Protein AF-0000000076652687 (afdb_homodimer)

Organism: Fusarium proliferatum (strain ET1) (NCBI:txid1227346)

Radius of gyration: 25.41 Å; Cα contacts (8 Å, |Δi|>4): 1631; chains: 2; bounding box: 54×73×65 Å

Sequence (632 aa):
MSQLKIASVQFENWSGSKDKNLAIIHRMASDAANRGCKVVAFHECSVTGYTFASRLSKEELLDLAEEVPTGPSTGSLVQI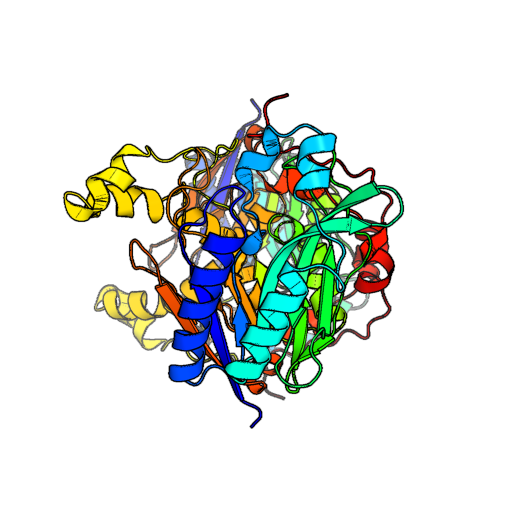ARDLGIAILAGLFEKDENGRIYNTYICVDSTRGFVAKFRKLHPFISPYLSAGNEYVVFDLLGWKCGILICYDNNVVENVRATALLGAEIIFMPHVTMCTPSTRPGAGFVDPLLWTNRDQDPTSLRAEFNGLKGRQWLMKWLPARAYDNAVYVVFSNPIGMDDDQLKNGCSMILDPFGDILSECSVLGEDMAVATCSKDKLQLAGGFRYRQARRPELYRNIIASDHNSSLNVSWLGKMSQLKIASVQFENWSGSKDKNLAIIHRMASDAANRGCKVVAFHECSVTGYTFASRLSKEELLDLAEEVPTGPSTGSLVQIARDLGIAILAGLFEKDENGRIYNTYICVDSTRGFVAKFRKLHPFISPYLSAGNEYVVFDLLGWKCGILICYDNNVVENVRATALLGAEIIFMPHVTMCTPSTRPGAGFVDPLLWTNRDQDPTSLRAEFNGLKGRQWLMKWLPARAYDNAVYVVFSNPIGMDDDQLKNGCSMILDPFGDILSECSVLGEDMAVATCSKDKLQLAGGFRYRQARRPELYRNIIASDHNSSLNVSWLGK

InterPro domains:
  IPR003010 Carbon-nitrogen hydrolase [PF00795] (5-281)
  IPR003010 Carbon-nitrogen hydrolase [PS50263] (4-282)
  IPR036526 Carbon-nitrogen hydrolase superfamily [G3DSA:3.60.110.10] (1-313)
  IPR036526 Carbon-nitrogen hydrolase superfamily [SSF56317] (1-281)
  IPR050345 Aliphatic Amidase/Beta-Ureidopropionase [PTHR43674] (3-300)

Foldseek 3Di:
DDKAKEKFWAFDADAQQLVVLLVVVLVVLLVCLVVVHQEYEAAFQSRHFDLCVLVDDLVRLLVSAEAPPVGPSLVSQLVSQQVSQHKYKYWRWHADPVSAIFTKIFIAHNPPSGWDMDTAQFDDSYPRHDGDDDWDWTDDSNFTETEHEAVSVVVVVSLQVNLVVPHQEYEYHYADFQDDDPDPPEHADDLVCLVCCVVPVPVVLCSQCDPRHVVVVLVPVLCSLQQRQHKYFYYYYAQDRDPGGHNTFGFIAGNQSDTPFTDDDRHIDMTMDMDDSVSSCVGVNVVNSVVDDCVVPVCPVVPDDDDDDDDPRSDD/DDKAKEKFWAFDADAQQLVVLLVVVLVVLLVCLVVVHQEYEAAFQSRHFDLCVLVDDLVRLLVSAAAPPVGPSLVSQLVSQQVSQHKYKYWRWHADPVSAIFTKIFIAHNPPRGWDMDTAQFDDSYPRHDGDDDWDWTDDSNFTETEHEAVSVVVVVSLQVNLVVPHQEYEYHYADFQDDDPDPPEHADDLVCLVCCVVPVPVVLCSQCDPRHVVVVLVPVLCSLQQRQHKYFYYYYAHDRDPGGHNTFGFIAGSQSDTPFTDDDRHIDMTMDMDDSVSSCVGVNVVNSVVDDCVVPVCPVVPDDDDDDDDPRSDD

Structure (mmCIF, N/CA/C/O backbone):
data_AF-0000000076652687-model_v1
#
loop_
_entity.id
_entity.type
_entity.pdbx_description
1 polymer 'CN hydrolase domain-containing protein'
#
loop_
_atom_site.group_PDB
_atom_site.id
_atom_site.type_symbol
_atom_site.label_atom_id
_atom_site.label_alt_id
_atom_site.label_comp_id
_atom_site.label_asym_id
_atom_site.label_entity_id
_atom_site.label_seq_id
_atom_site.pdbx_PDB_ins_code
_atom_site.Cartn_x
_atom_site.Cartn_y
_atom_site.Cartn_z
_atom_site.occupancy
_atom_site.B_iso_or_equiv
_atom_site.auth_seq_id
_atom_site.auth_comp_id
_atom_site.auth_asym_id
_atom_site.auth_atom_id
_atom_site.pdbx_PDB_model_num
ATOM 1 N N . MET A 1 1 ? 28 -4.707 -10.922 1 54 1 MET A N 1
ATOM 2 C CA . MET A 1 1 ? 26.875 -4.703 -9.992 1 54 1 MET A CA 1
ATOM 3 C C . MET A 1 1 ? 25.875 -5.812 -10.328 1 54 1 MET A C 1
ATOM 5 O O . MET A 1 1 ? 25.781 -6.234 -11.484 1 54 1 MET A O 1
ATOM 9 N N . SER A 1 2 ? 25.5 -6.684 -9.312 1 77.31 2 SER A N 1
ATOM 10 C CA . SER A 1 2 ? 24.781 -7.934 -9.531 1 77.31 2 SER A CA 1
ATOM 11 C C . SER A 1 2 ? 23.375 -7.672 -10.086 1 77.31 2 SER A C 1
ATOM 13 O O . SER A 1 2 ? 22.578 -6.992 -9.445 1 77.31 2 SER A O 1
ATOM 15 N N . GLN A 1 3 ? 23.234 -7.746 -11.469 1 93.56 3 GLN A N 1
ATOM 16 C CA . GLN A 1 3 ? 21.969 -7.582 -12.18 1 93.56 3 GLN A CA 1
ATOM 17 C C . GLN A 1 3 ? 21.312 -8.938 -12.453 1 93.56 3 GLN A C 1
ATOM 19 O O . GLN A 1 3 ? 22 -9.945 -12.586 1 93.56 3 GLN A O 1
ATOM 24 N N . LEU A 1 4 ? 20.062 -8.961 -12.391 1 98.44 4 LEU A N 1
ATOM 25 C CA . LEU A 1 4 ? 19.281 -10.156 -12.672 1 98.44 4 LEU A CA 1
ATOM 26 C C . LEU A 1 4 ? 18.125 -9.836 -13.602 1 98.44 4 LEU A C 1
ATOM 28 O O . LEU A 1 4 ? 17.297 -8.977 -13.297 1 98.44 4 LEU A O 1
ATOM 32 N N . LYS A 1 5 ? 18.188 -10.398 -14.758 1 98.62 5 LYS A N 1
ATOM 33 C CA . LYS A 1 5 ? 17.078 -10.211 -15.695 1 98.62 5 LYS A CA 1
ATOM 34 C C . LYS A 1 5 ? 15.992 -11.266 -15.477 1 98.62 5 LYS A C 1
ATOM 36 O O . LYS A 1 5 ? 16.266 -12.461 -15.523 1 98.62 5 LYS A O 1
ATOM 41 N N . ILE A 1 6 ? 14.68 -10.852 -15.242 1 98.88 6 ILE A N 1
ATOM 42 C CA . ILE A 1 6 ? 13.57 -11.703 -14.828 1 98.88 6 ILE A CA 1
ATOM 43 C C . ILE A 1 6 ? 12.391 -11.516 -15.773 1 98.88 6 ILE A C 1
ATOM 45 O O . ILE A 1 6 ? 12.148 -10.406 -16.266 1 98.88 6 ILE A O 1
ATOM 49 N N . ALA A 1 7 ? 11.695 -12.586 -16.031 1 98.94 7 ALA A N 1
ATOM 50 C CA . ALA A 1 7 ? 10.445 -12.531 -16.781 1 98.94 7 ALA A CA 1
ATOM 51 C C . ALA A 1 7 ? 9.258 -12.953 -15.922 1 98.94 7 ALA A C 1
ATOM 53 O O . ALA A 1 7 ? 9.359 -13.906 -15.141 1 98.94 7 ALA A O 1
ATOM 54 N N . SER A 1 8 ? 8.18 -12.195 -15.961 1 98.94 8 SER A N 1
ATOM 55 C CA . SER A 1 8 ? 6.867 -12.586 -15.461 1 98.94 8 SER A CA 1
ATOM 56 C C . SER A 1 8 ? 5.895 -12.852 -16.609 1 98.94 8 SER A C 1
ATOM 58 O O . SER A 1 8 ? 5.691 -12 -17.469 1 98.94 8 SER A O 1
ATOM 60 N N . VAL A 1 9 ? 5.246 -14.023 -16.594 1 98.69 9 VAL A N 1
ATOM 61 C CA . VAL A 1 9 ? 4.555 -14.5 -17.797 1 98.69 9 VAL A CA 1
ATOM 62 C C . VAL A 1 9 ? 3.053 -14.57 -17.531 1 98.69 9 VAL A C 1
ATOM 64 O O . VAL A 1 9 ? 2.627 -14.805 -16.391 1 98.69 9 VAL A O 1
ATOM 67 N N . GLN A 1 10 ? 2.281 -14.273 -18.594 1 98.81 10 GLN A N 1
ATOM 68 C CA . GLN A 1 10 ? 0.852 -14.57 -18.578 1 98.81 10 GLN A CA 1
ATOM 69 C C . GLN A 1 10 ? 0.458 -15.484 -19.734 1 98.81 10 GLN A C 1
ATOM 71 O O . GLN A 1 10 ? 0.941 -15.312 -20.859 1 98.81 10 GLN A O 1
ATOM 76 N N . PHE A 1 11 ? -0.395 -16.422 -19.516 1 98.75 11 PHE A N 1
ATOM 77 C CA . PHE A 1 11 ? -0.988 -17.266 -20.562 1 98.75 11 PHE A CA 1
ATOM 78 C C . PHE A 1 11 ? -2.332 -17.812 -20.109 1 98.75 11 PHE A C 1
ATOM 80 O O . PHE A 1 11 ? -2.666 -17.766 -18.922 1 98.75 11 PHE A O 1
ATOM 87 N N . GLU A 1 12 ? -3.135 -18.219 -21.031 1 98.5 12 GLU A N 1
ATOM 88 C CA . GLU A 1 12 ? -4.41 -18.875 -20.75 1 98.5 12 GLU A CA 1
ATOM 89 C C . GLU A 1 12 ? -4.211 -20.359 -20.422 1 98.5 12 GLU A C 1
ATOM 91 O O . GLU A 1 12 ? -3.869 -21.156 -21.297 1 98.5 12 GLU A O 1
ATOM 96 N N . ASN A 1 13 ? -4.391 -20.703 -19.188 1 97.31 13 ASN A N 1
ATOM 97 C CA . ASN A 1 13 ? -4.066 -22.062 -18.75 1 97.31 13 ASN A CA 1
ATOM 98 C C . ASN A 1 13 ? -5.227 -23.016 -19.016 1 97.31 13 ASN A C 1
ATOM 100 O O . ASN A 1 13 ? -6.371 -22.594 -19.172 1 97.31 13 ASN A O 1
ATOM 104 N N . TRP A 1 14 ? -4.91 -24.297 -19.094 1 98 14 TRP A N 1
ATOM 105 C CA . TRP A 1 14 ? -5.875 -25.391 -19.234 1 98 14 TRP A CA 1
ATOM 106 C C . TRP A 1 14 ? -6.219 -25.984 -17.875 1 98 14 TRP A C 1
ATOM 108 O O . TRP A 1 14 ? -5.324 -26.328 -17.094 1 98 14 TRP A O 1
ATOM 118 N N . SER A 1 15 ? -7.504 -26.203 -17.641 1 98.06 15 SER A N 1
ATOM 119 C CA . SER A 1 15 ? -7.961 -26.797 -16.391 1 98.06 15 SER A CA 1
ATOM 120 C C . SER A 1 15 ? -7.578 -28.266 -16.312 1 98.06 15 SER A C 1
ATOM 122 O O . SER A 1 15 ? -8.094 -29.094 -17.062 1 98.06 15 SER A O 1
ATOM 124 N N . GLY A 1 16 ? -6.66 -28.516 -15.492 1 98 16 GLY A N 1
ATOM 125 C CA . GLY A 1 16 ? -6.363 -29.906 -15.148 1 98 16 GLY A CA 1
ATOM 126 C C . GLY A 1 16 ? -5.473 -30.594 -16.156 1 98 16 GLY A C 1
ATOM 127 O O . GLY A 1 16 ? -5.109 -31.75 -15.984 1 98 16 GLY A O 1
ATOM 128 N N . SER A 1 17 ? -5.141 -29.922 -17.219 1 98.19 17 SER A N 1
ATOM 129 C CA . SER A 1 17 ? -4.281 -30.531 -18.234 1 98.19 17 SER A CA 1
ATOM 130 C C . SER A 1 17 ? -2.822 -30.141 -18.016 1 98.19 17 SER A C 1
ATOM 132 O O . SER A 1 17 ? -2.314 -29.25 -18.703 1 98.19 17 SER A O 1
ATOM 134 N N . LYS A 1 18 ? -2.156 -30.922 -17.203 1 98.69 18 LYS A N 1
ATOM 135 C CA . LYS A 1 18 ? -0.781 -30.609 -16.828 1 98.69 18 LYS A CA 1
ATOM 136 C C . LYS A 1 18 ? 0.143 -30.672 -18.031 1 98.69 18 LYS A C 1
ATOM 138 O O . LYS A 1 18 ? 1.021 -29.812 -18.188 1 98.69 18 LYS A O 1
ATOM 143 N N . ASP A 1 19 ? -0.129 -31.594 -18.922 1 98.44 19 ASP A N 1
ATOM 144 C CA . ASP A 1 19 ? 0.722 -31.75 -20.109 1 98.44 19 ASP A CA 1
ATOM 145 C C . ASP A 1 19 ? 0.642 -30.516 -21 1 98.44 19 ASP A C 1
ATOM 147 O O . ASP A 1 19 ? 1.662 -30.047 -21.5 1 98.44 19 ASP A O 1
ATOM 151 N N . LYS A 1 20 ? -0.522 -30.031 -21.203 1 98.75 20 LYS A N 1
ATOM 152 C CA . LYS A 1 20 ? -0.703 -28.844 -22.047 1 98.75 20 LYS A CA 1
ATOM 153 C C . LYS A 1 20 ? -0.078 -27.609 -21.406 1 98.75 20 LYS A C 1
ATOM 155 O O . LYS A 1 20 ? 0.572 -26.812 -22.078 1 98.75 20 LYS A O 1
ATOM 160 N N . ASN A 1 21 ? -0.291 -27.469 -20.141 1 98.88 21 ASN A N 1
ATOM 161 C CA . ASN A 1 21 ? 0.27 -26.312 -19.453 1 98.88 21 ASN A CA 1
ATOM 162 C C . ASN A 1 21 ? 1.794 -26.375 -19.406 1 98.88 21 ASN A C 1
ATOM 164 O O . ASN A 1 21 ? 2.465 -25.344 -19.594 1 98.88 21 ASN A O 1
ATOM 168 N N . LEU A 1 22 ? 2.328 -27.547 -19.203 1 98.94 22 LEU A N 1
ATOM 169 C CA . LEU A 1 22 ? 3.777 -27.703 -19.188 1 98.94 22 LEU A CA 1
ATOM 170 C C . LEU A 1 22 ? 4.379 -27.422 -20.547 1 98.94 22 LEU A C 1
ATOM 172 O O . LEU A 1 22 ? 5.492 -26.891 -20.641 1 98.94 22 LEU A O 1
ATOM 176 N N . ALA A 1 23 ? 3.648 -27.781 -21.578 1 98.81 23 ALA A N 1
ATOM 177 C CA . ALA A 1 23 ? 4.117 -27.469 -22.922 1 98.81 23 ALA A CA 1
ATOM 178 C C . ALA A 1 23 ? 4.191 -25.953 -23.141 1 98.81 23 ALA A C 1
ATOM 180 O O . ALA A 1 23 ? 5.145 -25.453 -23.734 1 98.81 23 ALA A O 1
ATOM 181 N N . ILE A 1 24 ? 3.219 -25.234 -22.703 1 98.81 24 ILE A N 1
ATOM 182 C CA . ILE A 1 24 ? 3.219 -23.766 -22.797 1 98.81 24 ILE A CA 1
ATOM 183 C C . ILE A 1 24 ? 4.352 -23.203 -21.953 1 98.81 24 ILE A C 1
ATOM 185 O O . ILE A 1 24 ? 5.066 -22.297 -22.391 1 98.81 24 ILE A O 1
ATOM 189 N N . ILE A 1 25 ? 4.512 -23.734 -20.719 1 98.88 25 ILE A N 1
ATOM 190 C CA . ILE A 1 25 ? 5.582 -23.297 -19.812 1 98.88 25 ILE A CA 1
ATOM 191 C C . ILE A 1 25 ? 6.934 -23.484 -20.5 1 98.88 25 ILE A C 1
ATOM 193 O O . ILE A 1 25 ? 7.789 -22.594 -20.453 1 98.88 25 ILE A O 1
ATOM 197 N N . HIS A 1 26 ? 7.059 -24.609 -21.172 1 98.88 26 HIS A N 1
ATOM 198 C CA . HIS A 1 26 ? 8.305 -24.875 -21.875 1 98.88 26 HIS A CA 1
ATOM 199 C C . HIS A 1 26 ? 8.547 -23.828 -22.969 1 98.88 26 HIS A C 1
ATOM 201 O O . HIS A 1 26 ? 9.641 -23.266 -23.047 1 98.88 26 HIS A O 1
ATOM 207 N N . ARG A 1 27 ? 7.551 -23.547 -23.719 1 98.88 27 ARG A N 1
ATOM 208 C CA . ARG A 1 27 ? 7.68 -22.578 -24.812 1 98.88 27 ARG A CA 1
ATOM 209 C C . ARG A 1 27 ? 7.977 -21.188 -24.281 1 98.88 27 ARG A C 1
ATOM 211 O O . ARG A 1 27 ? 8.875 -20.5 -24.797 1 98.88 27 ARG A O 1
ATOM 218 N N . MET A 1 28 ? 7.258 -20.781 -23.297 1 98.81 28 MET A N 1
ATOM 219 C CA . MET A 1 28 ? 7.418 -19.422 -22.766 1 98.81 28 MET A CA 1
ATOM 220 C C . MET A 1 28 ? 8.758 -19.297 -22.047 1 98.81 28 MET A C 1
ATOM 222 O O . MET A 1 28 ? 9.383 -18.234 -22.078 1 98.81 28 MET A O 1
ATOM 226 N N . ALA A 1 29 ? 9.164 -20.359 -21.359 1 98.88 29 ALA A N 1
ATOM 227 C CA . ALA A 1 29 ? 10.484 -20.359 -20.734 1 98.88 29 ALA A CA 1
ATOM 228 C C . ALA A 1 29 ? 11.594 -20.25 -21.781 1 98.88 29 ALA A C 1
ATOM 230 O O . ALA A 1 29 ? 12.586 -19.547 -21.578 1 98.88 29 ALA A O 1
ATOM 231 N N . SER A 1 30 ? 11.398 -20.953 -22.844 1 98.88 30 SER A N 1
ATOM 232 C CA . SER A 1 30 ? 12.352 -20.875 -23.953 1 98.88 30 SER A CA 1
ATOM 233 C C . SER A 1 30 ? 12.445 -19.438 -24.484 1 98.88 30 SER A C 1
ATOM 235 O O . SER A 1 30 ? 13.547 -18.938 -24.719 1 98.88 30 SER A O 1
ATOM 237 N N . ASP A 1 31 ? 11.328 -18.828 -24.656 1 98.81 31 ASP A N 1
ATOM 238 C CA . ASP A 1 31 ? 11.297 -17.438 -25.109 1 98.81 31 ASP A CA 1
ATOM 239 C C . ASP A 1 31 ? 12.016 -16.516 -24.125 1 98.81 31 ASP A C 1
ATOM 241 O O . ASP A 1 31 ? 12.758 -15.625 -24.516 1 98.81 31 ASP A O 1
ATOM 245 N N . ALA A 1 32 ? 11.781 -16.703 -22.828 1 98.88 32 ALA A N 1
ATOM 246 C CA . ALA A 1 32 ? 12.438 -15.906 -21.797 1 98.88 32 ALA A CA 1
ATOM 247 C C . ALA A 1 32 ? 13.953 -16.078 -21.844 1 98.88 32 ALA A C 1
ATOM 249 O O . ALA A 1 32 ? 14.695 -15.102 -21.781 1 98.88 32 ALA A O 1
ATOM 250 N N . ALA A 1 33 ? 14.367 -17.328 -21.953 1 98.75 33 ALA A N 1
ATOM 251 C CA . ALA A 1 33 ? 15.797 -17.609 -22.031 1 98.75 33 ALA A CA 1
ATOM 252 C C . ALA A 1 33 ? 16.422 -16.938 -23.25 1 98.75 33 ALA A C 1
ATOM 254 O O . ALA A 1 33 ? 17.516 -16.391 -23.172 1 98.75 33 ALA A O 1
ATOM 255 N N . ASN A 1 34 ? 15.711 -16.984 -24.328 1 98.56 34 ASN A N 1
ATOM 256 C CA . ASN A 1 34 ? 16.203 -16.375 -25.562 1 98.56 34 ASN A CA 1
ATOM 257 C C . ASN A 1 34 ? 16.328 -14.859 -25.422 1 98.56 34 ASN A C 1
ATOM 259 O O . ASN A 1 34 ? 17.109 -14.227 -26.125 1 98.56 34 ASN A O 1
ATOM 263 N N . ARG A 1 35 ? 15.562 -14.297 -24.516 1 98.25 35 ARG A N 1
ATOM 264 C CA . ARG A 1 35 ? 15.609 -12.859 -24.281 1 98.25 35 ARG A CA 1
ATOM 265 C C . ARG A 1 35 ? 16.641 -12.508 -23.219 1 98.25 35 ARG A C 1
ATOM 267 O O . ARG A 1 35 ? 16.75 -11.352 -22.797 1 98.25 35 ARG A O 1
ATOM 274 N N . GLY A 1 36 ? 17.297 -13.508 -22.781 1 98.31 36 GLY A N 1
ATOM 275 C CA . GLY A 1 36 ? 18.391 -13.289 -21.859 1 98.31 36 GLY A CA 1
ATOM 276 C C . GLY A 1 36 ? 17.984 -13.352 -20.391 1 98.31 36 GLY A C 1
ATOM 277 O O . GLY A 1 36 ? 18.781 -13.062 -19.5 1 98.31 36 GLY A O 1
ATOM 278 N N . CYS A 1 37 ? 16.781 -13.688 -20.109 1 98.81 37 CYS A N 1
ATOM 279 C CA . CYS A 1 37 ? 16.328 -13.82 -18.719 1 98.81 37 CYS A CA 1
ATOM 280 C C . CYS A 1 37 ? 17 -15.016 -18.047 1 98.81 37 CYS A C 1
ATOM 282 O O . CYS A 1 37 ? 17.266 -16.031 -18.703 1 98.81 37 CYS A O 1
ATOM 284 N N . LYS A 1 38 ? 17.219 -14.852 -16.75 1 98.69 38 LYS A N 1
ATOM 285 C CA . LYS A 1 38 ? 17.797 -15.953 -15.977 1 98.69 38 LYS A CA 1
ATOM 286 C C . LYS A 1 38 ? 16.734 -16.594 -15.086 1 98.69 38 LYS A C 1
ATOM 288 O O . LYS A 1 38 ? 16.938 -17.688 -14.562 1 98.69 38 LYS A O 1
ATOM 293 N N . VAL A 1 39 ? 15.633 -15.914 -14.938 1 98.94 39 VAL A N 1
ATOM 294 C CA . VAL A 1 39 ? 14.508 -16.406 -14.148 1 98.94 39 VAL A CA 1
ATOM 295 C C . VAL A 1 39 ? 13.195 -16.125 -14.891 1 98.94 39 VAL A C 1
ATOM 297 O O . VAL A 1 39 ? 13.023 -15.055 -15.477 1 98.94 39 VAL A O 1
ATOM 300 N N . VAL A 1 40 ? 12.312 -17.062 -14.922 1 98.94 40 VAL A N 1
ATOM 301 C CA . VAL A 1 40 ? 10.961 -16.859 -15.438 1 98.94 40 VAL A CA 1
ATOM 302 C C . VAL A 1 40 ? 9.938 -17.359 -14.414 1 98.94 40 VAL A C 1
ATOM 304 O O . VAL A 1 40 ? 10.094 -18.438 -13.836 1 98.94 40 VAL A O 1
ATOM 307 N N . ALA A 1 41 ? 8.969 -16.5 -14.125 1 99 41 ALA A N 1
ATOM 308 C CA . ALA A 1 41 ? 7.934 -16.812 -13.141 1 99 41 ALA A CA 1
ATOM 309 C C . ALA A 1 41 ? 6.566 -16.953 -13.812 1 99 41 ALA A C 1
ATOM 311 O O . ALA A 1 41 ? 6.188 -16.109 -14.633 1 99 41 ALA A O 1
ATOM 312 N N . PHE A 1 42 ? 5.867 -17.969 -13.469 1 98.94 42 PHE A N 1
ATOM 313 C CA . PHE A 1 42 ? 4.516 -18.219 -13.953 1 98.94 42 PHE A CA 1
ATOM 314 C C . PHE A 1 42 ? 3.494 -18.016 -12.844 1 98.94 42 PHE A C 1
ATOM 316 O O . PHE A 1 42 ? 3.861 -17.797 -11.688 1 98.94 42 PHE A O 1
ATOM 323 N N . HIS A 1 43 ? 2.186 -18.047 -13.219 1 98.88 43 HIS A N 1
ATOM 324 C CA . HIS A 1 43 ? 1.141 -17.703 -12.258 1 98.88 43 HIS A CA 1
ATOM 325 C C . HIS A 1 43 ? 0.822 -18.875 -11.344 1 98.88 43 HIS A C 1
ATOM 327 O O . HIS A 1 43 ? 1.391 -19.953 -11.492 1 98.88 43 HIS A O 1
ATOM 333 N N . GLU A 1 44 ? 0.018 -18.609 -10.281 1 98.88 44 GLU A N 1
ATOM 334 C CA . GLU A 1 44 ? -0.479 -19.594 -9.312 1 98.88 44 GLU A CA 1
ATOM 335 C C . GLU A 1 44 ? -1.123 -20.781 -10.016 1 98.88 44 GLU A C 1
ATOM 337 O O . GLU A 1 44 ? -1.95 -20.609 -10.914 1 98.88 44 GLU A O 1
ATOM 342 N N . CYS A 1 45 ? -0.674 -21.984 -9.695 1 98.81 45 CYS A N 1
ATOM 343 C CA . CYS A 1 45 ? -1.202 -23.234 -10.234 1 98.81 45 CYS A CA 1
ATOM 344 C C . CYS A 1 45 ? -1.107 -23.25 -11.758 1 98.81 45 CYS A C 1
ATOM 346 O O . CYS A 1 45 ? -1.989 -23.781 -12.43 1 98.81 45 CYS A O 1
ATOM 348 N N . SER A 1 46 ? -0.06 -22.688 -12.219 1 98.88 46 SER A N 1
ATOM 349 C CA . SER A 1 46 ? 0.132 -22.594 -13.664 1 98.88 46 SER A CA 1
ATOM 350 C C . SER A 1 46 ? 0.262 -23.984 -14.289 1 98.88 46 SER A C 1
ATOM 352 O O . SER A 1 46 ? -0.002 -24.156 -15.477 1 98.88 46 SER A O 1
ATOM 354 N N . VAL A 1 47 ? 0.625 -24.969 -13.5 1 98.88 47 VAL A N 1
ATOM 355 C CA . VAL A 1 47 ? 0.799 -26.344 -14 1 98.88 47 VAL A CA 1
ATOM 356 C C . VAL A 1 47 ? -0.552 -27.047 -14.047 1 98.88 47 VAL A C 1
ATOM 358 O O . VAL A 1 47 ? -0.868 -27.734 -15.023 1 98.88 47 VAL A O 1
ATOM 361 N N . THR A 1 48 ? -1.374 -26.828 -13.062 1 98.69 48 THR A N 1
ATOM 362 C CA . THR A 1 48 ? -2.557 -27.672 -12.906 1 98.69 48 THR A CA 1
ATOM 363 C C . THR A 1 48 ? -3.814 -26.906 -13.32 1 98.69 48 THR A C 1
ATOM 365 O O . THR A 1 48 ? -4.859 -27.516 -13.57 1 98.69 48 THR A O 1
ATOM 368 N N . GLY A 1 49 ? -3.715 -25.609 -13.398 1 98.25 49 GLY A N 1
ATOM 369 C CA . GLY A 1 49 ? -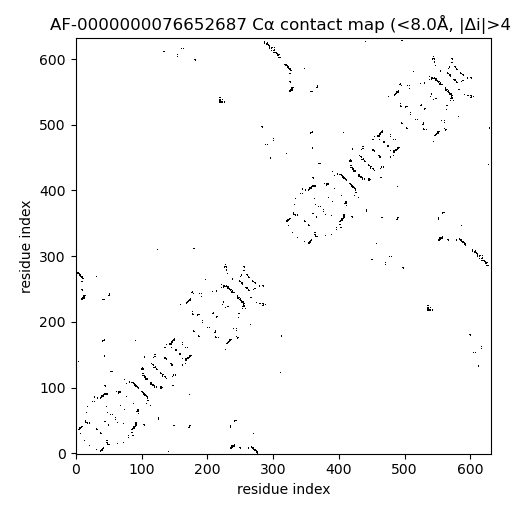4.938 -24.828 -13.344 1 98.25 49 GLY A CA 1
ATOM 370 C C . GLY A 1 49 ? -5.445 -24.594 -11.938 1 98.25 49 GLY A C 1
ATOM 371 O O . GLY A 1 49 ? -5.059 -25.312 -11.008 1 98.25 49 GLY A O 1
ATOM 372 N N . TYR A 1 50 ? -6.375 -23.688 -11.766 1 98.31 50 TYR A N 1
ATOM 373 C CA . TYR A 1 50 ? -6.699 -23.281 -10.406 1 98.31 50 TYR A CA 1
ATOM 374 C C . TYR A 1 50 ? -8.203 -23.312 -10.172 1 98.31 50 TYR A C 1
ATOM 376 O O . TYR A 1 50 ? -8.711 -24.141 -9.406 1 98.31 50 TYR A O 1
ATOM 384 N N . THR A 1 51 ? -9 -22.516 -10.844 1 97.75 51 THR A N 1
ATOM 385 C CA . THR A 1 51 ? -10.391 -22.203 -10.516 1 97.75 51 THR A CA 1
ATOM 386 C C . THR A 1 51 ? -11.258 -23.453 -10.547 1 97.75 51 THR A C 1
ATOM 388 O O . THR A 1 51 ? -12.172 -23.609 -9.734 1 97.75 51 THR A O 1
ATOM 391 N N . PHE A 1 52 ? -10.992 -24.359 -11.422 1 97.81 52 PHE A N 1
ATOM 392 C CA . PHE A 1 52 ? -11.797 -25.562 -11.578 1 97.81 52 PHE A CA 1
ATOM 393 C C . PHE A 1 52 ? -11.727 -26.422 -10.328 1 97.81 52 PHE A C 1
ATOM 395 O O . PHE A 1 52 ? -12.602 -27.266 -10.094 1 97.81 52 PHE A O 1
ATOM 402 N N . ALA A 1 53 ? -10.688 -26.219 -9.523 1 97.81 53 ALA A N 1
ATOM 403 C CA . ALA A 1 53 ? -10.492 -27 -8.305 1 97.81 53 ALA A CA 1
ATOM 404 C C . ALA A 1 53 ? -11.633 -26.766 -7.32 1 97.81 53 ALA A C 1
ATOM 406 O O . ALA A 1 53 ? -11.859 -27.578 -6.414 1 97.81 53 ALA A O 1
ATOM 407 N N . SER A 1 54 ? -12.344 -25.688 -7.465 1 96.44 54 SER A N 1
ATOM 408 C CA . SER A 1 54 ? -13.461 -25.375 -6.582 1 96.44 54 SER A CA 1
ATOM 409 C C . SER A 1 54 ? -14.562 -26.422 -6.691 1 96.44 54 SER A C 1
ATOM 411 O O . SER A 1 54 ? -15.391 -26.562 -5.789 1 96.44 54 SER A O 1
ATOM 413 N N . ARG A 1 55 ? -14.547 -27.172 -7.734 1 96.88 55 ARG A N 1
ATOM 414 C CA . ARG A 1 55 ? -15.633 -28.125 -7.973 1 96.88 55 ARG A CA 1
ATOM 415 C C . ARG A 1 55 ? -15.141 -29.562 -7.852 1 96.88 55 ARG A C 1
ATOM 417 O O . ARG A 1 55 ? -15.898 -30.5 -8.094 1 96.88 55 ARG A O 1
ATOM 424 N N . LEU A 1 56 ? -13.945 -29.734 -7.543 1 97.94 56 LEU A N 1
ATOM 425 C CA . LEU A 1 56 ? -13.391 -31.094 -7.449 1 97.94 56 LEU A CA 1
ATOM 426 C C . LEU A 1 56 ? -13.688 -31.703 -6.082 1 97.94 56 LEU A C 1
ATOM 428 O O . LEU A 1 56 ? -13.641 -31 -5.062 1 97.94 56 LEU A O 1
ATOM 432 N N . SER A 1 57 ? -13.945 -33.031 -6.125 1 98.06 57 SER A N 1
ATOM 433 C CA . SER A 1 57 ? -13.953 -33.781 -4.875 1 98.06 57 SER A CA 1
ATOM 434 C C . SER A 1 57 ? -12.539 -33.906 -4.305 1 98.06 57 SER A C 1
ATOM 436 O O . SER A 1 57 ? -11.562 -33.625 -4.988 1 98.06 57 SER A O 1
ATOM 438 N N . LYS A 1 58 ? -12.523 -34.312 -3.025 1 97.69 58 LYS A N 1
ATOM 439 C CA . LYS A 1 58 ? -11.219 -34.562 -2.412 1 97.69 58 LYS A CA 1
ATOM 440 C C . LYS A 1 58 ? -10.414 -35.594 -3.213 1 97.69 58 LYS A C 1
ATOM 442 O O . LYS A 1 58 ? -9.219 -35.375 -3.447 1 97.69 58 LYS A O 1
ATOM 447 N N . GLU A 1 59 ? -11.078 -36.625 -3.646 1 98.19 59 GLU A N 1
ATOM 448 C CA . GLU A 1 59 ? -10.414 -37.656 -4.402 1 98.19 59 GLU A CA 1
ATOM 449 C C . GLU A 1 59 ? -9.875 -37.156 -5.73 1 98.19 59 GLU A C 1
ATOM 451 O O . GLU A 1 59 ? -8.758 -37.469 -6.133 1 98.19 59 GLU A O 1
ATOM 456 N N . GLU A 1 60 ? -10.656 -36.344 -6.387 1 98.44 60 GLU A N 1
ATOM 457 C CA . GLU A 1 60 ? -10.234 -35.781 -7.664 1 98.44 60 GLU A CA 1
ATOM 458 C C . GLU A 1 60 ? -9.047 -34.844 -7.484 1 98.44 60 GLU A C 1
ATOM 460 O O . GLU A 1 60 ? -8.141 -34.812 -8.312 1 98.44 60 GLU A O 1
ATOM 465 N N . LEU A 1 61 ? -9.109 -34.062 -6.461 1 98.56 61 LEU A N 1
ATOM 466 C CA . LEU A 1 61 ? -8.016 -33.156 -6.18 1 98.56 61 LEU A CA 1
ATOM 467 C C . LEU A 1 61 ? -6.742 -33.906 -5.812 1 98.56 61 LEU A C 1
ATOM 469 O O . LEU A 1 61 ? -5.641 -33.5 -6.195 1 98.56 61 LEU A O 1
ATOM 473 N N . LEU A 1 62 ? -6.875 -34.969 -5.074 1 98.5 62 LEU A N 1
ATOM 474 C CA . LEU A 1 62 ? -5.738 -35.812 -4.73 1 98.5 62 LEU A CA 1
ATOM 475 C C . LEU A 1 62 ? -5.121 -36.438 -5.98 1 98.5 62 LEU A C 1
ATOM 477 O O . LEU A 1 62 ? -3.898 -36.594 -6.066 1 98.5 62 LEU A O 1
ATOM 481 N N . ASP A 1 63 ? -5.973 -36.812 -6.879 1 98.12 63 ASP A N 1
ATOM 482 C CA . ASP A 1 63 ? -5.496 -37.406 -8.133 1 98.12 63 ASP A CA 1
ATOM 483 C C . ASP A 1 63 ? -4.727 -36.375 -8.961 1 98.12 63 ASP A C 1
ATOM 485 O O . ASP A 1 63 ? -3.785 -36.719 -9.672 1 98.12 63 ASP A O 1
ATOM 489 N N . LEU A 1 64 ? -5.188 -35.156 -8.891 1 98.5 64 LEU A N 1
ATOM 490 C CA . LEU A 1 64 ? -4.559 -34.062 -9.602 1 98.5 64 LEU A CA 1
ATOM 491 C C . LEU A 1 64 ? -3.24 -33.656 -8.945 1 98.5 64 LEU A C 1
ATOM 493 O O . LEU A 1 64 ? -2.277 -33.312 -9.633 1 98.5 64 LEU A O 1
ATOM 497 N N . ALA A 1 65 ? -3.174 -33.75 -7.625 1 98.81 65 ALA A N 1
ATOM 498 C CA . ALA A 1 65 ? -2.035 -33.281 -6.836 1 98.81 65 ALA A CA 1
ATOM 499 C C . ALA A 1 65 ? -0.841 -34.219 -6.996 1 98.81 65 ALA A C 1
ATOM 501 O O . ALA A 1 65 ? -1.005 -35.375 -7.352 1 98.81 65 ALA A O 1
ATOM 502 N N . GLU A 1 66 ? 0.27 -33.656 -6.82 1 98.81 66 GLU A N 1
ATOM 503 C CA . GLU A 1 66 ? 1.506 -34.438 -6.938 1 98.81 66 GLU A CA 1
ATOM 504 C C . GLU A 1 66 ? 2.395 -34.219 -5.715 1 98.81 66 GLU A C 1
ATOM 506 O O . GLU A 1 66 ? 2.293 -33.219 -5.02 1 98.81 66 GLU A O 1
ATOM 511 N N . GLU A 1 67 ? 3.244 -35.156 -5.484 1 98.56 67 GLU A N 1
ATOM 512 C CA . GLU A 1 67 ? 4.281 -34.969 -4.477 1 98.56 67 GLU A CA 1
ATOM 513 C C . GLU A 1 67 ? 5.336 -33.969 -4.949 1 98.56 67 GLU A C 1
ATOM 515 O O . GLU A 1 67 ? 5.703 -33.969 -6.125 1 98.56 67 GLU A O 1
ATOM 520 N N . VAL A 1 68 ? 5.793 -33.125 -4.125 1 98.56 68 VAL A N 1
ATOM 521 C CA . VAL A 1 68 ? 6.867 -32.188 -4.395 1 98.56 68 VAL A CA 1
ATOM 522 C C . VAL A 1 68 ? 8.055 -32.469 -3.473 1 98.56 68 VAL A C 1
ATOM 524 O O . VAL A 1 68 ? 7.902 -32.5 -2.25 1 98.56 68 VAL A O 1
ATOM 527 N N . PRO A 1 69 ? 9.266 -32.75 -3.959 1 98.06 69 PRO A N 1
ATOM 528 C CA . PRO A 1 69 ? 9.672 -32.438 -5.332 1 98.06 69 PRO A CA 1
ATOM 529 C C . PRO A 1 69 ? 9.703 -33.688 -6.227 1 98.06 69 PRO A C 1
ATOM 531 O O . PRO A 1 69 ? 10.273 -33.625 -7.324 1 98.06 69 PRO A O 1
ATOM 534 N N . THR A 1 70 ? 9.117 -34.719 -5.852 1 98.12 70 THR A N 1
ATOM 535 C CA . THR A 1 70 ? 9.383 -35.969 -6.535 1 98.12 70 THR A CA 1
ATOM 536 C C . THR A 1 70 ? 8.344 -36.219 -7.621 1 98.12 70 THR A C 1
ATOM 538 O O . THR A 1 70 ? 8.461 -37.188 -8.383 1 98.12 70 THR A O 1
ATOM 541 N N . GLY A 1 71 ? 7.375 -35.406 -7.793 1 98.44 71 GLY A N 1
ATOM 542 C CA . GLY A 1 71 ? 6.305 -35.625 -8.758 1 98.44 71 GLY A CA 1
ATOM 543 C C . GLY A 1 71 ? 6.715 -35.312 -10.18 1 98.44 71 GLY A C 1
ATOM 544 O O . GLY A 1 71 ? 7.75 -34.688 -10.406 1 98.44 71 GLY A O 1
ATOM 545 N N . PRO A 1 72 ? 5.906 -35.812 -11.125 1 98.56 72 PRO A N 1
ATOM 546 C CA . PRO A 1 72 ? 6.273 -35.719 -12.539 1 98.56 72 PRO A CA 1
ATOM 547 C C . PRO A 1 72 ? 6.355 -34.25 -13.016 1 98.56 72 PRO A C 1
ATOM 549 O O . PRO A 1 72 ? 7.207 -33.906 -13.844 1 98.56 72 PRO A O 1
ATOM 552 N N . SER A 1 73 ? 5.484 -33.375 -12.547 1 98.88 73 SER A N 1
ATOM 553 C CA . SER A 1 73 ? 5.512 -32 -13.008 1 98.88 73 SER A CA 1
ATOM 554 C C . SER A 1 73 ? 6.785 -31.297 -12.547 1 98.88 73 SER A C 1
ATOM 556 O O . SER A 1 73 ? 7.391 -30.547 -13.305 1 98.88 73 SER A O 1
ATOM 558 N N . THR A 1 74 ? 7.168 -31.547 -11.281 1 98.81 74 THR A N 1
ATOM 559 C CA . THR A 1 74 ? 8.43 -31 -10.805 1 98.81 74 THR A CA 1
ATOM 560 C C . THR A 1 74 ? 9.602 -31.516 -11.648 1 98.81 74 THR A C 1
ATOM 562 O O . THR A 1 74 ? 10.484 -30.734 -12.016 1 98.81 74 THR A O 1
ATOM 565 N N . GLY A 1 75 ? 9.57 -32.812 -11.906 1 98.81 75 GLY A N 1
ATOM 566 C CA . GLY A 1 75 ? 10.594 -33.375 -12.766 1 98.81 75 GLY A CA 1
ATOM 567 C C . GLY A 1 75 ? 10.656 -32.719 -14.133 1 98.81 75 GLY A C 1
ATOM 568 O O . GLY A 1 75 ? 11.742 -32.406 -14.633 1 98.81 75 GLY A O 1
ATOM 569 N N . SER A 1 76 ? 9.523 -32.5 -14.734 1 98.88 76 SER A N 1
ATOM 570 C CA . SER A 1 76 ? 9.453 -31.844 -16.031 1 98.88 76 SER A CA 1
ATOM 571 C C . SER A 1 76 ? 10.016 -30.422 -15.977 1 98.88 76 SER A C 1
ATOM 573 O O . SER A 1 76 ? 10.766 -30 -16.859 1 98.88 76 SER A O 1
ATOM 575 N N . LEU A 1 77 ? 9.672 -29.688 -14.984 1 98.94 77 LEU A N 1
ATOM 576 C CA . LEU A 1 77 ? 10.156 -28.312 -14.828 1 98.94 77 LEU A CA 1
ATOM 577 C C . LEU A 1 77 ? 11.672 -28.281 -14.656 1 98.94 77 LEU A C 1
ATOM 579 O O . LEU A 1 77 ? 12.344 -27.422 -15.211 1 98.94 77 LEU A O 1
ATOM 583 N N . VAL A 1 78 ? 12.195 -29.219 -13.875 1 98.88 78 VAL A N 1
ATOM 584 C CA . VAL A 1 78 ? 13.641 -29.312 -13.672 1 98.88 78 VAL A CA 1
ATOM 585 C C . VAL A 1 78 ? 14.336 -29.562 -15.008 1 98.88 78 VAL A C 1
ATOM 587 O O . VAL A 1 78 ? 15.352 -28.922 -15.312 1 98.88 78 VAL A O 1
ATOM 590 N N . GLN A 1 79 ? 13.75 -30.469 -15.758 1 98.81 79 GLN A N 1
ATOM 591 C CA . GLN A 1 79 ? 14.336 -30.781 -17.062 1 98.81 79 GLN A CA 1
ATOM 592 C C . GLN A 1 79 ? 14.305 -29.562 -17.969 1 98.81 79 GLN A C 1
ATOM 594 O O . GLN A 1 79 ? 15.289 -29.266 -18.656 1 98.81 79 GLN A O 1
ATOM 599 N N . ILE A 1 80 ? 13.211 -28.875 -18.031 1 98.88 80 ILE A N 1
ATOM 600 C CA . ILE A 1 80 ? 13.094 -27.656 -18.828 1 98.88 80 ILE A CA 1
ATOM 601 C C . ILE A 1 80 ? 14.141 -26.641 -18.391 1 98.88 80 ILE A C 1
ATOM 603 O O . ILE A 1 80 ? 14.828 -26.062 -19.219 1 98.88 80 ILE A O 1
ATOM 607 N N . ALA A 1 81 ? 14.234 -26.438 -17.094 1 98.88 81 ALA A N 1
ATOM 608 C CA . ALA A 1 81 ? 15.188 -25.5 -16.547 1 98.88 81 ALA A CA 1
ATOM 609 C C . ALA A 1 81 ? 16.609 -25.828 -16.984 1 98.88 81 ALA A C 1
ATOM 611 O O . ALA A 1 81 ? 17.375 -24.953 -17.375 1 98.88 81 ALA A O 1
ATOM 612 N N . ARG A 1 82 ? 16.953 -27.125 -16.938 1 98.69 82 ARG A N 1
ATOM 613 C CA . ARG A 1 82 ? 18.281 -27.594 -17.312 1 98.69 82 ARG A CA 1
ATOM 614 C C . ARG A 1 82 ? 18.547 -27.359 -18.797 1 98.69 82 ARG A C 1
ATOM 616 O O . ARG A 1 82 ? 19.609 -26.844 -19.172 1 98.69 82 ARG A O 1
ATOM 623 N N . ASP A 1 83 ? 17.625 -27.703 -19.547 1 98.69 83 ASP A N 1
ATOM 624 C CA . ASP A 1 83 ? 17.781 -27.609 -21 1 98.69 83 ASP A CA 1
ATOM 625 C C . ASP A 1 83 ? 17.969 -26.156 -21.438 1 98.69 83 ASP A C 1
ATOM 627 O O . ASP A 1 83 ? 18.703 -25.875 -22.375 1 98.69 83 ASP A O 1
ATOM 631 N N . LEU A 1 84 ? 17.312 -25.219 -20.766 1 98.75 84 LEU A N 1
ATOM 632 C CA . LEU A 1 84 ? 17.25 -23.844 -21.219 1 98.75 84 LEU A CA 1
ATOM 633 C C . LEU A 1 84 ? 18.234 -22.969 -20.453 1 98.75 84 LEU A C 1
ATOM 635 O O . LEU A 1 84 ? 18.484 -21.812 -20.828 1 98.75 84 LEU A O 1
ATOM 639 N N . GLY A 1 85 ? 18.828 -23.484 -19.359 1 98.56 85 GLY A N 1
ATOM 640 C CA . GLY A 1 85 ? 19.719 -22.688 -18.531 1 98.56 85 GLY A CA 1
ATOM 641 C C . GLY A 1 85 ? 19.016 -21.531 -17.844 1 98.56 85 GLY A C 1
ATOM 642 O O . GLY A 1 85 ? 19.516 -20.406 -17.859 1 98.56 85 GLY A O 1
ATOM 643 N N . ILE A 1 86 ? 17.844 -21.766 -17.328 1 98.81 86 ILE A N 1
ATOM 644 C CA . ILE A 1 86 ? 17.031 -20.719 -16.719 1 98.81 86 ILE A CA 1
ATOM 645 C C . ILE A 1 86 ? 16.375 -21.25 -15.445 1 98.81 86 ILE A C 1
ATOM 647 O O . ILE A 1 86 ? 16.109 -22.453 -15.336 1 98.81 86 ILE A O 1
ATOM 651 N N . ALA A 1 87 ? 16.141 -20.422 -14.422 1 98.94 87 ALA A N 1
ATOM 652 C CA . ALA A 1 87 ? 15.328 -20.797 -13.273 1 98.94 87 ALA A CA 1
ATOM 653 C C . ALA A 1 87 ? 13.844 -20.609 -13.57 1 98.94 87 ALA A C 1
ATOM 655 O O . ALA A 1 87 ? 13.453 -19.656 -14.25 1 98.94 87 ALA A O 1
ATOM 656 N N . ILE A 1 88 ? 13.031 -21.5 -13.055 1 98.94 88 ILE A N 1
ATOM 657 C CA . ILE A 1 88 ? 11.602 -21.469 -13.32 1 98.94 88 ILE A CA 1
ATOM 658 C C . ILE A 1 88 ? 10.828 -21.5 -12 1 98.94 88 ILE A C 1
ATOM 660 O O . ILE A 1 88 ? 11.117 -22.312 -11.125 1 98.94 88 ILE A O 1
ATOM 664 N N . LEU A 1 89 ? 9.93 -20.594 -11.82 1 99 89 LEU A N 1
ATOM 665 C CA . LEU A 1 89 ? 8.961 -20.656 -10.734 1 99 89 LEU A CA 1
ATOM 666 C C . LEU A 1 89 ? 7.559 -20.938 -11.273 1 99 89 LEU A C 1
ATOM 668 O O . LEU A 1 89 ? 7.113 -20.297 -12.219 1 99 89 LEU A O 1
ATOM 672 N N . ALA A 1 90 ? 6.879 -21.891 -10.734 1 98.94 90 ALA A N 1
ATOM 673 C CA . ALA A 1 90 ? 5.555 -22.328 -11.18 1 98.94 90 ALA A CA 1
ATOM 674 C C . ALA A 1 90 ? 4.766 -22.938 -10.023 1 98.94 90 ALA A C 1
ATOM 676 O O . ALA A 1 90 ? 5.316 -23.203 -8.953 1 98.94 90 ALA A O 1
ATOM 677 N N . GLY A 1 91 ? 3.465 -23.047 -10.203 1 98.88 91 GLY A N 1
ATOM 678 C CA . GLY A 1 91 ? 2.607 -23.516 -9.125 1 98.88 91 GLY A CA 1
ATOM 679 C C . GLY A 1 91 ? 1.804 -24.75 -9.5 1 98.88 91 GLY A C 1
ATOM 680 O O . GLY A 1 91 ? 1.533 -24.984 -10.68 1 98.88 91 GLY A O 1
ATOM 681 N N . LEU A 1 92 ? 1.431 -25.594 -8.547 1 98.88 92 LEU A N 1
ATOM 682 C CA . LEU A 1 92 ? 0.637 -26.812 -8.688 1 98.88 92 LEU A CA 1
ATOM 683 C C . LEU A 1 92 ? -0.016 -27.188 -7.363 1 98.88 92 LEU A C 1
ATOM 685 O O . LEU A 1 92 ? 0.289 -26.594 -6.328 1 98.88 92 LEU A O 1
ATOM 689 N N . PHE A 1 93 ? -0.926 -28.141 -7.426 1 98.88 93 PHE A N 1
ATOM 690 C CA . PHE A 1 93 ? -1.424 -28.75 -6.199 1 98.88 93 PHE A CA 1
ATOM 691 C C . PHE A 1 93 ? -0.487 -29.859 -5.73 1 98.88 93 PHE A C 1
ATOM 693 O O . PHE A 1 93 ? -0.076 -30.703 -6.523 1 98.88 93 PHE A O 1
ATOM 700 N N . GLU A 1 94 ? -0.132 -29.781 -4.457 1 98.94 94 GLU A N 1
ATOM 701 C CA . GLU A 1 94 ? 0.769 -30.719 -3.814 1 98.94 94 GLU A CA 1
ATOM 702 C C . GLU A 1 94 ? 0.006 -31.672 -2.889 1 98.94 94 GLU A C 1
ATOM 704 O O . GLU A 1 94 ? -0.921 -31.25 -2.193 1 98.94 94 GLU A O 1
ATOM 709 N N . LYS A 1 95 ? 0.353 -32.906 -2.902 1 98.75 95 LYS A N 1
ATOM 710 C CA . LYS A 1 95 ? -0.091 -33.812 -1.855 1 98.75 95 LYS A CA 1
ATOM 711 C C . LYS A 1 95 ? 1.091 -34.344 -1.044 1 98.75 95 LYS A C 1
ATOM 713 O O . LYS A 1 95 ? 2.189 -34.5 -1.577 1 98.75 95 LYS A O 1
ATOM 718 N N . ASP A 1 96 ? 0.834 -34.531 0.197 1 97.62 96 ASP A N 1
ATOM 719 C CA . ASP A 1 96 ? 1.88 -35.125 1.023 1 97.62 96 ASP A CA 1
ATOM 720 C C . ASP A 1 96 ? 1.552 -36.594 1.365 1 97.62 96 ASP A C 1
ATOM 722 O O . ASP A 1 96 ? 0.603 -37.156 0.823 1 97.62 96 ASP A O 1
ATOM 726 N N . GLU A 1 97 ? 2.385 -37.188 2.207 1 95.69 97 GLU A N 1
ATOM 727 C CA . GLU A 1 97 ? 2.281 -38.594 2.496 1 95.69 97 GLU A CA 1
ATOM 728 C C . GLU A 1 97 ? 1.015 -38.938 3.287 1 95.69 97 GLU A C 1
ATOM 730 O O . GLU A 1 97 ? 0.545 -40.062 3.291 1 95.69 97 GLU A O 1
ATOM 735 N N . ASN A 1 98 ? 0.435 -37.906 3.912 1 96.56 98 ASN A N 1
ATOM 736 C CA . ASN A 1 98 ? -0.743 -38.125 4.75 1 96.56 98 ASN A CA 1
ATOM 737 C C . ASN A 1 98 ? -2.025 -37.75 4.012 1 96.56 98 ASN A C 1
ATOM 739 O O . ASN A 1 98 ? -3.096 -37.688 4.621 1 96.56 98 ASN A O 1
ATOM 743 N N . GLY A 1 99 ? -1.897 -37.406 2.797 1 95.94 99 GLY A N 1
ATOM 744 C CA . GLY A 1 99 ? -3.072 -37.062 2.006 1 95.94 99 GLY A CA 1
ATOM 745 C C . GLY A 1 99 ? -3.5 -35.625 2.148 1 95.94 99 GLY A C 1
ATOM 746 O O . GLY A 1 99 ? -4.586 -35.25 1.707 1 95.94 99 GLY A O 1
ATOM 747 N N . ARG A 1 100 ? -2.74 -34.812 2.797 1 97.81 100 ARG A N 1
ATOM 748 C CA . ARG A 1 100 ? -3.014 -33.375 2.807 1 97.81 100 ARG A CA 1
ATOM 749 C C . ARG A 1 100 ? -2.652 -32.719 1.47 1 97.81 100 ARG A C 1
ATOM 751 O O . ARG A 1 100 ? -1.67 -33.125 0.834 1 97.81 100 ARG A O 1
ATOM 758 N N . ILE A 1 101 ? -3.486 -31.812 1.097 1 98.81 101 ILE A N 1
ATOM 759 C CA . ILE A 1 101 ? -3.305 -31.172 -0.195 1 98.81 101 ILE A CA 1
ATOM 760 C C . ILE A 1 101 ? -3.004 -29.688 0.014 1 98.81 101 ILE A C 1
ATOM 762 O O . ILE A 1 101 ? -3.607 -29.031 0.874 1 98.81 101 ILE A O 1
ATOM 766 N N . TYR A 1 102 ? -2.068 -29.141 -0.791 1 98.88 102 TYR A N 1
ATOM 767 C CA . TYR A 1 102 ? -1.642 -27.75 -0.67 1 98.88 102 TYR A CA 1
ATOM 768 C C . TYR A 1 102 ? -1.636 -27.062 -2.029 1 98.88 102 TYR A C 1
ATOM 770 O O . TYR A 1 102 ? -1.52 -27.719 -3.066 1 98.88 102 TYR A O 1
ATOM 778 N N . ASN A 1 103 ? -1.916 -25.766 -2.043 1 98.88 103 ASN A N 1
ATOM 779 C CA . ASN A 1 103 ? -1.517 -24.891 -3.137 1 98.88 103 ASN A CA 1
ATOM 780 C C . ASN A 1 103 ? -0.053 -24.469 -3.016 1 98.88 103 ASN A C 1
ATOM 782 O O . ASN A 1 103 ? 0.302 -23.688 -2.141 1 98.88 103 ASN A O 1
ATOM 786 N N . THR A 1 104 ? 0.745 -25.031 -3.918 1 98.94 104 THR A N 1
ATOM 787 C CA . THR A 1 104 ? 2.189 -24.938 -3.729 1 98.94 104 THR A CA 1
ATOM 788 C C . THR A 1 104 ? 2.852 -24.281 -4.934 1 98.94 104 THR A C 1
ATOM 790 O O . THR A 1 104 ? 2.48 -24.547 -6.078 1 98.94 104 THR A O 1
ATOM 793 N N . TYR A 1 105 ? 3.725 -23.359 -4.672 1 98.94 105 TYR A N 1
ATOM 794 C CA . TYR A 1 105 ? 4.582 -22.719 -5.664 1 98.94 105 TYR A CA 1
ATOM 795 C C . TYR A 1 105 ? 6.031 -23.156 -5.492 1 98.94 105 TYR A C 1
ATOM 797 O O . TYR A 1 105 ? 6.523 -23.266 -4.367 1 98.94 105 TYR A O 1
ATOM 805 N N . ILE A 1 106 ? 6.742 -23.5 -6.598 1 98.94 106 ILE A N 1
ATOM 806 C CA . ILE A 1 106 ? 8.086 -24.047 -6.461 1 98.94 106 ILE A CA 1
ATOM 807 C C . ILE A 1 106 ? 9.055 -23.25 -7.336 1 98.94 106 ILE A C 1
ATOM 809 O O . ILE A 1 106 ? 8.641 -22.578 -8.281 1 98.94 106 ILE A O 1
ATOM 813 N N . CYS A 1 107 ? 10.305 -23.297 -6.98 1 98.94 107 CYS A N 1
ATOM 814 C CA . CYS A 1 107 ? 11.422 -22.797 -7.77 1 98.94 107 CYS A CA 1
ATOM 815 C C . CYS A 1 107 ? 12.383 -23.922 -8.133 1 98.94 107 CYS A C 1
ATOM 817 O O . CYS A 1 107 ? 12.789 -24.688 -7.262 1 98.94 107 CYS A O 1
ATOM 819 N N . VAL A 1 108 ? 12.703 -24.062 -9.398 1 98.88 108 VAL A N 1
ATOM 820 C CA . VAL A 1 108 ? 13.75 -24.969 -9.875 1 98.88 108 VAL A CA 1
ATOM 821 C C . VAL A 1 108 ? 14.781 -24.172 -10.68 1 98.88 108 VAL A C 1
ATOM 823 O O . VAL A 1 108 ? 14.492 -23.094 -11.18 1 98.88 108 VAL A O 1
ATOM 826 N N . ASP A 1 109 ? 15.93 -24.641 -10.711 1 98.06 109 ASP A N 1
ATOM 827 C CA . ASP A 1 109 ? 16.922 -23.984 -11.555 1 98.06 109 ASP A CA 1
ATOM 828 C C . ASP A 1 109 ? 17.766 -25.016 -12.32 1 98.06 109 ASP A C 1
ATOM 830 O O . ASP A 1 109 ? 17.547 -26.219 -12.188 1 98.06 109 ASP A O 1
ATOM 834 N N . SER A 1 110 ? 18.594 -24.562 -13.203 1 97.44 110 SER A N 1
ATOM 835 C CA . SER A 1 110 ? 19.297 -25.406 -14.164 1 97.44 110 SER A CA 1
ATOM 836 C C . SER A 1 110 ? 20.453 -26.156 -13.5 1 97.44 110 SER A C 1
ATOM 838 O O . SER A 1 110 ? 20.953 -27.141 -14.047 1 97.44 110 SER A O 1
ATOM 840 N N . THR A 1 111 ? 20.859 -25.781 -12.375 1 96.31 111 THR A N 1
ATOM 841 C CA . THR A 1 111 ? 22.031 -26.344 -11.742 1 96.31 111 THR A CA 1
ATOM 842 C C . THR A 1 111 ? 21.641 -27.281 -10.594 1 96.31 111 THR A C 1
ATOM 844 O O . THR A 1 111 ? 21.953 -28.469 -10.617 1 96.31 111 THR A O 1
ATOM 847 N N . ARG A 1 112 ? 20.844 -26.797 -9.633 1 97 112 ARG A N 1
ATOM 848 C CA . ARG A 1 112 ? 20.5 -27.531 -8.43 1 97 112 ARG A CA 1
ATOM 849 C C . ARG A 1 112 ? 19.281 -28.438 -8.672 1 97 112 ARG A C 1
ATOM 851 O O . ARG A 1 112 ? 19.062 -29.391 -7.93 1 97 112 ARG A O 1
ATOM 858 N N . GLY A 1 113 ? 18.547 -28.062 -9.695 1 97.5 113 GLY A N 1
ATOM 859 C CA . GLY A 1 113 ? 17.234 -28.688 -9.836 1 97.5 113 GLY A CA 1
ATOM 860 C C . GLY A 1 113 ? 16.172 -28.047 -8.969 1 97.5 113 GLY A C 1
ATOM 861 O O . GLY A 1 113 ? 15.773 -26.906 -9.227 1 97.5 113 GLY A O 1
ATOM 862 N N . PHE A 1 114 ? 15.805 -28.766 -7.902 1 98.56 114 PHE A N 1
ATOM 863 C CA . PHE A 1 114 ? 14.812 -28.219 -6.984 1 98.56 114 PHE A CA 1
ATOM 864 C C . PHE A 1 114 ? 15.453 -27.25 -6.008 1 98.56 114 PHE A C 1
ATOM 866 O O . PHE A 1 114 ? 16.453 -27.562 -5.363 1 98.56 114 PHE A O 1
ATOM 873 N N . VAL A 1 115 ? 14.836 -26.016 -5.863 1 98.75 115 VAL A N 1
ATOM 874 C CA . VAL A 1 115 ? 15.461 -24.953 -5.086 1 98.75 115 VAL A CA 1
ATOM 875 C C . VAL A 1 115 ? 14.617 -24.656 -3.854 1 98.75 115 VAL A C 1
ATOM 877 O O . VAL A 1 115 ? 15.141 -24.547 -2.742 1 98.75 115 VAL A O 1
ATOM 880 N N . ALA A 1 116 ? 13.281 -24.484 -4.062 1 98.75 116 ALA A N 1
ATOM 881 C CA . ALA A 1 116 ? 12.422 -24.078 -2.955 1 98.75 116 ALA A CA 1
ATOM 882 C C . ALA A 1 116 ? 10.961 -24.406 -3.244 1 98.75 116 ALA A C 1
ATOM 884 O O . ALA A 1 116 ? 10.57 -24.578 -4.402 1 98.75 116 ALA A O 1
ATOM 885 N N . LYS A 1 117 ? 10.211 -24.562 -2.256 1 98.56 117 LYS A N 1
ATOM 886 C CA . LYS A 1 117 ? 8.758 -24.625 -2.344 1 98.56 117 LYS A CA 1
ATOM 887 C C . LYS A 1 117 ? 8.102 -23.781 -1.261 1 98.56 117 LYS A C 1
ATOM 889 O O . LYS A 1 117 ? 8.648 -23.625 -0.169 1 98.56 117 LYS A O 1
ATOM 894 N N . PHE A 1 118 ? 7.047 -23.203 -1.536 1 98.88 118 PHE A N 1
ATOM 895 C CA . PHE A 1 118 ? 6.207 -22.422 -0.635 1 98.88 118 PHE A CA 1
ATOM 896 C C . PHE A 1 118 ? 4.75 -22.859 -0.743 1 98.88 118 PHE A C 1
ATOM 898 O O . PHE A 1 118 ? 4.199 -22.938 -1.843 1 98.88 118 PHE A O 1
ATOM 905 N N . ARG A 1 119 ? 4.164 -23.203 0.396 1 98.88 119 ARG A N 1
ATOM 906 C CA . ARG A 1 119 ? 2.744 -23.531 0.478 1 98.88 119 ARG A CA 1
ATOM 907 C C . ARG A 1 119 ? 1.917 -22.312 0.85 1 98.88 119 ARG A C 1
ATOM 909 O O . ARG A 1 119 ? 2.23 -21.609 1.816 1 98.88 119 ARG A O 1
ATOM 916 N N . LYS A 1 120 ? 0.89 -22.047 0.074 1 98.81 120 LYS A N 1
ATOM 917 C CA . LYS A 1 120 ? 0.022 -20.906 0.307 1 98.81 120 LYS A CA 1
ATOM 918 C C . LYS A 1 120 ? -0.474 -20.875 1.75 1 98.81 120 LYS A C 1
ATOM 920 O O . LYS A 1 120 ? -0.904 -21.891 2.285 1 98.81 120 LYS A O 1
ATOM 925 N N . LEU A 1 121 ? -0.456 -19.719 2.328 1 98.69 121 LEU A N 1
ATOM 926 C CA . LEU A 1 121 ? -0.822 -19.562 3.73 1 98.69 121 LEU A CA 1
ATOM 927 C C . LEU A 1 121 ? -2.334 -19.438 3.887 1 98.69 121 LEU A C 1
ATOM 929 O O . LEU A 1 121 ? -2.893 -19.828 4.91 1 98.69 121 LEU A O 1
ATOM 933 N N . HIS A 1 122 ? -2.979 -18.891 2.844 1 98.12 122 HIS A N 1
ATOM 934 C CA . HIS A 1 122 ? -4.406 -18.609 2.924 1 98.12 122 HIS A CA 1
ATOM 935 C C . HIS A 1 122 ? -5.164 -19.25 1.761 1 98.12 122 HIS A C 1
ATOM 937 O O . HIS A 1 122 ? -5.773 -18.531 0.953 1 98.12 122 HIS A O 1
ATOM 943 N N . PRO A 1 123 ? -5.199 -20.531 1.713 1 97.38 123 PRO A N 1
ATOM 944 C CA . PRO A 1 123 ? -5.914 -21.203 0.629 1 97.38 123 PRO A CA 1
ATOM 945 C C . PRO A 1 123 ? -7.43 -21.172 0.813 1 97.38 123 PRO A C 1
ATOM 947 O O . PRO A 1 123 ? -7.922 -21.266 1.941 1 97.38 123 PRO A O 1
ATOM 950 N N . PHE A 1 124 ? -8.211 -21.031 -0.339 1 94.44 124 PHE A N 1
ATOM 951 C CA . PHE A 1 124 ? -9.648 -20.953 -0.135 1 94.44 124 PHE A CA 1
ATOM 952 C C . PHE A 1 124 ? -10.406 -21.531 -1.321 1 94.44 124 PHE A C 1
ATOM 954 O O . PHE A 1 124 ? -11.633 -21.656 -1.287 1 94.44 124 PHE A O 1
ATOM 961 N N . ILE A 1 125 ? -9.781 -21.906 -2.424 1 95.38 125 ILE A N 1
ATOM 962 C CA . ILE A 1 125 ? -10.5 -22.281 -3.637 1 95.38 125 ILE A CA 1
ATOM 963 C C . ILE A 1 125 ? -11.234 -23.609 -3.406 1 95.38 125 ILE A C 1
ATOM 965 O O . ILE A 1 125 ? -12.25 -23.875 -4.051 1 95.38 125 ILE A O 1
ATOM 969 N N . SER A 1 126 ? -10.719 -24.422 -2.516 1 96.75 126 SER A N 1
ATOM 970 C CA . SER A 1 126 ? -11.289 -25.703 -2.133 1 96.75 126 SER A CA 1
ATOM 971 C C . SER A 1 126 ? -11.195 -25.922 -0.625 1 96.75 126 SER A C 1
ATOM 973 O O . SER A 1 126 ? -10.195 -25.578 -0.001 1 96.75 126 SER A O 1
ATOM 975 N N . PRO A 1 127 ? -12.242 -26.531 -0.038 1 95.81 127 PRO A N 1
ATOM 976 C CA . PRO A 1 127 ? -12.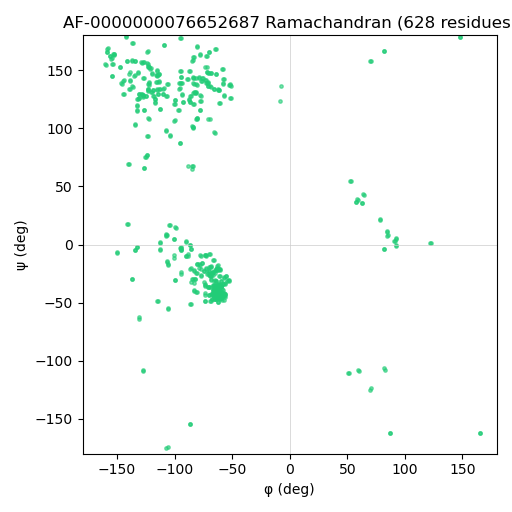188 -26.812 1.398 1 95.81 127 PRO A CA 1
ATOM 977 C C . PRO A 1 127 ? -11.188 -27.906 1.75 1 95.81 127 PRO A C 1
ATOM 979 O O . PRO A 1 127 ? -10.891 -28.125 2.928 1 95.81 127 PRO A O 1
ATOM 982 N N . TYR A 1 128 ? -10.648 -28.547 0.76 1 97.75 128 TYR A N 1
ATOM 983 C CA . TYR A 1 128 ? -9.766 -29.688 0.995 1 97.75 128 TYR A CA 1
ATOM 984 C C . TYR A 1 128 ? -8.305 -29.25 1.025 1 97.75 128 TYR A C 1
ATOM 986 O O . TYR A 1 128 ? -7.418 -30.047 1.315 1 97.75 128 TYR A O 1
ATOM 994 N N . LEU A 1 129 ? -8.07 -27.969 0.752 1 98.38 129 LEU A N 1
ATOM 995 C CA . LEU A 1 129 ? -6.699 -27.469 0.782 1 98.38 129 LEU A CA 1
ATOM 996 C C . LEU A 1 129 ? -6.266 -27.156 2.211 1 98.38 129 LEU A C 1
ATOM 998 O O . LEU A 1 129 ? -7.051 -26.625 3 1 98.38 129 LEU A O 1
ATOM 1002 N N . SER A 1 130 ? -5.039 -27.547 2.475 1 98.12 130 SER A N 1
ATOM 1003 C CA . SER A 1 130 ? -4.426 -27.203 3.752 1 98.12 130 SER A CA 1
ATOM 1004 C C . SER A 1 130 ? -3.588 -25.938 3.641 1 98.12 130 SER A C 1
ATOM 1006 O O . SER A 1 130 ? -3.033 -25.641 2.58 1 98.12 130 SER A O 1
ATOM 1008 N N . ALA A 1 131 ? -3.533 -25.234 4.742 1 98.25 131 ALA A N 1
ATOM 1009 C CA . ALA A 1 131 ? -2.758 -24 4.785 1 98.25 131 ALA A CA 1
ATOM 1010 C C . ALA A 1 131 ? -1.282 -24.281 5.047 1 98.25 131 ALA A C 1
ATOM 1012 O O . ALA A 1 131 ? -0.945 -25.172 5.836 1 98.25 131 ALA A O 1
ATOM 1013 N N . GLY A 1 132 ? -0.438 -23.531 4.305 1 98.25 132 GLY A N 1
ATOM 1014 C CA . GLY A 1 132 ? 0.958 -23.516 4.711 1 98.25 132 GLY A CA 1
ATOM 1015 C C . GLY A 1 132 ? 1.175 -22.875 6.07 1 98.25 132 GLY A C 1
ATOM 1016 O O . GLY A 1 132 ? 0.276 -22.219 6.609 1 98.25 132 GLY A O 1
ATOM 1017 N N . ASN A 1 133 ? 2.451 -23.062 6.633 1 97.06 133 ASN A N 1
ATOM 1018 C CA . ASN A 1 133 ? 2.666 -22.578 7.996 1 97.06 133 ASN A CA 1
ATOM 1019 C C . ASN A 1 133 ? 4.047 -21.938 8.156 1 97.06 133 ASN A C 1
ATOM 1021 O O . ASN A 1 133 ? 4.539 -21.797 9.273 1 97.06 133 ASN A O 1
ATOM 1025 N N . GLU A 1 134 ? 4.648 -21.594 7.012 1 97 134 GLU A N 1
ATOM 1026 C CA . GLU A 1 134 ? 5.969 -21 7.152 1 97 134 GLU A CA 1
ATOM 1027 C C . GLU A 1 134 ? 6.289 -20.094 5.969 1 97 134 GLU A C 1
ATOM 1029 O O . GLU A 1 134 ? 5.707 -20.234 4.895 1 97 134 GLU A O 1
ATOM 1034 N N . TYR A 1 135 ? 7.188 -19.172 6.305 1 98.38 135 TYR A N 1
ATOM 1035 C CA . TYR A 1 135 ? 7.789 -18.375 5.238 1 98.38 135 TYR A CA 1
ATOM 1036 C C . TYR A 1 135 ? 9.016 -19.062 4.668 1 98.38 135 TYR A C 1
ATOM 1038 O O . TYR A 1 135 ? 9.68 -19.844 5.363 1 98.38 135 TYR A O 1
ATOM 1046 N N . VAL A 1 136 ? 9.266 -18.828 3.4 1 98.06 136 VAL A N 1
ATOM 1047 C CA . VAL A 1 136 ? 10.43 -19.406 2.744 1 98.06 136 VAL A CA 1
ATOM 1048 C C . VAL A 1 136 ? 11.25 -18.312 2.072 1 98.06 136 VAL A C 1
ATOM 1050 O O . VAL A 1 136 ? 10.734 -17.578 1.224 1 98.06 136 VAL A O 1
ATOM 1053 N N . VAL A 1 137 ? 12.43 -18.094 2.496 1 98.5 137 VAL A N 1
ATOM 1054 C CA . VAL A 1 137 ? 13.406 -17.234 1.835 1 98.5 137 VAL A CA 1
ATOM 1055 C C . VAL A 1 137 ? 14.586 -18.078 1.35 1 98.5 137 VAL A C 1
ATOM 1057 O O . VAL A 1 137 ? 15.133 -18.891 2.104 1 98.5 137 VAL A O 1
ATOM 1060 N N . PHE A 1 138 ? 14.961 -17.938 0.108 1 98.5 138 PHE A N 1
ATOM 1061 C CA . PHE A 1 138 ? 15.969 -18.797 -0.488 1 98.5 138 PHE A CA 1
ATOM 1062 C C . PHE A 1 138 ? 16.875 -18.016 -1.42 1 98.5 138 PHE A C 1
ATOM 1064 O O . PHE A 1 138 ? 16.516 -16.922 -1.88 1 98.5 138 PHE A O 1
ATOM 1071 N N . ASP A 1 139 ? 18.062 -18.547 -1.664 1 98.25 139 ASP A N 1
ATOM 1072 C CA . ASP A 1 139 ? 19.031 -17.938 -2.564 1 98.25 139 ASP A CA 1
ATOM 1073 C C . ASP A 1 139 ? 18.781 -18.359 -4.012 1 98.25 139 ASP A C 1
ATOM 1075 O O . ASP A 1 139 ? 18.578 -19.547 -4.289 1 98.25 139 ASP A O 1
ATOM 1079 N N . LEU A 1 140 ? 18.672 -17.422 -4.902 1 98.12 140 LEU A N 1
ATOM 1080 C CA . LEU A 1 140 ? 18.547 -17.656 -6.336 1 98.12 140 LEU A CA 1
ATOM 1081 C C . LEU A 1 140 ? 19.469 -16.734 -7.125 1 98.12 140 LEU A C 1
ATOM 1083 O O . LEU A 1 140 ? 19.188 -15.539 -7.246 1 98.12 140 LEU A O 1
ATOM 1087 N N . LEU A 1 141 ? 20.578 -17.266 -7.613 1 97.44 141 LEU A N 1
ATOM 1088 C CA . LEU A 1 141 ? 21.516 -16.547 -8.461 1 97.44 141 LEU A CA 1
ATOM 1089 C C . LEU A 1 141 ? 22.047 -15.305 -7.754 1 97.44 141 LEU A C 1
ATOM 1091 O O . LEU A 1 141 ? 22.109 -14.227 -8.344 1 97.44 141 LEU A O 1
ATOM 1095 N N . GLY A 1 142 ? 22.297 -15.43 -6.477 1 97.12 142 GLY A N 1
ATOM 1096 C CA . GLY A 1 142 ? 22.906 -14.352 -5.711 1 97.12 142 GLY A CA 1
ATOM 1097 C C . GLY A 1 142 ? 21.875 -13.414 -5.09 1 97.12 142 GLY A C 1
ATOM 1098 O O . GLY A 1 142 ? 22.25 -12.414 -4.461 1 97.12 142 GLY A O 1
ATOM 1099 N N . TRP A 1 143 ? 20.641 -13.727 -5.273 1 98.38 143 TRP A N 1
ATOM 1100 C CA . TRP A 1 143 ? 19.562 -12.922 -4.715 1 98.38 143 TRP A CA 1
ATOM 1101 C C . TRP A 1 143 ? 18.797 -13.703 -3.652 1 98.38 143 TRP A C 1
ATOM 1103 O O . TRP A 1 143 ? 18.578 -14.906 -3.797 1 98.38 143 TRP A O 1
ATOM 1113 N N . LYS A 1 144 ? 18.422 -13.031 -2.586 1 98.69 144 LYS A N 1
ATOM 1114 C CA . LYS A 1 144 ? 17.5 -13.617 -1.624 1 98.69 144 LYS A CA 1
ATOM 1115 C C . LYS A 1 144 ? 16.047 -13.422 -2.07 1 98.69 144 LYS A C 1
ATOM 1117 O O . LYS A 1 144 ? 15.586 -12.289 -2.219 1 98.69 144 LYS A O 1
ATOM 1122 N N . CYS A 1 145 ? 15.367 -14.531 -2.236 1 98.81 145 CYS A N 1
ATOM 1123 C CA . CYS A 1 145 ? 14.031 -14.492 -2.814 1 98.81 145 CYS A CA 1
ATOM 1124 C C . CYS A 1 145 ? 12.992 -15.047 -1.841 1 98.81 145 CYS A C 1
ATOM 1126 O O . CYS A 1 145 ? 13.32 -15.867 -0.981 1 98.81 145 CYS A O 1
ATOM 1128 N N . GLY A 1 146 ? 11.781 -14.492 -1.882 1 98.88 146 GLY A N 1
ATOM 1129 C CA . GLY A 1 146 ? 10.609 -15.047 -1.213 1 98.88 146 GLY A CA 1
ATOM 1130 C C . GLY A 1 146 ? 9.453 -15.312 -2.156 1 98.88 146 GLY A C 1
ATOM 1131 O O . GLY A 1 146 ? 9.492 -14.914 -3.322 1 98.88 146 GLY A O 1
ATOM 1132 N N . ILE A 1 147 ? 8.484 -16.062 -1.673 1 98.94 147 ILE A N 1
ATOM 1133 C CA . ILE A 1 147 ? 7.262 -16.375 -2.412 1 98.94 147 ILE A CA 1
ATOM 1134 C C . ILE A 1 147 ? 6.047 -16.109 -1.525 1 98.94 147 ILE A C 1
ATOM 1136 O O . ILE A 1 147 ? 6.031 -16.5 -0.355 1 98.94 147 ILE A O 1
ATOM 1140 N N . LEU A 1 148 ? 5.09 -15.383 -2.004 1 98.94 148 LEU A N 1
ATOM 1141 C CA . LEU A 1 148 ? 3.762 -15.242 -1.419 1 98.94 148 LEU A CA 1
ATOM 1142 C C . LEU A 1 148 ? 2.68 -15.414 -2.48 1 98.94 148 LEU A C 1
ATOM 1144 O O . LEU A 1 148 ? 2.678 -14.703 -3.49 1 98.94 148 LEU A O 1
ATOM 1148 N N . ILE A 1 149 ? 1.76 -16.312 -2.252 1 98.94 149 ILE A N 1
ATOM 1149 C CA . ILE A 1 149 ? 0.812 -16.688 -3.295 1 98.94 149 ILE A CA 1
ATOM 1150 C C . ILE A 1 149 ? -0.485 -15.906 -3.121 1 98.94 149 ILE A C 1
ATOM 1152 O O . ILE A 1 149 ? -1.181 -16.062 -2.113 1 98.94 149 ILE A O 1
ATOM 1156 N N . CYS A 1 150 ? -0.798 -15.086 -4.062 1 98.44 150 CYS A N 1
ATOM 1157 C CA . CYS A 1 150 ? -2.096 -14.438 -4.227 1 98.44 150 CYS A CA 1
ATOM 1158 C C . CYS A 1 150 ? -2.541 -13.773 -2.932 1 98.44 150 CYS A C 1
ATOM 1160 O O . CYS A 1 150 ? -1.859 -12.883 -2.424 1 98.44 150 CYS A O 1
ATOM 1162 N N . TYR A 1 151 ? -3.561 -14.234 -2.232 1 97.94 151 TYR A N 1
ATOM 1163 C CA . TYR A 1 151 ? -4.176 -13.664 -1.037 1 97.94 151 TYR A CA 1
ATOM 1164 C C . TYR A 1 151 ? -3.129 -13.406 0.04 1 97.94 151 TYR A C 1
ATOM 1166 O O . TYR A 1 151 ? -3.256 -12.453 0.818 1 97.94 151 TYR A O 1
ATOM 1174 N N . ASP A 1 152 ? -2.102 -14.203 0.073 1 98.69 152 ASP A N 1
ATOM 1175 C CA . ASP A 1 152 ? -1.031 -14.023 1.049 1 98.69 152 ASP A CA 1
ATOM 1176 C C . ASP A 1 152 ? -0.482 -12.602 1.012 1 98.69 152 ASP A C 1
ATOM 1178 O O . ASP A 1 152 ? -0.039 -12.07 2.033 1 98.69 152 ASP A O 1
ATOM 1182 N N . ASN A 1 153 ? -0.509 -11.953 -0.188 1 98.75 153 ASN A N 1
ATOM 1183 C CA . ASN A 1 153 ? 0.074 -10.633 -0.365 1 98.75 153 ASN A CA 1
ATOM 1184 C C . ASN A 1 153 ? -0.863 -9.531 0.134 1 98.75 153 ASN A C 1
ATOM 1186 O O . ASN A 1 153 ? -0.445 -8.391 0.318 1 98.75 153 ASN A O 1
ATOM 1190 N N . ASN A 1 154 ? -2.135 -9.836 0.316 1 97.88 154 ASN A N 1
ATOM 1191 C CA . ASN A 1 154 ? -3.092 -8.844 0.795 1 97.88 154 ASN A CA 1
ATOM 1192 C C . ASN A 1 154 ? -3.049 -8.719 2.314 1 97.88 154 ASN A C 1
ATOM 1194 O O . ASN A 1 154 ? -3.539 -7.73 2.871 1 97.88 154 ASN A O 1
ATOM 1198 N N . VAL A 1 155 ? -2.553 -9.766 2.973 1 98.25 155 VAL A N 1
ATOM 1199 C CA . VAL A 1 155 ? -2.201 -9.656 4.387 1 98.25 155 VAL A CA 1
ATOM 1200 C C . VAL A 1 155 ? -0.798 -9.07 4.523 1 98.25 155 VAL A C 1
ATOM 1202 O O . VAL A 1 155 ? 0.196 -9.797 4.438 1 98.25 155 VAL A O 1
ATOM 1205 N N . VAL A 1 156 ? -0.717 -7.828 4.812 1 98.44 156 VAL A N 1
ATOM 1206 C CA . VAL A 1 156 ? 0.509 -7.059 4.617 1 98.44 156 VAL A CA 1
ATOM 1207 C C . VAL A 1 156 ? 1.591 -7.562 5.57 1 98.44 156 VAL A C 1
ATOM 1209 O O . VAL A 1 156 ? 2.785 -7.426 5.293 1 98.44 156 VAL A O 1
ATOM 1212 N N . GLU A 1 157 ? 1.214 -8.195 6.703 1 98.44 157 GLU A N 1
ATOM 1213 C CA . GLU A 1 157 ? 2.188 -8.766 7.633 1 98.44 157 GLU A CA 1
ATOM 1214 C C . GLU A 1 157 ? 3.053 -9.82 6.949 1 98.44 157 GLU A C 1
ATOM 1216 O O . GLU A 1 157 ? 4.242 -9.938 7.246 1 98.44 157 GLU A O 1
ATOM 1221 N N . ASN A 1 158 ? 2.412 -10.578 6.027 1 98.81 158 ASN A N 1
ATOM 1222 C CA . ASN A 1 158 ? 3.164 -11.602 5.305 1 98.81 158 ASN A CA 1
ATOM 1223 C C . ASN A 1 158 ? 4.277 -10.984 4.461 1 98.81 158 ASN A C 1
ATOM 1225 O O . ASN A 1 158 ? 5.398 -11.492 4.438 1 98.81 158 ASN A O 1
ATOM 1229 N N . VAL A 1 159 ? 3.98 -9.914 3.777 1 98.94 159 VAL A N 1
ATOM 1230 C CA . VAL A 1 159 ? 4.949 -9.266 2.9 1 98.94 159 VAL A CA 1
ATOM 1231 C C . VAL A 1 159 ? 6.074 -8.656 3.734 1 98.94 159 VAL A C 1
ATOM 1233 O O . VAL A 1 159 ? 7.254 -8.844 3.428 1 98.94 159 VAL A O 1
ATOM 1236 N N . ARG A 1 160 ? 5.715 -7.941 4.789 1 98.75 160 ARG A N 1
ATOM 1237 C CA . ARG A 1 160 ? 6.695 -7.324 5.676 1 98.75 160 ARG A CA 1
ATOM 1238 C C . ARG A 1 160 ? 7.605 -8.375 6.301 1 98.75 160 ARG A C 1
ATOM 1240 O O . ARG A 1 160 ? 8.828 -8.219 6.305 1 98.75 160 ARG A O 1
ATOM 1247 N N . ALA A 1 161 ? 6.988 -9.453 6.793 1 98.69 161 ALA A N 1
ATOM 1248 C CA . ALA A 1 161 ? 7.773 -10.516 7.418 1 98.69 161 ALA A CA 1
ATOM 1249 C C . ALA A 1 161 ? 8.766 -11.125 6.426 1 98.69 161 ALA A C 1
ATOM 1251 O O . ALA A 1 161 ? 9.938 -11.312 6.75 1 98.69 161 ALA A O 1
ATOM 1252 N N . THR A 1 162 ? 8.297 -11.383 5.219 1 98.88 162 THR A N 1
ATOM 1253 C CA . THR A 1 162 ? 9.156 -11.961 4.188 1 98.88 162 THR A CA 1
ATOM 1254 C C . THR A 1 162 ? 10.312 -11.031 3.861 1 98.88 162 THR A C 1
ATOM 1256 O O . THR A 1 162 ? 11.461 -11.477 3.723 1 98.88 162 THR A O 1
ATOM 1259 N N . ALA A 1 163 ? 10.039 -9.742 3.809 1 98.81 163 ALA A N 1
ATOM 1260 C CA . ALA A 1 163 ? 11.078 -8.75 3.555 1 98.81 163 ALA A CA 1
ATOM 1261 C C . ALA A 1 163 ? 12.055 -8.672 4.727 1 98.81 163 ALA A C 1
ATOM 1263 O O . ALA A 1 163 ? 13.266 -8.594 4.527 1 98.81 163 ALA A O 1
ATOM 1264 N N . LEU A 1 164 ? 11.531 -8.695 5.953 1 98.31 164 LEU A N 1
ATOM 1265 C CA . LEU A 1 164 ? 12.375 -8.586 7.141 1 98.31 164 LEU A CA 1
ATOM 1266 C C . LEU A 1 164 ? 13.258 -9.82 7.297 1 98.31 164 LEU A C 1
ATOM 1268 O O . LEU A 1 164 ? 14.32 -9.75 7.91 1 98.31 164 LEU A O 1
ATOM 1272 N N . LEU A 1 165 ? 12.781 -10.914 6.715 1 98.44 165 LEU A N 1
ATOM 1273 C CA . LEU A 1 165 ? 13.578 -12.133 6.73 1 98.44 165 LEU A CA 1
ATOM 1274 C C . LEU A 1 165 ? 14.695 -12.062 5.695 1 98.44 165 LEU A C 1
ATOM 1276 O O . LEU A 1 165 ? 15.523 -12.977 5.598 1 98.44 165 LEU A O 1
ATOM 1280 N N . GLY A 1 166 ? 14.68 -11.055 4.824 1 98.31 166 GLY A N 1
ATOM 1281 C CA . GLY A 1 166 ? 15.844 -10.797 3.996 1 98.31 166 GLY A CA 1
ATOM 1282 C C . GLY A 1 166 ? 15.539 -10.836 2.51 1 98.31 166 GLY A C 1
ATOM 1283 O O . GLY A 1 166 ? 16.422 -10.617 1.684 1 98.31 166 GLY A O 1
ATOM 1284 N N . ALA A 1 167 ? 14.297 -11.062 2.15 1 98.81 167 ALA A N 1
ATOM 1285 C CA . ALA A 1 167 ? 13.977 -11.172 0.73 1 98.81 167 ALA A CA 1
ATOM 1286 C C . ALA A 1 167 ? 14.281 -9.867 -0.003 1 98.81 167 ALA A C 1
ATOM 1288 O O . ALA A 1 167 ? 13.945 -8.781 0.476 1 98.81 167 ALA A O 1
ATOM 1289 N N . GLU A 1 168 ? 14.922 -9.977 -1.111 1 98.81 168 GLU A N 1
ATOM 1290 C CA . GLU A 1 168 ? 15.219 -8.875 -2.023 1 98.81 168 GLU A CA 1
ATOM 1291 C C . GLU A 1 168 ? 14.242 -8.852 -3.193 1 98.81 168 GLU A C 1
ATOM 1293 O O . GLU A 1 168 ? 13.953 -7.793 -3.752 1 98.81 168 GLU A O 1
ATOM 1298 N N . ILE A 1 169 ? 13.773 -10 -3.555 1 98.94 169 ILE A N 1
ATOM 1299 C CA . ILE A 1 169 ? 12.742 -10.227 -4.562 1 98.94 169 ILE A CA 1
ATOM 1300 C C . ILE A 1 169 ? 11.633 -11.102 -3.982 1 98.94 169 ILE A C 1
ATOM 1302 O O . ILE A 1 169 ? 11.906 -12.133 -3.371 1 98.94 169 ILE A O 1
ATOM 1306 N N . ILE A 1 170 ? 10.438 -10.656 -4.086 1 99 170 ILE A N 1
ATOM 1307 C CA . ILE A 1 170 ? 9.32 -11.516 -3.713 1 99 170 ILE A CA 1
ATOM 1308 C C . ILE A 1 170 ? 8.5 -11.867 -4.953 1 99 170 ILE A C 1
ATOM 1310 O O . ILE A 1 170 ? 7.969 -10.977 -5.621 1 99 170 ILE A O 1
ATOM 1314 N N . PHE A 1 171 ? 8.453 -13.141 -5.293 1 99 171 PHE A N 1
ATOM 1315 C CA . PHE A 1 171 ? 7.555 -13.625 -6.336 1 99 171 PHE A CA 1
ATOM 1316 C C . PHE A 1 171 ? 6.129 -13.742 -5.816 1 99 171 PHE A C 1
ATOM 1318 O O . PHE A 1 171 ? 5.891 -14.328 -4.758 1 99 171 PHE A O 1
ATOM 1325 N N . MET A 1 172 ? 5.184 -13.148 -6.551 1 98.94 172 MET A N 1
ATOM 1326 C CA . MET A 1 172 ? 3.781 -13.086 -6.145 1 98.94 172 MET A CA 1
ATOM 1327 C C . MET A 1 172 ? 2.879 -13.68 -7.223 1 98.94 172 MET A C 1
ATOM 1329 O O . MET A 1 172 ? 2.143 -12.953 -7.891 1 98.94 172 MET A O 1
ATOM 1333 N N . PRO A 1 173 ? 2.828 -15.008 -7.32 1 98.94 173 PRO A N 1
ATOM 1334 C CA . PRO A 1 173 ? 1.924 -15.625 -8.289 1 98.94 173 PRO A CA 1
ATOM 1335 C C . PRO A 1 173 ? 0.457 -15.523 -7.879 1 98.94 173 PRO A C 1
ATOM 1337 O O . PRO A 1 173 ? 0.124 -15.719 -6.707 1 98.94 173 PRO A O 1
ATOM 1340 N N . HIS A 1 174 ? -0.41 -15.242 -8.867 1 98.88 174 HIS A N 1
ATOM 1341 C CA . HIS A 1 174 ? -1.822 -15.008 -8.586 1 98.88 174 HIS A CA 1
ATOM 1342 C C . HIS A 1 174 ? -2.709 -15.711 -9.609 1 98.88 174 HIS A C 1
ATOM 1344 O O . HIS A 1 174 ? -2.244 -16.078 -10.688 1 98.88 174 HIS A O 1
ATOM 1350 N N . VAL A 1 175 ? -3.867 -15.945 -9.312 1 98.62 175 VAL A N 1
ATOM 1351 C CA . VAL A 1 175 ? -5.066 -15.984 -10.141 1 98.62 175 VAL A CA 1
ATOM 1352 C C . VAL A 1 175 ? -6.109 -15.023 -9.594 1 98.62 175 VAL A C 1
ATOM 1354 O O . VAL A 1 175 ? -6.883 -15.375 -8.695 1 98.62 175 VAL A O 1
ATOM 1357 N N . THR A 1 176 ? -6.059 -13.797 -10.164 1 97.56 176 THR A N 1
ATOM 1358 C CA . THR A 1 176 ? -6.855 -12.781 -9.477 1 97.56 176 THR A CA 1
ATOM 1359 C C . THR A 1 176 ? -7.512 -11.836 -10.477 1 97.56 176 THR A C 1
ATOM 1361 O O . THR A 1 176 ? -7.34 -11.992 -11.688 1 97.56 176 THR A O 1
ATOM 1364 N N . MET A 1 177 ? -8.305 -10.836 -9.984 1 96.75 177 MET A N 1
ATOM 1365 C CA . MET A 1 177 ? -9.016 -9.766 -10.688 1 96.75 177 MET A CA 1
ATOM 1366 C C . MET A 1 177 ? -10.172 -10.336 -11.508 1 96.75 177 MET A C 1
ATOM 1368 O O . MET A 1 177 ? -10.227 -11.539 -11.766 1 96.75 177 MET A O 1
ATOM 1372 N N . CYS A 1 178 ? -11.102 -9.5 -11.789 1 97.19 178 CYS A N 1
ATOM 1373 C CA . CYS A 1 178 ? -12.305 -9.844 -12.547 1 97.19 178 CYS A CA 1
ATOM 1374 C C . CYS A 1 178 ? -13.133 -10.891 -11.805 1 97.19 178 CYS A C 1
ATOM 1376 O O . CYS A 1 178 ? -13.625 -11.844 -12.414 1 97.19 178 CYS A O 1
ATOM 1378 N N . THR A 1 179 ? -13.125 -10.773 -10.5 1 94.44 179 THR A N 1
ATOM 1379 C CA . THR A 1 179 ? -13.914 -11.641 -9.633 1 94.44 179 THR A CA 1
ATOM 1380 C C . THR A 1 179 ? -14.844 -10.82 -8.742 1 94.44 179 THR A C 1
ATOM 1382 O O . THR A 1 179 ? -14.586 -9.641 -8.492 1 94.44 179 THR A O 1
ATOM 1385 N N . PRO A 1 180 ? -15.906 -11.422 -8.312 1 90.5 180 PRO A N 1
ATOM 1386 C CA . PRO A 1 180 ? -16.812 -10.68 -7.445 1 90.5 180 PRO A CA 1
ATOM 1387 C C . PRO A 1 180 ? -16.172 -10.281 -6.117 1 90.5 180 PRO A C 1
ATOM 1389 O O . PRO A 1 180 ? -15.305 -10.992 -5.613 1 90.5 180 PRO A O 1
ATOM 1392 N N . SER A 1 181 ? -16.578 -9.203 -5.668 1 87.94 181 SER A N 1
ATOM 1393 C CA . SER A 1 181 ? -16.25 -8.664 -4.352 1 87.94 181 SER A CA 1
ATOM 1394 C C . SER A 1 181 ? -17.344 -7.727 -3.85 1 87.94 181 SER A C 1
ATOM 1396 O O . SER A 1 181 ? -18.234 -7.348 -4.605 1 87.94 181 SER A O 1
ATOM 1398 N N . THR A 1 182 ? -17.312 -7.449 -2.598 1 90 182 THR A N 1
ATOM 1399 C CA . THR A 1 182 ? -18.266 -6.5 -2.035 1 90 182 THR A CA 1
ATOM 1400 C C . THR A 1 182 ? -17.906 -5.07 -2.432 1 90 182 THR A C 1
ATOM 1402 O O . THR A 1 182 ? -18.703 -4.152 -2.238 1 90 182 THR A O 1
ATOM 1405 N N . ARG A 1 183 ? -16.812 -4.871 -3.004 1 88.31 183 ARG A N 1
ATOM 1406 C CA . ARG A 1 183 ? -16.438 -3.551 -3.508 1 88.31 183 ARG A CA 1
ATOM 1407 C C . ARG A 1 183 ? -17.312 -3.16 -4.699 1 88.31 183 ARG A C 1
ATOM 1409 O O . ARG A 1 183 ? -17.469 -3.934 -5.645 1 88.31 183 ARG A O 1
ATOM 1416 N N . PRO A 1 184 ? -17.781 -1.925 -4.723 1 89.25 184 PRO A N 1
ATOM 1417 C CA . PRO A 1 184 ? -18.547 -1.476 -5.895 1 89.25 184 PRO A CA 1
ATOM 1418 C C . PRO A 1 184 ? -17.719 -1.523 -7.18 1 89.25 184 PRO A C 1
ATOM 1420 O O . PRO A 1 184 ? -16.547 -1.158 -7.18 1 89.25 184 PRO A O 1
ATOM 1423 N N . GLY A 1 185 ? -18.297 -2.068 -8.18 1 89.69 185 GLY A N 1
ATOM 1424 C CA . GLY A 1 185 ? -17.641 -2.096 -9.484 1 89.69 185 GLY A CA 1
ATOM 1425 C C . GLY A 1 185 ? -16.828 -3.35 -9.711 1 89.69 185 GLY A C 1
ATOM 1426 O O . GLY A 1 185 ? -16.234 -3.521 -10.781 1 89.69 185 GLY A O 1
ATOM 1427 N N . ALA A 1 186 ? -16.812 -4.188 -8.711 1 91.12 186 ALA A N 1
ATOM 1428 C CA . ALA A 1 186 ? -16.141 -5.477 -8.883 1 91.12 186 ALA A CA 1
ATOM 1429 C C . ALA A 1 186 ? -17.062 -6.488 -9.555 1 91.12 186 ALA A C 1
ATOM 1431 O O . ALA A 1 186 ? -18.266 -6.246 -9.688 1 91.12 186 ALA A O 1
ATOM 1432 N N . GLY A 1 187 ? -16.453 -7.52 -10.086 1 94.12 187 GLY A N 1
ATOM 1433 C CA . GLY A 1 187 ? -17.266 -8.562 -10.688 1 94.12 187 GLY A CA 1
ATOM 1434 C C . GLY A 1 187 ? -16.594 -9.242 -11.867 1 94.12 187 GLY A C 1
ATOM 1435 O O . GLY A 1 187 ? -15.523 -8.82 -12.305 1 94.12 187 GLY A O 1
ATOM 1436 N N . PHE A 1 188 ? -17.328 -10.172 -12.352 1 96.5 188 PHE A N 1
ATOM 1437 C CA . PHE A 1 188 ? -16.828 -10.922 -13.508 1 96.5 188 PHE A CA 1
ATOM 1438 C C . PHE A 1 188 ? -16.859 -10.062 -14.766 1 96.5 188 PHE A C 1
ATOM 1440 O O . PHE A 1 188 ? -17.656 -9.125 -14.859 1 96.5 188 PHE A O 1
ATOM 1447 N N . VAL A 1 189 ? -15.969 -10.305 -15.602 1 98.06 189 VAL A N 1
ATOM 1448 C CA . VAL A 1 189 ? -16.016 -9.758 -16.953 1 98.06 189 VAL A CA 1
ATOM 1449 C C . VAL A 1 189 ? -16.688 -10.758 -17.891 1 98.06 189 VAL A C 1
ATOM 1451 O O . VAL A 1 189 ? -16.422 -11.961 -17.812 1 98.06 189 VAL A O 1
ATOM 1454 N N . ASP A 1 190 ? -17.484 -10.305 -18.75 1 97.75 190 ASP A N 1
ATOM 1455 C CA . ASP A 1 190 ? -18.234 -11.148 -19.688 1 97.75 190 ASP A CA 1
ATOM 1456 C C . ASP A 1 190 ? -17.281 -11.93 -20.594 1 97.75 190 ASP A C 1
ATOM 1458 O O . ASP A 1 190 ? -16.531 -11.336 -21.375 1 97.75 190 ASP A O 1
ATOM 1462 N N . PRO A 1 191 ? -17.375 -13.266 -20.578 1 97.81 191 PRO A N 1
ATOM 1463 C CA . PRO A 1 191 ? -16.5 -14.094 -21.406 1 97.81 191 PRO A CA 1
ATOM 1464 C C . PRO A 1 191 ? -16.656 -13.82 -22.906 1 97.81 191 PRO A C 1
ATOM 1466 O O . PRO A 1 191 ? -15.727 -14.055 -23.672 1 97.81 191 PRO A O 1
ATOM 1469 N N . LEU A 1 192 ? -17.734 -13.281 -23.266 1 98.12 192 LEU A N 1
ATOM 1470 C CA . LEU A 1 192 ? -17.969 -12.977 -24.672 1 98.12 192 LEU A CA 1
ATOM 1471 C C . LEU A 1 192 ? -16.984 -11.906 -25.156 1 98.12 192 LEU A C 1
ATOM 1473 O O . LEU A 1 192 ? -16.609 -11.891 -26.328 1 98.12 192 LEU A O 1
ATOM 1477 N N . LEU A 1 193 ? -16.625 -11.047 -24.203 1 98.38 193 LEU A N 1
ATOM 1478 C CA . LEU A 1 193 ? -15.648 -10.031 -24.578 1 98.38 193 LEU A CA 1
ATOM 1479 C C . LEU A 1 193 ? -14.312 -10.664 -24.938 1 98.38 193 LEU A C 1
ATOM 1481 O O . LEU A 1 193 ? -13.594 -10.164 -25.812 1 98.38 193 LEU A O 1
ATOM 1485 N N . TRP A 1 194 ? -13.953 -11.758 -24.359 1 98.38 194 TRP A N 1
ATOM 1486 C CA . TRP A 1 194 ? -12.719 -12.477 -24.656 1 98.38 194 TRP A CA 1
ATOM 1487 C C . TRP A 1 194 ? -12.805 -13.188 -26 1 98.38 194 TRP A C 1
ATOM 1489 O O . TRP A 1 194 ? -11.867 -13.133 -26.797 1 98.38 194 TRP A O 1
ATOM 1499 N N . THR A 1 195 ? -13.969 -13.766 -26.203 1 97.88 195 THR A N 1
ATOM 1500 C CA . THR A 1 195 ? -14.188 -14.453 -27.469 1 97.88 195 THR A CA 1
ATOM 1501 C C . THR A 1 195 ? -14.102 -13.484 -28.641 1 97.88 195 THR A C 1
ATOM 1503 O O . THR A 1 195 ? -13.602 -13.836 -29.719 1 97.88 195 THR A O 1
ATOM 1506 N N . ASN A 1 196 ? -14.555 -12.297 -28.359 1 97.81 196 ASN A N 1
ATOM 1507 C CA . ASN A 1 196 ? -14.648 -11.305 -29.422 1 97.81 196 ASN A CA 1
ATOM 1508 C C . ASN A 1 196 ? -13.469 -10.336 -29.406 1 97.81 196 ASN A C 1
ATOM 1510 O O . ASN A 1 196 ? -13.531 -9.258 -30 1 97.81 196 ASN A O 1
ATOM 1514 N N . ARG A 1 197 ? -12.43 -10.711 -28.672 1 97.69 197 ARG A N 1
ATOM 1515 C CA . ARG A 1 197 ? -11.383 -9.758 -28.344 1 97.69 197 ARG A CA 1
ATOM 1516 C C . ARG A 1 197 ? -10.711 -9.219 -29.594 1 97.69 197 ARG A C 1
ATOM 1518 O O . ARG A 1 197 ? -10.242 -8.078 -29.625 1 97.69 197 ARG A O 1
ATOM 1525 N N . ASP A 1 198 ? -10.688 -9.977 -30.719 1 97.56 198 ASP A N 1
ATOM 1526 C CA . ASP A 1 198 ? -10.062 -9.508 -31.953 1 97.56 198 ASP A CA 1
ATOM 1527 C C . ASP A 1 198 ? -10.914 -8.438 -32.625 1 97.56 198 ASP A C 1
ATOM 1529 O O . ASP A 1 198 ? -10.391 -7.504 -33.219 1 97.56 198 ASP A O 1
ATOM 1533 N N . GLN A 1 199 ? -12.156 -8.602 -32.5 1 97.81 199 GLN A N 1
ATOM 1534 C CA . GLN A 1 199 ? -13.086 -7.684 -33.125 1 97.81 199 GLN A CA 1
ATOM 1535 C C . GLN A 1 199 ? -13.312 -6.434 -32.281 1 97.81 199 GLN A C 1
ATOM 1537 O O . GLN A 1 199 ? -13.539 -5.348 -32.812 1 97.81 199 GLN A O 1
ATOM 1542 N N . ASP A 1 200 ? -13.266 -6.617 -31.016 1 97.81 200 ASP A N 1
ATOM 1543 C CA . ASP A 1 200 ? -13.539 -5.504 -30.109 1 97.81 200 ASP A CA 1
ATOM 1544 C C . ASP A 1 200 ? -12.586 -5.512 -28.922 1 97.81 200 ASP A C 1
ATOM 1546 O O . ASP A 1 200 ? -13.016 -5.691 -27.781 1 97.81 200 ASP A O 1
ATOM 1550 N N . PRO A 1 201 ? -11.375 -5.227 -29.188 1 97.94 201 PRO A N 1
ATOM 1551 C CA . PRO A 1 201 ? -10.414 -5.188 -28.094 1 97.94 201 PRO A CA 1
ATOM 1552 C C . PRO A 1 201 ? -10.641 -4.008 -27.156 1 97.94 201 PRO A C 1
ATOM 1554 O O . PRO A 1 201 ? -10.227 -4.051 -25.984 1 97.94 201 PRO A O 1
ATOM 1557 N N . THR A 1 202 ? -11.344 -3.018 -27.609 1 98.19 202 THR A N 1
ATOM 1558 C CA . THR A 1 202 ? -11.531 -1.785 -26.859 1 98.19 202 THR A CA 1
ATOM 1559 C C . THR A 1 202 ? -12.414 -2.031 -25.641 1 98.19 202 THR A C 1
ATOM 1561 O O . THR A 1 202 ? -12.055 -1.645 -24.516 1 98.19 202 THR A O 1
ATOM 1564 N N . SER A 1 203 ? -13.539 -2.699 -25.859 1 98.25 203 SER A N 1
ATOM 1565 C CA . SER A 1 203 ? -14.453 -2.98 -24.766 1 98.25 203 SER A CA 1
ATOM 1566 C C . SER A 1 203 ? -13.812 -3.902 -23.734 1 98.25 203 SER A C 1
ATOM 1568 O O . SER A 1 203 ? -14.023 -3.734 -22.531 1 98.25 203 SER A O 1
ATOM 1570 N N . LEU A 1 204 ? -13.062 -4.824 -24.234 1 98.5 204 LEU A N 1
ATOM 1571 C CA . LEU A 1 204 ? -12.383 -5.742 -23.328 1 98.5 204 LEU A CA 1
ATOM 1572 C C . LEU A 1 204 ? -11.344 -5.004 -22.484 1 98.5 204 LEU A C 1
ATOM 1574 O O . LEU A 1 204 ? -11.289 -5.172 -21.266 1 98.5 204 LEU A O 1
ATOM 1578 N N . ARG A 1 205 ? -10.57 -4.16 -23.125 1 98.38 205 ARG A N 1
ATOM 1579 C CA . ARG A 1 205 ? -9.539 -3.406 -22.422 1 98.38 205 ARG A CA 1
ATOM 1580 C C . ARG A 1 205 ? -10.148 -2.473 -21.375 1 98.38 205 ARG A C 1
ATOM 1582 O O . ARG A 1 205 ? -9.562 -2.246 -20.328 1 98.38 205 ARG A O 1
ATOM 1589 N N . ALA A 1 206 ? -11.266 -1.92 -21.734 1 98.12 206 ALA A N 1
ATOM 1590 C CA . ALA A 1 206 ? -11.945 -1.044 -20.781 1 98.12 206 ALA A CA 1
ATOM 1591 C C . ALA A 1 206 ? -12.289 -1.793 -19.484 1 98.12 206 ALA A C 1
ATOM 1593 O O . ALA A 1 206 ? -12.125 -1.26 -18.391 1 98.12 206 ALA A O 1
ATOM 1594 N N . GLU A 1 207 ? -12.742 -3.045 -19.594 1 97.94 207 GLU A N 1
ATOM 1595 C CA . GLU A 1 207 ? -13.031 -3.869 -18.422 1 97.94 207 GLU A CA 1
ATOM 1596 C C . GLU A 1 207 ? -11.75 -4.262 -17.703 1 97.94 207 GLU A C 1
ATOM 1598 O O . GLU A 1 207 ? -11.672 -4.148 -16.469 1 97.94 207 GLU A O 1
ATOM 1603 N N . PHE A 1 208 ? -10.758 -4.652 -18.453 1 98.44 208 PHE A N 1
ATOM 1604 C CA . PHE A 1 208 ? -9.508 -5.164 -17.906 1 98.44 208 PHE A CA 1
ATOM 1605 C C . PHE A 1 208 ? -8.766 -4.066 -17.156 1 98.44 208 PHE A C 1
ATOM 1607 O O . PHE A 1 208 ? -8.156 -4.324 -16.109 1 98.44 208 PHE A O 1
ATOM 1614 N N . ASN A 1 209 ? -8.867 -2.844 -17.656 1 97.81 209 ASN A N 1
ATOM 1615 C CA . ASN A 1 209 ? -8.109 -1.734 -17.094 1 97.81 209 ASN A CA 1
ATOM 1616 C C . ASN A 1 209 ? -8.898 -1.024 -15.992 1 97.81 209 ASN A C 1
ATOM 1618 O O . ASN A 1 209 ? -8.352 -0.185 -15.273 1 97.81 209 ASN A O 1
ATOM 1622 N N . GLY A 1 210 ? -10.172 -1.354 -15.844 1 96.94 210 GLY A N 1
ATOM 1623 C CA . GLY A 1 210 ? -11.055 -0.661 -14.93 1 96.94 210 GLY A CA 1
ATOM 1624 C C . GLY A 1 210 ? -11.016 -1.22 -13.516 1 96.94 210 GLY A C 1
ATOM 1625 O O . GLY A 1 210 ? -10.008 -1.808 -13.109 1 96.94 210 GLY A O 1
ATOM 1626 N N . LEU A 1 211 ? -12.086 -1.025 -12.805 1 95.5 211 LEU A N 1
ATOM 1627 C CA . LEU A 1 211 ? -12.172 -1.341 -11.383 1 95.5 211 LEU A CA 1
ATOM 1628 C C . LEU A 1 211 ? -12.234 -2.848 -11.164 1 95.5 211 LEU A C 1
ATOM 1630 O O . LEU A 1 211 ? -11.906 -3.338 -10.078 1 95.5 211 LEU A O 1
ATOM 1634 N N . LYS A 1 212 ? -12.625 -3.586 -12.195 1 96.88 212 LYS A N 1
ATOM 1635 C CA . LYS A 1 212 ? -12.672 -5.043 -12.086 1 96.88 212 LYS A CA 1
ATOM 1636 C C . LYS A 1 212 ? -11.273 -5.648 -12.195 1 96.88 212 LYS A C 1
ATOM 1638 O O . LYS A 1 212 ? -11.07 -6.809 -11.836 1 96.88 212 LYS A O 1
ATOM 1643 N N . GLY A 1 213 ? -10.398 -4.84 -12.797 1 97.31 213 GLY A N 1
ATOM 1644 C CA . GLY A 1 213 ? -9.086 -5.379 -13.109 1 97.31 213 GLY A CA 1
ATOM 1645 C C . GLY A 1 213 ? -7.949 -4.523 -12.578 1 97.31 213 GLY A C 1
ATOM 1646 O O . GLY A 1 213 ? -7.797 -4.371 -11.359 1 97.31 213 GLY A O 1
ATOM 1647 N N . ARG A 1 214 ? -7.234 -3.854 -13.461 1 98.06 214 ARG A N 1
ATOM 1648 C CA . ARG A 1 214 ? -5.941 -3.227 -13.188 1 98.06 214 ARG A CA 1
ATOM 1649 C C . ARG A 1 214 ? -6.078 -2.115 -12.156 1 98.06 214 ARG A C 1
ATOM 1651 O O . ARG A 1 214 ? -5.191 -1.926 -11.32 1 98.06 214 ARG A O 1
ATOM 1658 N N . GLN A 1 215 ? -7.133 -1.349 -12.211 1 97.25 215 GLN A N 1
ATOM 1659 C CA . GLN A 1 215 ? -7.289 -0.244 -11.273 1 97.25 215 GLN A CA 1
ATOM 1660 C C . GLN A 1 215 ? -7.34 -0.75 -9.828 1 97.25 215 GLN A C 1
ATOM 1662 O O . GLN A 1 215 ? -6.828 -0.095 -8.922 1 97.25 215 GLN A O 1
ATOM 1667 N N . TRP A 1 216 ? -7.949 -1.88 -9.633 1 97.19 216 TRP A N 1
ATOM 1668 C CA . TRP A 1 216 ? -7.961 -2.475 -8.305 1 97.19 216 TRP A CA 1
ATOM 1669 C C . TRP A 1 216 ? -6.555 -2.875 -7.871 1 97.19 216 TRP A C 1
ATOM 1671 O O . TRP A 1 216 ? -6.141 -2.59 -6.742 1 97.19 216 TRP A O 1
ATOM 1681 N N . LEU A 1 217 ? -5.844 -3.469 -8.773 1 98 217 LEU A N 1
ATOM 1682 C CA . LEU A 1 217 ? -4.496 -3.969 -8.516 1 98 217 LEU A CA 1
ATOM 1683 C C . LEU A 1 217 ? -3.561 -2.832 -8.117 1 98 217 LEU A C 1
ATOM 1685 O O . LEU A 1 217 ? -2.756 -2.977 -7.199 1 98 217 LEU A O 1
ATOM 1689 N N . MET A 1 218 ? -3.697 -1.706 -8.758 1 97.62 218 MET A N 1
ATOM 1690 C CA . MET A 1 218 ? -2.791 -0.576 -8.57 1 97.62 218 MET A CA 1
ATOM 1691 C C . MET A 1 218 ? -3.02 0.092 -7.219 1 97.62 218 MET A C 1
ATOM 1693 O O . MET A 1 218 ? -2.18 0.863 -6.754 1 97.62 218 MET A O 1
ATOM 1697 N N . LYS A 1 219 ? -4.055 -0.274 -6.52 1 96 219 LYS A N 1
ATOM 1698 C CA . LYS A 1 219 ? -4.344 0.301 -5.211 1 96 219 LYS A CA 1
ATOM 1699 C C . LYS A 1 219 ? -3.389 -0.241 -4.152 1 96 219 LYS A C 1
ATOM 1701 O O . LYS A 1 219 ? -3.16 0.404 -3.125 1 96 219 LYS A O 1
ATOM 1706 N N . TRP A 1 220 ? -2.852 -1.418 -4.473 1 98.31 220 TRP A N 1
ATOM 1707 C CA . TRP A 1 220 ? -2.139 -2.004 -3.342 1 98.31 220 TRP A CA 1
ATOM 1708 C C . TRP A 1 220 ? -0.806 -2.598 -3.785 1 98.31 220 TRP A C 1
ATOM 1710 O O . TRP A 1 220 ? 0.157 -2.623 -3.016 1 98.31 220 TRP A O 1
ATOM 1720 N N . LEU A 1 221 ? -0.676 -3.07 -5.016 1 98.81 221 LEU A N 1
ATOM 1721 C CA . LEU A 1 221 ? 0.503 -3.83 -5.41 1 98.81 221 LEU A CA 1
ATOM 1722 C C . LEU A 1 221 ? 1.755 -2.963 -5.355 1 98.81 221 LEU A C 1
ATOM 1724 O O . LEU A 1 221 ? 2.785 -3.385 -4.82 1 98.81 221 LEU A O 1
ATOM 1728 N N . PRO A 1 222 ? 1.746 -1.707 -5.879 1 98.81 222 PRO A N 1
ATOM 1729 C CA . PRO A 1 222 ? 2.951 -0.877 -5.797 1 98.81 222 PRO A CA 1
ATOM 1730 C C . PRO A 1 222 ? 3.443 -0.691 -4.363 1 98.81 222 PRO A C 1
ATOM 1732 O O . PRO A 1 222 ? 4.652 -0.644 -4.125 1 98.81 222 PRO A O 1
ATOM 1735 N N . ALA A 1 223 ? 2.539 -0.641 -3.459 1 98.88 223 ALA A N 1
ATOM 1736 C CA . ALA A 1 223 ? 2.898 -0.426 -2.059 1 98.88 223 ALA A CA 1
ATOM 1737 C C . ALA A 1 223 ? 3.633 -1.636 -1.489 1 98.88 223 ALA A C 1
ATOM 1739 O O . ALA A 1 223 ? 4.445 -1.5 -0.572 1 98.88 223 ALA A O 1
ATOM 1740 N N . ARG A 1 224 ? 3.316 -2.867 -2.029 1 98.94 224 ARG A N 1
ATOM 1741 C CA . ARG A 1 224 ? 4.055 -4.043 -1.575 1 98.94 224 ARG A CA 1
ATOM 1742 C C . ARG A 1 224 ? 5.547 -3.883 -1.833 1 98.94 224 ARG A C 1
ATOM 1744 O O . ARG A 1 224 ? 6.371 -4.219 -0.977 1 98.94 224 ARG A O 1
ATOM 1751 N N . ALA A 1 225 ? 5.871 -3.373 -2.982 1 98.94 225 ALA A N 1
ATOM 1752 C CA . ALA A 1 225 ? 7.27 -3.143 -3.332 1 98.94 225 ALA A CA 1
ATOM 1753 C C . ALA A 1 225 ? 7.836 -1.946 -2.574 1 98.94 225 ALA A C 1
ATOM 1755 O O . ALA A 1 225 ? 8.875 -2.051 -1.922 1 98.94 225 ALA A O 1
ATOM 1756 N N . TYR A 1 226 ? 7.156 -0.869 -2.57 1 98.56 226 TYR A N 1
ATOM 1757 C CA . TYR A 1 226 ? 7.582 0.427 -2.055 1 98.56 226 TYR A CA 1
ATOM 1758 C C . TYR A 1 226 ? 7.852 0.356 -0.555 1 98.56 226 TYR A C 1
ATOM 1760 O O . TYR A 1 226 ? 8.914 0.778 -0.087 1 98.56 226 TYR A O 1
ATOM 1768 N N . ASP A 1 227 ? 6.914 -0.19 0.175 1 98.69 227 ASP A N 1
ATOM 1769 C CA . ASP A 1 227 ? 6.965 -0.163 1.634 1 98.69 227 ASP A CA 1
ATOM 1770 C C . ASP A 1 227 ? 8.078 -1.068 2.162 1 98.69 227 ASP A C 1
ATOM 1772 O O . ASP A 1 227 ? 8.539 -0.894 3.291 1 98.69 227 ASP A O 1
ATOM 1776 N N . ASN A 1 228 ? 8.461 -2.033 1.32 1 98.88 228 ASN A N 1
ATOM 1777 C CA . ASN A 1 228 ? 9.375 -3.062 1.799 1 98.88 228 ASN A CA 1
ATOM 1778 C C . ASN A 1 228 ? 10.734 -2.967 1.108 1 98.88 228 ASN A C 1
ATOM 1780 O O . ASN A 1 228 ? 11.656 -3.709 1.443 1 98.88 228 ASN A O 1
ATOM 1784 N N . ALA A 1 229 ? 10.859 -2.047 0.13 1 98.5 229 ALA A N 1
ATOM 1785 C CA . ALA A 1 229 ? 12.086 -1.893 -0.654 1 98.5 229 ALA A CA 1
ATOM 1786 C C . ALA A 1 229 ? 12.523 -3.225 -1.257 1 98.5 229 ALA A C 1
ATOM 1788 O O . ALA A 1 229 ? 13.664 -3.652 -1.071 1 98.5 229 ALA A O 1
ATOM 1789 N N . VAL A 1 230 ? 11.602 -3.826 -1.979 1 98.94 230 VAL A N 1
ATOM 1790 C CA . VAL A 1 230 ? 11.898 -5.09 -2.643 1 98.94 230 VAL A CA 1
ATOM 1791 C C . VAL A 1 230 ? 11.383 -5.055 -4.082 1 98.94 230 VAL A C 1
ATOM 1793 O O . VAL A 1 230 ? 10.516 -4.246 -4.418 1 98.94 230 VAL A O 1
ATOM 1796 N N . TYR A 1 231 ? 11.953 -5.898 -4.91 1 98.94 231 TYR A N 1
ATOM 1797 C CA . TYR A 1 231 ? 11.352 -6.16 -6.211 1 98.94 231 TYR A CA 1
ATOM 1798 C C . TYR A 1 231 ? 10.148 -7.086 -6.082 1 98.94 231 TYR A C 1
ATOM 1800 O O . TYR A 1 231 ? 10.164 -8.031 -5.289 1 98.94 231 TYR A O 1
ATOM 1808 N N . VAL A 1 232 ? 9.164 -6.797 -6.824 1 98.94 232 VAL A N 1
ATOM 1809 C CA . VAL A 1 232 ? 7.973 -7.641 -6.875 1 98.94 232 VAL A CA 1
ATOM 1810 C C . VAL A 1 232 ? 7.801 -8.211 -8.281 1 98.94 232 VAL A C 1
ATOM 1812 O O . VAL A 1 232 ? 7.824 -7.461 -9.266 1 98.94 232 VAL A O 1
ATOM 1815 N N . VAL A 1 233 ? 7.707 -9.477 -8.367 1 99 233 VAL A N 1
ATOM 1816 C CA . VAL A 1 233 ? 7.375 -10.156 -9.617 1 99 233 VAL A CA 1
ATOM 1817 C C . VAL A 1 233 ? 5.953 -10.703 -9.547 1 99 233 VAL A C 1
ATOM 1819 O O . VAL A 1 233 ? 5.723 -11.773 -8.969 1 99 233 VAL A O 1
ATOM 1822 N N . PHE A 1 234 ? 5.078 -9.961 -10.109 1 99 234 PHE A N 1
ATOM 1823 C CA . PHE A 1 234 ? 3.662 -10.312 -10.117 1 99 234 PHE A CA 1
ATOM 1824 C C . PHE A 1 234 ? 3.303 -11.094 -11.375 1 99 234 PHE A C 1
ATOM 1826 O O . PHE A 1 234 ? 3.494 -10.609 -12.492 1 99 234 PHE A O 1
ATOM 1833 N N . SER A 1 235 ? 2.754 -12.312 -11.234 1 98.94 235 SER A N 1
ATOM 1834 C CA . SER A 1 235 ? 2.318 -13.125 -12.367 1 98.94 235 SER A CA 1
ATOM 1835 C C . SER A 1 235 ? 0.843 -13.492 -12.25 1 98.94 235 SER A C 1
ATOM 1837 O O . SER A 1 235 ? 0.384 -13.898 -11.18 1 98.94 235 SER A O 1
ATOM 1839 N N . ASN A 1 236 ? 0.121 -13.328 -13.266 1 98.94 236 ASN A N 1
ATOM 1840 C CA . ASN A 1 236 ? -1.314 -13.578 -13.352 1 98.94 236 ASN A CA 1
ATOM 1841 C C . ASN A 1 236 ? -1.71 -14.125 -14.719 1 98.94 236 ASN A C 1
ATOM 1843 O O . ASN A 1 236 ? -1.152 -13.711 -15.742 1 98.94 236 ASN A O 1
ATOM 1847 N N . PRO A 1 237 ? -2.635 -15.055 -14.773 1 98.75 237 PRO A N 1
ATOM 1848 C CA . PRO A 1 237 ? -3.039 -15.562 -16.078 1 98.75 237 PRO A CA 1
ATOM 1849 C C . PRO A 1 237 ? -3.877 -14.562 -16.875 1 98.75 237 PRO A C 1
ATOM 1851 O O . PRO A 1 237 ? -4.43 -13.625 -16.297 1 98.75 237 PRO A O 1
ATOM 1854 N N . ILE A 1 238 ? -3.938 -14.828 -18.125 1 98.81 238 ILE A N 1
ATOM 1855 C CA . ILE A 1 238 ? -4.855 -14.109 -19 1 98.81 238 ILE A CA 1
ATOM 1856 C C . ILE A 1 238 ? -5.816 -15.094 -19.672 1 98.81 238 ILE A C 1
ATOM 1858 O O . ILE A 1 238 ? -5.469 -16.266 -19.875 1 98.81 238 ILE A O 1
ATOM 1862 N N . GLY A 1 239 ? -6.996 -14.602 -19.984 1 98.56 239 GLY A N 1
ATOM 1863 C CA . GLY A 1 239 ? -7.977 -15.461 -20.625 1 98.56 239 GLY A CA 1
ATOM 1864 C C . GLY A 1 239 ? -8.82 -16.25 -19.641 1 98.56 239 GLY A C 1
ATOM 1865 O O . GLY A 1 239 ? -8.93 -15.867 -18.469 1 98.56 239 GLY A O 1
ATOM 1866 N N . MET A 1 240 ? -9.414 -17.25 -20.156 1 98.12 240 MET A N 1
ATOM 1867 C CA . MET A 1 240 ? -10.344 -18.016 -19.312 1 98.12 240 MET A CA 1
ATOM 1868 C C . MET A 1 240 ? -9.578 -18.938 -18.359 1 98.12 240 MET A C 1
ATOM 1870 O O . MET A 1 240 ? -8.727 -19.703 -18.797 1 98.12 240 MET A O 1
ATOM 1874 N N . ASP A 1 241 ? -9.797 -18.812 -17.141 1 97.56 241 ASP A N 1
ATOM 1875 C CA . ASP A 1 241 ? -9.477 -19.828 -16.125 1 97.56 241 ASP A CA 1
ATOM 1876 C C . ASP A 1 241 ? -10.734 -20.562 -15.664 1 97.56 241 ASP A C 1
ATOM 1878 O O . ASP A 1 241 ? -11.391 -20.141 -14.711 1 97.56 241 ASP A O 1
ATOM 1882 N N . ASP A 1 242 ? -10.914 -21.625 -16.328 1 96.81 242 ASP A N 1
ATOM 1883 C CA . ASP A 1 242 ? -12.188 -22.328 -16.172 1 96.81 242 ASP A CA 1
ATOM 1884 C C . ASP A 1 242 ? -13.359 -21.438 -16.578 1 96.81 242 ASP A C 1
ATOM 1886 O O . ASP A 1 242 ? -13.5 -21.078 -17.734 1 96.81 242 ASP A O 1
ATOM 1890 N N . ASP A 1 243 ? -14.203 -20.938 -15.688 1 95.75 243 ASP A N 1
ATOM 1891 C CA . ASP A 1 243 ? -15.398 -20.172 -16.031 1 95.75 243 ASP A CA 1
ATOM 1892 C C . ASP A 1 243 ? -15.219 -18.688 -15.703 1 95.75 243 ASP A C 1
ATOM 1894 O O . ASP A 1 243 ? -16.188 -17.922 -15.734 1 95.75 243 ASP A O 1
ATOM 1898 N N . GLN A 1 244 ? -13.984 -18.344 -15.352 1 96.5 244 GLN A N 1
ATOM 1899 C CA . GLN A 1 244 ? -13.711 -16.969 -14.984 1 96.5 244 GLN A CA 1
ATOM 1900 C C . GLN A 1 244 ? -12.664 -16.344 -15.898 1 96.5 244 GLN A C 1
ATOM 1902 O O . GLN A 1 244 ? -11.609 -16.938 -16.141 1 96.5 244 GLN A O 1
ATOM 1907 N N . LEU A 1 245 ? -13 -15.172 -16.375 1 98.19 245 LEU A N 1
ATOM 1908 C CA . LEU A 1 245 ? -12.047 -14.445 -17.203 1 98.19 245 LEU A CA 1
ATOM 1909 C C . LEU A 1 245 ? -11.047 -13.688 -16.344 1 98.19 245 LEU A C 1
ATOM 1911 O O . LEU A 1 245 ? -11.422 -13.047 -15.359 1 98.19 245 LEU A O 1
ATOM 1915 N N . LYS A 1 246 ? -9.766 -13.82 -16.641 1 98.44 246 LYS A N 1
ATOM 1916 C CA . LYS A 1 246 ? -8.68 -13.117 -15.961 1 98.44 246 LYS A CA 1
ATOM 1917 C C . LYS A 1 246 ? -7.965 -12.164 -16.922 1 98.44 246 LYS A C 1
ATOM 1919 O O . LYS A 1 246 ? -7.828 -12.461 -18.109 1 98.44 246 LYS A O 1
ATOM 1924 N N . ASN A 1 247 ? -7.434 -11.086 -16.422 1 98.44 247 ASN A N 1
ATOM 1925 C CA . ASN A 1 247 ? -7.027 -9.992 -17.297 1 98.44 247 ASN A CA 1
ATOM 1926 C C . ASN A 1 247 ? -5.508 -9.891 -17.406 1 98.44 247 ASN A C 1
ATOM 1928 O O . ASN A 1 247 ? -4.984 -8.93 -17.969 1 98.44 247 ASN A O 1
ATOM 1932 N N . GLY A 1 248 ? -4.805 -10.836 -16.859 1 98.44 248 GLY A N 1
ATOM 1933 C CA . GLY A 1 248 ? -3.355 -10.773 -16.938 1 98.44 248 GLY A CA 1
ATOM 1934 C C . GLY A 1 248 ? -2.752 -9.68 -16.094 1 98.44 248 GLY A C 1
ATOM 1935 O O . GLY A 1 248 ? -3.02 -9.602 -14.883 1 98.44 248 GLY A O 1
ATOM 1936 N N . CYS A 1 249 ? -1.962 -8.766 -16.688 1 97.88 249 CYS A N 1
ATOM 1937 C CA . CYS A 1 249 ? -1.286 -7.656 -16.016 1 97.88 249 CYS A CA 1
ATOM 1938 C C . CYS A 1 249 ? -0.037 -8.133 -15.289 1 97.88 249 CYS A C 1
ATOM 1940 O O . CYS A 1 249 ? 0.357 -7.551 -14.281 1 97.88 249 CYS A O 1
ATOM 1942 N N . SER A 1 250 ? 0.478 -9.312 -15.734 1 98.94 250 SER A N 1
ATOM 1943 C CA . SER A 1 250 ? 1.76 -9.68 -15.141 1 98.94 250 SER A CA 1
ATOM 1944 C C . SER A 1 250 ? 2.771 -8.547 -15.258 1 98.94 250 SER A C 1
ATOM 1946 O O . SER A 1 250 ? 2.836 -7.871 -16.297 1 98.94 250 SER A O 1
ATOM 1948 N N . MET A 1 251 ? 3.525 -8.312 -14.148 1 98.94 251 MET A N 1
ATOM 1949 C CA . MET A 1 251 ? 4.402 -7.141 -14.148 1 98.94 251 MET A CA 1
ATOM 1950 C C . MET A 1 251 ? 5.52 -7.297 -13.125 1 98.94 251 MET A C 1
ATOM 1952 O O . MET A 1 251 ? 5.492 -8.211 -12.305 1 98.94 251 MET A O 1
ATOM 1956 N N . ILE A 1 252 ? 6.496 -6.449 -13.273 1 98.94 252 ILE A N 1
ATOM 1957 C CA . ILE A 1 252 ? 7.625 -6.387 -12.359 1 98.94 252 ILE A CA 1
ATOM 1958 C C . ILE A 1 252 ? 7.77 -4.969 -11.812 1 98.94 252 ILE A C 1
ATOM 1960 O O . ILE A 1 252 ? 7.762 -4 -12.57 1 98.94 252 ILE A O 1
ATOM 1964 N N . LEU A 1 253 ? 7.828 -4.863 -10.5 1 98.88 253 LEU A N 1
ATOM 1965 C CA . LEU A 1 253 ? 7.988 -3.572 -9.844 1 98.88 253 LEU A CA 1
ATOM 1966 C C . LEU A 1 253 ? 9.336 -3.484 -9.133 1 98.88 253 LEU A C 1
ATOM 1968 O O . LEU A 1 253 ? 9.82 -4.48 -8.586 1 98.88 253 LEU A O 1
ATOM 1972 N N . ASP A 1 254 ? 9.898 -2.303 -9.109 1 98.69 254 ASP A N 1
ATOM 1973 C CA . ASP A 1 254 ? 11.156 -2.117 -8.391 1 98.69 254 ASP A CA 1
ATOM 1974 C C . ASP A 1 254 ? 10.914 -1.612 -6.973 1 98.69 254 ASP A C 1
ATOM 1976 O O . ASP A 1 254 ? 9.766 -1.398 -6.57 1 98.69 254 ASP A O 1
ATOM 1980 N N . PRO A 1 255 ? 11.977 -1.438 -6.191 1 98.69 255 PRO A N 1
ATOM 1981 C CA . PRO A 1 255 ? 11.836 -1.073 -4.781 1 98.69 255 PRO A CA 1
ATOM 1982 C C . PRO A 1 255 ? 11.25 0.323 -4.586 1 98.69 255 PRO A C 1
ATOM 1984 O O . PRO A 1 255 ? 10.844 0.679 -3.477 1 98.69 255 PRO A O 1
ATOM 1987 N N . PHE A 1 256 ? 11.172 1.16 -5.633 1 98.06 256 PHE A N 1
ATOM 1988 C CA . PHE A 1 256 ? 10.555 2.477 -5.547 1 98.06 256 PHE A CA 1
ATOM 1989 C C . PHE A 1 256 ? 9.047 2.385 -5.777 1 98.06 256 PHE A C 1
ATOM 1991 O O . PHE A 1 256 ? 8.336 3.389 -5.684 1 98.06 256 PHE A O 1
ATOM 1998 N N . GLY A 1 257 ? 8.562 1.162 -6.094 1 97.94 257 GLY A N 1
ATOM 1999 C CA . GLY A 1 257 ? 7.152 0.968 -6.395 1 97.94 257 GLY A CA 1
ATOM 2000 C C . GLY A 1 257 ? 6.809 1.263 -7.844 1 97.94 257 GLY A C 1
ATOM 2001 O O . GLY A 1 257 ? 5.629 1.352 -8.203 1 97.94 257 GLY A O 1
ATOM 2002 N N . ASP A 1 258 ? 7.785 1.433 -8.688 1 97.75 258 ASP A N 1
ATOM 2003 C CA . ASP A 1 258 ? 7.566 1.737 -10.102 1 97.75 258 ASP A CA 1
ATOM 2004 C C . ASP A 1 258 ? 7.43 0.458 -10.922 1 97.75 258 ASP A C 1
ATOM 2006 O O . ASP A 1 258 ? 8.148 -0.517 -10.688 1 97.75 258 ASP A O 1
ATOM 2010 N N . ILE A 1 259 ? 6.559 0.502 -11.875 1 98.38 259 ILE A N 1
ATOM 2011 C CA . ILE A 1 259 ? 6.418 -0.603 -12.82 1 98.38 259 ILE A CA 1
ATOM 2012 C C . ILE A 1 259 ? 7.539 -0.549 -13.852 1 98.38 259 ILE A C 1
ATOM 2014 O O . ILE A 1 259 ? 7.633 0.404 -14.625 1 98.38 259 ILE A O 1
ATOM 2018 N N . LEU A 1 260 ? 8.344 -1.547 -13.828 1 98.5 260 LEU A N 1
ATOM 2019 C CA . LEU A 1 260 ? 9.43 -1.615 -14.797 1 98.5 260 LEU A CA 1
ATOM 2020 C C . LEU A 1 260 ? 8.93 -2.148 -16.141 1 98.5 260 LEU A C 1
ATOM 2022 O O . LEU A 1 260 ? 9.391 -1.72 -17.188 1 98.5 260 LEU A O 1
ATOM 2026 N N . SER A 1 261 ? 8.086 -3.125 -16.062 1 98.81 261 SER A N 1
ATOM 2027 C CA . SER A 1 261 ? 7.492 -3.783 -17.219 1 98.81 261 SER A CA 1
ATOM 2028 C C . SER A 1 261 ? 6.148 -4.41 -16.875 1 98.81 261 SER A C 1
ATOM 2030 O O . SER A 1 261 ? 5.949 -4.898 -15.758 1 98.81 261 SER A O 1
ATOM 2032 N N . GLU A 1 262 ? 5.23 -4.387 -17.828 1 98.81 262 GLU A N 1
ATOM 2033 C CA . GLU A 1 262 ? 3.885 -4.918 -17.625 1 98.81 262 GLU A CA 1
ATOM 2034 C C . GLU A 1 262 ? 3.334 -5.527 -18.906 1 98.81 262 GLU A C 1
ATOM 2036 O O . GLU A 1 262 ? 3.523 -4.977 -19.984 1 98.81 262 GLU A O 1
ATOM 2041 N N . CYS A 1 263 ? 2.686 -6.645 -18.766 1 98.69 263 CYS A N 1
ATOM 2042 C CA . CYS A 1 263 ? 2.01 -7.25 -19.906 1 98.69 263 CYS A CA 1
ATOM 2043 C C . CYS A 1 263 ? 0.775 -6.445 -20.297 1 98.69 263 CYS A C 1
ATOM 2045 O O . CYS A 1 263 ? -0.031 -6.082 -19.453 1 98.69 263 CYS A O 1
ATOM 2047 N N . SER A 1 264 ? 0.559 -6.219 -21.594 1 94.94 264 SER A N 1
ATOM 2048 C CA . SER A 1 264 ? -0.595 -5.449 -22.047 1 94.94 264 SER A CA 1
ATOM 2049 C C . SER A 1 264 ? -1.289 -6.133 -23.219 1 94.94 264 SER A C 1
ATOM 2051 O O . SER A 1 264 ? -2.365 -5.711 -23.641 1 94.94 264 SER A O 1
ATOM 2053 N N . VAL A 1 265 ? -0.707 -7.242 -23.703 1 96.88 265 VAL A N 1
ATOM 2054 C CA . VAL A 1 265 ? -1.271 -7.953 -24.844 1 96.88 265 VAL A CA 1
ATOM 2055 C C . VAL A 1 265 ? -2.453 -8.805 -24.391 1 96.88 265 VAL A C 1
ATOM 2057 O O . VAL A 1 265 ? -2.436 -9.359 -23.297 1 96.88 265 VAL A O 1
ATOM 2060 N N . LEU A 1 266 ? -3.432 -8.867 -25.266 1 98.12 266 LEU A N 1
ATOM 2061 C CA . LEU A 1 266 ? -4.574 -9.727 -24.969 1 98.12 266 LEU A CA 1
ATOM 2062 C C . LEU A 1 266 ? -4.289 -11.164 -25.391 1 98.12 266 LEU A C 1
ATOM 2064 O O . LEU A 1 266 ? -4.949 -11.703 -26.281 1 98.12 266 LEU A O 1
ATOM 2068 N N . GLY A 1 267 ? -3.408 -11.797 -24.766 1 98.12 267 GLY A N 1
ATOM 2069 C CA . GLY A 1 267 ? -2.912 -13.141 -25.016 1 98.12 267 GLY A CA 1
ATOM 2070 C C . GLY A 1 267 ? -1.614 -13.445 -24.281 1 98.12 267 GLY A C 1
ATOM 2071 O O . GLY A 1 267 ? -1.278 -12.781 -23.297 1 98.12 267 GLY A O 1
ATOM 2072 N N . GLU A 1 268 ? -0.933 -14.461 -24.719 1 98.25 268 GLU A N 1
ATOM 2073 C CA . GLU A 1 268 ? 0.357 -14.805 -24.141 1 98.25 268 GLU A CA 1
ATOM 2074 C C . GLU A 1 268 ? 1.337 -13.641 -24.219 1 98.25 268 GLU A C 1
ATOM 2076 O O . GLU A 1 268 ? 1.458 -13 -25.266 1 98.25 268 GLU A O 1
ATOM 2081 N N . ASP A 1 269 ? 1.903 -13.328 -23.094 1 98.31 269 ASP A N 1
ATOM 2082 C CA . ASP A 1 269 ? 2.848 -12.211 -23 1 98.31 269 ASP A CA 1
ATOM 2083 C C . ASP A 1 269 ? 3.793 -12.383 -21.812 1 98.31 269 ASP A C 1
ATOM 2085 O O . ASP A 1 269 ? 3.605 -13.273 -20.984 1 98.31 269 ASP A O 1
ATOM 2089 N N . MET A 1 270 ? 4.914 -11.664 -21.797 1 98.56 270 MET A N 1
ATOM 2090 C CA . MET A 1 270 ? 5.816 -11.68 -20.656 1 98.56 270 MET A CA 1
ATOM 2091 C C . MET A 1 270 ? 6.352 -10.281 -20.359 1 98.56 270 MET A C 1
ATOM 2093 O O . MET A 1 270 ? 6.703 -9.547 -21.281 1 98.56 270 MET A O 1
ATOM 2097 N N . ALA A 1 271 ? 6.359 -9.836 -19.141 1 98.88 271 ALA A N 1
ATOM 2098 C CA . ALA A 1 271 ? 7.043 -8.641 -18.656 1 98.88 271 ALA A CA 1
ATOM 2099 C C . ALA A 1 271 ? 8.492 -8.953 -18.281 1 98.88 271 ALA A C 1
ATOM 2101 O O . ALA A 1 271 ? 8.75 -9.828 -17.453 1 98.88 271 ALA A O 1
ATOM 2102 N N . VAL A 1 272 ? 9.398 -8.219 -18.922 1 98.88 272 VAL A N 1
ATOM 2103 C CA . VAL A 1 272 ? 10.82 -8.492 -18.703 1 98.88 272 VAL A CA 1
ATOM 2104 C C . VAL A 1 272 ? 11.5 -7.258 -18.109 1 98.88 272 VAL A C 1
ATOM 2106 O O . VAL A 1 272 ? 11.281 -6.137 -18.578 1 98.88 272 VAL A O 1
ATOM 2109 N N . ALA A 1 273 ? 12.289 -7.461 -17.062 1 98.81 273 ALA A N 1
ATOM 2110 C CA . ALA A 1 273 ? 13.016 -6.348 -16.453 1 98.81 273 ALA A CA 1
ATOM 2111 C C . ALA A 1 273 ? 14.359 -6.809 -15.891 1 98.81 273 ALA A C 1
ATOM 2113 O O . ALA A 1 273 ? 14.523 -7.984 -15.547 1 98.81 273 ALA A O 1
ATOM 2114 N N . THR A 1 274 ? 15.273 -5.883 -15.852 1 98.62 274 THR A N 1
ATOM 2115 C CA . THR A 1 274 ? 16.547 -6.102 -15.18 1 98.62 274 THR A CA 1
ATOM 2116 C C . THR A 1 274 ? 16.547 -5.48 -13.789 1 98.62 274 THR A C 1
ATOM 2118 O O . THR A 1 274 ? 16.281 -4.285 -13.641 1 98.62 274 THR A O 1
ATOM 2121 N N . CYS A 1 275 ? 16.828 -6.297 -12.828 1 98.31 275 CYS A N 1
ATOM 2122 C CA . CYS A 1 275 ? 16.875 -5.855 -11.438 1 98.31 275 CYS A CA 1
ATOM 2123 C C . CYS A 1 275 ? 18.281 -5.5 -11.016 1 98.31 275 CYS A C 1
ATOM 2125 O O . CYS A 1 275 ? 19.234 -6.195 -11.375 1 98.31 275 CYS A O 1
ATOM 2127 N N . SER A 1 276 ? 18.391 -4.418 -10.266 1 97.38 276 SER A N 1
ATOM 2128 C CA . SER A 1 276 ? 19.672 -3.986 -9.711 1 97.38 276 SER A CA 1
ATOM 2129 C C . SER A 1 276 ? 19.609 -3.883 -8.195 1 97.38 276 SER A C 1
ATOM 2131 O O . SER A 1 276 ? 18.672 -3.289 -7.641 1 97.38 276 SER A O 1
ATOM 2133 N N . LYS A 1 277 ? 20.625 -4.352 -7.555 1 96.88 277 LYS A N 1
ATOM 2134 C CA . LYS A 1 277 ? 20.594 -4.453 -6.098 1 96.88 277 LYS A CA 1
ATOM 2135 C C . LYS A 1 277 ? 20.672 -3.072 -5.453 1 96.88 277 LYS A C 1
ATOM 2137 O O . LYS A 1 277 ? 20.219 -2.887 -4.316 1 96.88 277 LYS A O 1
ATOM 2142 N N . ASP A 1 278 ? 21.234 -2.096 -6.133 1 95.25 278 ASP A N 1
ATOM 2143 C CA . ASP A 1 278 ? 21.422 -0.774 -5.543 1 95.25 278 ASP A CA 1
ATOM 2144 C C . ASP A 1 278 ? 20.094 -0.155 -5.129 1 95.25 278 ASP A C 1
ATOM 2146 O O . ASP A 1 278 ? 20.016 0.568 -4.133 1 95.25 278 ASP A O 1
ATOM 2150 N N . LYS A 1 279 ? 19.047 -0.47 -5.832 1 96.56 279 LYS A N 1
ATOM 2151 C CA . LYS A 1 279 ? 17.75 0.136 -5.574 1 96.56 279 LYS A CA 1
ATOM 2152 C C . LYS A 1 279 ? 17.188 -0.317 -4.227 1 96.56 279 LYS A C 1
ATOM 2154 O O . LYS A 1 279 ? 16.359 0.373 -3.629 1 96.56 279 LYS A O 1
ATOM 2159 N N . LEU A 1 280 ? 17.625 -1.477 -3.818 1 97.81 280 LEU A N 1
ATOM 2160 C CA . LEU A 1 280 ? 17.141 -2.016 -2.553 1 97.81 280 LEU A CA 1
ATOM 2161 C C . LEU A 1 280 ? 17.484 -1.08 -1.396 1 97.81 280 LEU A C 1
ATOM 2163 O O . LEU A 1 280 ? 16.672 -0.889 -0.487 1 97.81 280 LEU A O 1
ATOM 2167 N N . GLN A 1 281 ? 18.625 -0.439 -1.459 1 95.31 281 GLN A N 1
ATOM 2168 C CA . GLN A 1 281 ? 19.094 0.429 -0.379 1 95.31 281 GLN A CA 1
ATOM 2169 C C . GLN A 1 281 ? 18.703 1.882 -0.639 1 95.31 281 GLN A C 1
ATOM 2171 O O . GLN A 1 281 ? 18.547 2.666 0.3 1 95.31 281 GLN A O 1
ATOM 2176 N N . LEU A 1 282 ? 18.516 2.195 -1.89 1 95.06 282 LEU A N 1
ATOM 2177 C CA . LEU A 1 282 ? 18.203 3.576 -2.25 1 95.06 282 LEU A CA 1
ATOM 2178 C C . LEU A 1 282 ? 16.719 3.883 -2.023 1 95.06 282 LEU A C 1
ATOM 2180 O O . LEU A 1 282 ? 16.359 5.035 -1.771 1 95.06 282 LEU A O 1
ATOM 2184 N N . ALA A 1 283 ? 15.875 2.879 -2.049 1 96.44 283 ALA A N 1
ATOM 2185 C CA . ALA A 1 283 ? 14.43 3.062 -1.947 1 96.44 283 ALA A CA 1
ATOM 2186 C C . ALA A 1 283 ? 14.031 3.506 -0.542 1 96.44 283 ALA A C 1
ATOM 2188 O O . ALA A 1 283 ? 14.664 3.115 0.441 1 96.44 283 ALA A O 1
ATOM 2189 N N . GLY A 1 284 ? 12.984 4.309 -0.503 1 94.88 284 GLY A N 1
ATOM 2190 C CA . GLY A 1 284 ? 12.484 4.797 0.772 1 94.88 284 GLY A CA 1
ATOM 2191 C C . GLY A 1 284 ? 12.086 3.682 1.719 1 94.88 284 GLY A C 1
ATOM 2192 O O . GLY A 1 284 ? 12.227 3.811 2.936 1 94.88 284 GLY A O 1
ATOM 2193 N N . GLY A 1 285 ? 11.578 2.605 1.174 1 96.88 285 GLY A N 1
ATOM 2194 C CA . GLY A 1 285 ? 11.172 1.471 1.989 1 96.88 285 GLY A CA 1
ATOM 2195 C C . GLY A 1 285 ? 12.297 0.921 2.846 1 96.88 285 GLY A C 1
ATOM 2196 O O . GLY A 1 285 ? 12.055 0.347 3.908 1 96.88 285 GLY A O 1
ATOM 2197 N N . PHE A 1 286 ? 13.539 1.066 2.402 1 97 286 PHE A N 1
ATOM 2198 C CA . PHE A 1 286 ? 14.688 0.661 3.209 1 97 286 PHE A CA 1
ATOM 2199 C C . PHE A 1 286 ? 14.766 1.485 4.488 1 97 286 PHE A C 1
ATOM 2201 O O . PHE A 1 286 ? 14.938 0.935 5.578 1 97 286 PHE A O 1
ATOM 2208 N N . ARG A 1 287 ? 14.562 2.748 4.332 1 95.5 287 ARG A N 1
ATOM 2209 C CA . ARG A 1 287 ? 14.617 3.652 5.477 1 95.5 287 ARG A CA 1
ATOM 2210 C C . ARG A 1 287 ? 13.422 3.443 6.402 1 95.5 287 ARG A C 1
ATOM 2212 O O . ARG A 1 287 ? 13.547 3.586 7.621 1 95.5 287 ARG A O 1
ATOM 2219 N N . TYR A 1 288 ? 12.289 3.166 5.805 1 96.62 288 TYR A N 1
ATOM 2220 C CA . TYR A 1 288 ? 11.102 2.936 6.621 1 96.62 288 TYR A CA 1
ATOM 2221 C C . TYR A 1 288 ? 11.258 1.678 7.469 1 96.62 288 TYR A C 1
ATOM 2223 O O . TYR A 1 288 ? 10.859 1.652 8.633 1 96.62 288 TYR A O 1
ATOM 2231 N N . ARG A 1 289 ? 11.852 0.668 6.883 1 96.81 289 ARG A N 1
ATOM 2232 C CA . ARG A 1 289 ? 12.141 -0.542 7.648 1 96.81 289 ARG A CA 1
ATOM 2233 C C . ARG A 1 289 ? 13.109 -0.255 8.789 1 96.81 289 ARG A C 1
ATOM 2235 O O . ARG A 1 289 ? 12.953 -0.774 9.891 1 96.81 289 ARG A O 1
ATOM 2242 N N . GLN A 1 290 ? 14.07 0.58 8.516 1 96.12 290 GLN A N 1
ATOM 2243 C CA . GLN A 1 290 ? 15.062 0.928 9.531 1 96.12 290 GLN A CA 1
ATOM 2244 C C . GLN A 1 290 ? 14.445 1.771 10.641 1 96.12 290 GLN A C 1
ATOM 2246 O O . GLN A 1 290 ? 14.891 1.72 11.789 1 96.12 290 GLN A O 1
ATOM 2251 N N . ALA A 1 291 ? 13.398 2.482 10.32 1 96.75 291 ALA A N 1
ATOM 2252 C CA . ALA A 1 291 ? 12.805 3.436 11.258 1 96.75 291 ALA A CA 1
ATOM 2253 C C . ALA A 1 291 ? 11.789 2.748 12.172 1 96.75 291 ALA A C 1
ATOM 2255 O O . ALA A 1 291 ? 11.203 3.387 13.047 1 96.75 291 ALA A O 1
ATOM 2256 N N . ARG A 1 292 ? 11.586 1.46 12 1 97.31 292 ARG A N 1
ATOM 2257 C CA . ARG A 1 292 ? 10.602 0.716 12.773 1 97.31 292 ARG A CA 1
ATOM 2258 C C . ARG A 1 292 ? 10.883 0.835 14.273 1 97.31 292 ARG A C 1
ATOM 2260 O O . ARG A 1 292 ? 12.039 0.859 14.688 1 97.31 292 ARG A O 1
ATOM 2267 N N . ARG A 1 293 ? 9.805 0.931 15.016 1 97.25 293 ARG A N 1
ATOM 2268 C CA . ARG A 1 293 ? 9.828 0.958 16.469 1 97.25 293 ARG A CA 1
ATOM 2269 C C . ARG A 1 293 ? 8.93 -0.129 17.047 1 97.25 293 ARG A C 1
ATOM 2271 O O . ARG A 1 293 ? 7.871 0.167 17.625 1 97.25 293 ARG A O 1
ATOM 2278 N N . PRO A 1 294 ? 9.391 -1.381 17 1 96.56 294 PRO A N 1
ATOM 2279 C CA . PRO A 1 294 ? 8.539 -2.508 17.391 1 96.56 294 PRO A CA 1
ATOM 2280 C C . PRO A 1 294 ? 7.961 -2.359 18.797 1 96.56 294 PRO A C 1
ATOM 2282 O O . PRO A 1 294 ? 6.859 -2.846 19.062 1 96.56 294 PRO A O 1
ATOM 2285 N N . GLU A 1 295 ? 8.609 -1.647 19.688 1 95.75 295 GLU A N 1
ATOM 2286 C CA . GLU A 1 295 ? 8.125 -1.496 21.047 1 95.75 295 GLU A CA 1
ATOM 2287 C C . GLU A 1 295 ? 6.762 -0.806 21.078 1 95.75 295 GLU A C 1
ATOM 2289 O O . GLU A 1 295 ? 6.016 -0.933 22.062 1 95.75 295 GLU A O 1
ATOM 2294 N N . LEU A 1 296 ? 6.43 -0.096 20.031 1 96.88 296 LEU A N 1
ATOM 2295 C CA . LEU A 1 296 ? 5.172 0.639 20 1 96.88 296 LEU A CA 1
ATOM 2296 C C . LEU A 1 296 ? 4.016 -0.278 19.609 1 96.88 296 LEU A C 1
ATOM 2298 O O . LEU A 1 296 ? 2.871 -0.041 20 1 96.88 296 LEU A O 1
ATOM 2302 N N . TYR A 1 297 ? 4.312 -1.37 18.766 1 96.88 297 TYR A N 1
ATOM 2303 C CA . TYR A 1 297 ? 3.182 -2.055 18.156 1 96.88 297 TYR A CA 1
ATOM 2304 C C . TYR A 1 297 ? 3.316 -3.566 18.297 1 96.88 297 TYR A C 1
ATOM 2306 O O . TYR A 1 297 ? 2.438 -4.316 17.859 1 96.88 297 TYR A O 1
ATOM 2314 N N . ARG A 1 298 ? 4.375 -4.098 18.875 1 94.88 298 ARG A N 1
ATOM 2315 C CA . ARG A 1 298 ? 4.59 -5.539 18.938 1 94.88 298 ARG A CA 1
ATOM 2316 C C . ARG A 1 298 ? 3.432 -6.238 19.641 1 94.88 298 ARG A C 1
ATOM 2318 O O . ARG A 1 298 ? 2.959 -7.281 19.188 1 94.88 298 ARG A O 1
ATOM 2325 N N . ASN A 1 299 ? 2.896 -5.621 20.703 1 94.69 299 ASN A N 1
ATOM 2326 C CA . ASN A 1 299 ? 1.819 -6.258 21.453 1 94.69 299 ASN A CA 1
ATOM 2327 C C . ASN A 1 299 ? 0.48 -6.121 20.734 1 94.69 299 ASN A C 1
ATOM 2329 O O . ASN A 1 299 ? -0.474 -6.836 21.047 1 94.69 299 ASN A O 1
ATOM 2333 N N . ILE A 1 300 ? 0.448 -5.211 19.828 1 96.31 300 ILE A N 1
ATOM 2334 C CA . ILE A 1 300 ? -0.78 -4.992 19.062 1 96.31 300 ILE A CA 1
ATOM 2335 C C . ILE A 1 300 ? -0.833 -5.953 17.875 1 96.31 300 ILE A C 1
ATOM 2337 O O . ILE A 1 300 ? -1.79 -6.719 17.734 1 96.31 300 ILE A O 1
ATOM 2341 N N . ILE A 1 301 ? 0.179 -6.031 17.094 1 95.44 301 ILE A N 1
ATOM 2342 C CA . ILE A 1 301 ? 0.227 -6.801 15.852 1 95.44 301 ILE A CA 1
ATOM 2343 C C . ILE A 1 301 ? 0.403 -8.281 16.172 1 95.44 301 ILE A C 1
ATOM 2345 O O . ILE A 1 301 ? -0.123 -9.141 15.461 1 95.44 301 ILE A O 1
ATOM 2349 N N . ALA A 1 302 ? 1.014 -8.57 17.328 1 93.06 302 ALA A N 1
ATOM 2350 C CA . ALA A 1 302 ? 1.327 -9.953 17.672 1 93.06 302 ALA A CA 1
ATOM 2351 C C . ALA A 1 302 ? 0.225 -10.562 18.531 1 93.06 302 ALA A C 1
ATOM 2353 O O . ALA A 1 302 ? 0.294 -11.734 18.906 1 93.06 302 ALA A O 1
ATOM 2354 N N . SER A 1 303 ? -0.737 -9.742 18.859 1 90.56 303 SER A N 1
ATOM 2355 C CA . SER A 1 303 ? -1.789 -10.25 19.734 1 90.56 303 SER A CA 1
ATOM 2356 C C . SER A 1 303 ? -2.48 -11.469 19.109 1 90.56 303 SER A C 1
ATOM 2358 O O . SER A 1 303 ? -2.584 -11.578 17.891 1 90.56 303 SER A O 1
ATOM 2360 N N . ASP A 1 304 ? -2.957 -12.312 20.016 1 87.06 304 ASP A N 1
ATOM 2361 C CA . ASP A 1 304 ? -3.676 -13.492 19.547 1 87.06 304 ASP A CA 1
ATOM 2362 C C . ASP A 1 304 ? -4.875 -13.094 18.688 1 87.06 304 ASP A C 1
ATOM 2364 O O . ASP A 1 304 ? -5.539 -12.094 18.969 1 87.06 304 ASP A O 1
ATOM 2368 N N . HIS A 1 305 ? -4.98 -13.836 17.703 1 88.5 305 HIS A N 1
ATOM 2369 C CA . HIS A 1 305 ? -6.047 -13.586 16.734 1 88.5 305 HIS A CA 1
ATOM 2370 C C . HIS A 1 305 ? -6.59 -14.891 16.156 1 88.5 305 HIS A C 1
ATOM 2372 O O . HIS A 1 305 ? -5.816 -15.758 15.742 1 88.5 305 HIS A O 1
ATOM 2378 N N . ASN A 1 306 ? -7.941 -14.984 16.203 1 84.31 306 ASN A N 1
ATOM 2379 C CA . ASN A 1 306 ? -8.578 -16.109 15.516 1 84.31 306 ASN A CA 1
ATOM 2380 C C . ASN A 1 306 ? -8.789 -15.797 14.031 1 84.31 306 ASN A C 1
ATOM 2382 O O . ASN A 1 306 ? -9.766 -15.156 13.664 1 84.31 306 ASN A O 1
ATOM 2386 N N . SER A 1 307 ? -7.934 -16.359 13.289 1 87.25 307 SER A N 1
ATOM 2387 C CA . SER A 1 307 ? -7.938 -16.094 11.852 1 87.25 307 SER A CA 1
ATOM 2388 C C . SER A 1 307 ? -9.203 -16.625 11.195 1 87.25 307 SER A C 1
ATOM 2390 O O . SER A 1 307 ? -9.656 -17.734 11.508 1 87.25 307 SER A O 1
ATOM 2392 N N . SER A 1 308 ? -9.781 -15.758 10.359 1 82.06 308 SER A N 1
ATOM 2393 C CA . SER A 1 308 ? -10.953 -16.141 9.562 1 82.06 308 SER A CA 1
ATOM 2394 C C . SER A 1 308 ? -10.789 -15.719 8.109 1 82.06 308 SER A C 1
ATOM 2396 O O . SER A 1 308 ? -10.586 -14.539 7.816 1 82.06 308 SER A O 1
ATOM 2398 N N . LEU A 1 309 ? -10.82 -16.75 7.32 1 82.38 309 LEU A N 1
ATOM 2399 C CA . LEU A 1 309 ? -10.703 -16.531 5.883 1 82.38 309 LEU A CA 1
ATOM 2400 C C . LEU A 1 309 ? -12.078 -16.562 5.215 1 82.38 309 LEU A C 1
ATOM 2402 O O . LEU A 1 309 ? -12.719 -17.609 5.16 1 82.38 309 LEU A O 1
ATOM 2406 N N . ASN A 1 310 ? -12.609 -15.367 4.773 1 78.62 310 ASN A N 1
ATOM 2407 C CA . ASN A 1 310 ? -13.898 -15.234 4.098 1 78.62 310 ASN A CA 1
ATOM 2408 C C . ASN A 1 310 ? -13.75 -14.562 2.734 1 78.62 310 ASN A C 1
ATOM 2410 O O . ASN A 1 310 ? -13.43 -13.375 2.658 1 78.62 310 ASN A O 1
ATOM 2414 N N . VAL A 1 311 ? -13.938 -15.406 1.733 1 71.38 311 VAL A N 1
ATOM 2415 C CA . VAL A 1 311 ? -13.828 -14.898 0.371 1 71.38 311 VAL A CA 1
ATOM 2416 C C . VAL A 1 311 ? -15.227 -14.664 -0.202 1 71.38 311 VAL A C 1
ATOM 2418 O O . VAL A 1 311 ? -16.031 -15.586 -0.275 1 71.38 311 VAL A O 1
ATOM 2421 N N . SER A 1 312 ? -15.523 -13.477 -0.578 1 56.72 312 SER A N 1
ATOM 2422 C CA . SER A 1 312 ? -16.875 -13.023 -0.898 1 56.72 312 SER A CA 1
ATOM 2423 C C . SER A 1 312 ? -17.469 -13.836 -2.041 1 56.72 312 SER A C 1
ATOM 2425 O O . SER A 1 312 ? -18.672 -14.094 -2.059 1 56.72 312 SER A O 1
ATOM 2427 N N . TRP A 1 313 ? -16.609 -14.188 -2.982 1 54.06 313 TRP A N 1
ATOM 2428 C CA . TRP A 1 313 ? -17.188 -14.789 -4.18 1 54.06 313 TRP A CA 1
ATOM 2429 C C . TRP A 1 313 ? -17.312 -16.297 -4.02 1 54.06 313 TRP A C 1
ATOM 2431 O O . TRP A 1 313 ? -17.875 -16.969 -4.887 1 54.06 313 TRP A O 1
ATOM 2441 N N . LEU A 1 314 ? -16.75 -16.75 -2.965 1 66.12 314 LEU A N 1
ATOM 2442 C CA . LEU A 1 314 ? -16.875 -18.188 -2.758 1 66.12 314 LEU A CA 1
ATOM 2443 C C . LEU A 1 314 ? -18.141 -18.516 -1.977 1 66.12 314 LEU A C 1
ATOM 2445 O O . LEU A 1 314 ? -18.5 -17.797 -1.04 1 66.12 314 LEU A O 1
ATOM 2449 N N . GLY A 1 315 ? -19.344 -18.281 -2.623 1 50.72 315 GLY A N 1
ATOM 2450 C CA . GLY A 1 315 ? -20.672 -18.547 -2.094 1 50.72 315 GLY A CA 1
ATOM 2451 C C . GLY A 1 315 ? -20.641 -19.297 -0.782 1 50.72 315 GLY A C 1
ATOM 2452 O O . GLY A 1 315 ? -19.828 -20.203 -0.589 1 50.72 315 GLY A O 1
ATOM 2453 N N . LYS A 1 316 ? -21.406 -18.984 0.25 1 39.66 316 LYS A N 1
ATOM 2454 C CA . LYS A 1 316 ? -21.75 -19.656 1.502 1 39.66 316 LYS A CA 1
ATOM 2455 C C . LYS A 1 316 ? -22.5 -20.953 1.243 1 39.66 316 LYS A C 1
ATOM 2457 O O . LYS A 1 316 ? -23.312 -21.031 0.314 1 39.66 316 LYS A O 1
ATOM 2462 N N . MET B 1 1 ? -28.078 5.48 8.812 1 54.06 1 MET B N 1
ATOM 2463 C CA . MET B 1 1 ? -26.703 4.992 8.844 1 54.06 1 MET B CA 1
ATOM 2464 C C . MET B 1 1 ? -25.719 6.133 9.125 1 54.06 1 MET B C 1
ATOM 2466 O O . MET B 1 1 ? -26 7.285 8.789 1 54.06 1 MET B O 1
ATOM 2470 N N . SER B 1 2 ? -24.797 5.973 10.164 1 77.5 2 SER B N 1
ATOM 2471 C CA . SER B 1 2 ? -24 7.066 10.719 1 77.5 2 SER B CA 1
ATOM 2472 C C . SER B 1 2 ? -23.016 7.605 9.688 1 77.5 2 SER B C 1
ATOM 2474 O O . SER B 1 2 ? -22.188 6.859 9.164 1 77.5 2 SER B O 1
ATOM 2476 N N . GLN B 1 3 ? -23.406 8.734 8.977 1 93.62 3 GLN B N 1
ATOM 2477 C CA . GLN B 1 3 ? -22.578 9.438 7.996 1 93.62 3 GLN B CA 1
ATOM 2478 C C . GLN B 1 3 ? -21.828 10.602 8.641 1 93.62 3 GLN B C 1
ATOM 2480 O O . GLN B 1 3 ? -22.297 11.18 9.617 1 93.62 3 GLN B O 1
ATOM 2485 N N . LEU B 1 4 ? -20.672 10.812 8.203 1 98.44 4 LEU B N 1
ATOM 2486 C CA . LEU B 1 4 ? -19.844 11.922 8.672 1 98.44 4 LEU B CA 1
ATOM 2487 C C . LEU B 1 4 ? -19.234 12.664 7.496 1 98.44 4 LEU B C 1
ATOM 2489 O O . LEU B 1 4 ? -18.531 12.07 6.672 1 98.44 4 LEU B O 1
ATOM 2493 N N . LYS B 1 5 ? -19.625 13.883 7.359 1 98.62 5 LYS B N 1
ATOM 2494 C CA . LYS B 1 5 ? -19.031 14.703 6.305 1 98.62 5 LYS B CA 1
ATOM 2495 C C . LYS B 1 5 ? -17.766 15.398 6.793 1 98.62 5 LYS B C 1
ATOM 2497 O O . LYS B 1 5 ? -17.781 16.109 7.793 1 98.62 5 LYS B O 1
ATOM 2502 N N . ILE B 1 6 ? -16.562 15.219 6.09 1 98.94 6 ILE B N 1
ATOM 2503 C CA . ILE B 1 6 ? -15.234 15.641 6.52 1 98.94 6 ILE B CA 1
ATOM 2504 C C . ILE B 1 6 ? -14.586 16.484 5.426 1 98.94 6 ILE B C 1
ATOM 2506 O O . ILE B 1 6 ? -14.773 16.219 4.234 1 98.94 6 ILE B O 1
ATOM 2510 N N . ALA B 1 7 ? -13.852 17.484 5.84 1 98.94 7 ALA B N 1
ATOM 2511 C CA . ALA B 1 7 ? -13.039 18.266 4.922 1 98.94 7 ALA B CA 1
ATOM 2512 C C . ALA B 1 7 ? -11.555 18.109 5.219 1 98.94 7 ALA B C 1
ATOM 2514 O O . ALA B 1 7 ? -11.148 18.078 6.383 1 98.94 7 ALA B O 1
ATOM 2515 N N . SER B 1 8 ? -10.75 17.875 4.195 1 98.94 8 SER B N 1
ATOM 2516 C CA . SER B 1 8 ? -9.297 18 4.234 1 98.94 8 SER B CA 1
ATOM 2517 C C . SER B 1 8 ? -8.82 19.234 3.479 1 98.94 8 SER B C 1
ATOM 2519 O O . SER B 1 8 ? -9.141 19.406 2.301 1 98.94 8 SER B O 1
ATOM 2521 N N . VAL B 1 9 ? -8.008 20.078 4.121 1 98.69 9 VAL B N 1
ATOM 2522 C CA . VAL B 1 9 ? -7.758 21.422 3.607 1 98.69 9 VAL B CA 1
ATOM 2523 C C . VAL B 1 9 ? -6.289 21.562 3.213 1 98.69 9 VAL B C 1
ATOM 2525 O O . VAL B 1 9 ? -5.418 20.922 3.809 1 98.69 9 VAL B O 1
ATOM 2528 N N . GLN B 1 10 ? -6.074 22.344 2.131 1 98.81 10 GLN B N 1
ATOM 2529 C CA . GLN B 1 10 ? -4.719 22.781 1.812 1 98.81 10 GLN B CA 1
ATOM 2530 C C . GLN B 1 10 ? -4.637 24.312 1.762 1 98.81 10 GLN B C 1
ATOM 2532 O O . GLN B 1 10 ? -5.543 24.969 1.251 1 98.81 10 GLN B O 1
ATOM 2537 N N . PHE B 1 11 ? -3.602 24.906 2.27 1 98.75 11 PHE B N 1
ATOM 2538 C CA . PHE B 1 11 ? -3.312 26.328 2.141 1 98.75 11 PHE B CA 1
ATOM 2539 C C . PHE B 1 11 ? -1.815 26.578 2.266 1 98.75 11 PHE B C 1
ATOM 2541 O O . PHE B 1 11 ? -1.061 25.703 2.693 1 98.75 11 PHE B O 1
ATOM 2548 N N . GLU B 1 12 ? -1.378 27.703 1.799 1 98.5 12 GLU B N 1
ATOM 2549 C CA . GLU B 1 12 ? 0.006 28.141 1.94 1 98.5 12 GLU B CA 1
ATOM 2550 C C . GLU B 1 12 ? 0.251 28.766 3.312 1 98.5 12 GLU B C 1
ATOM 2552 O O . GLU B 1 12 ? -0.236 29.859 3.6 1 98.5 12 GLU B O 1
ATOM 2557 N N . ASN B 1 13 ? 0.959 28.047 4.141 1 97.25 13 ASN B N 1
ATOM 2558 C CA . ASN B 1 13 ? 1.108 28.5 5.52 1 97.25 13 ASN B CA 1
ATOM 2559 C C . ASN B 1 13 ? 2.242 29.516 5.664 1 97.25 13 ASN B C 1
ATOM 2561 O O . ASN B 1 13 ? 3.119 29.594 4.801 1 97.25 13 ASN B O 1
ATOM 2565 N N . TRP B 1 14 ? 2.182 30.297 6.734 1 98 14 TRP B N 1
ATOM 2566 C CA . TRP B 1 14 ? 3.215 31.266 7.105 1 98 14 TRP B CA 1
ATOM 2567 C C . TRP B 1 14 ? 4.176 30.656 8.125 1 98 14 TRP B C 1
ATOM 2569 O O . TRP B 1 14 ? 3.746 30.094 9.133 1 98 14 TRP B O 1
ATOM 2579 N N . SER B 1 15 ? 5.461 30.844 7.895 1 98.06 15 SER B N 1
ATOM 2580 C CA . SER B 1 15 ? 6.48 30.344 8.812 1 98.06 15 SER B CA 1
ATOM 2581 C C . SER B 1 15 ? 6.457 31.109 10.133 1 98.06 15 SER B C 1
ATOM 2583 O O . SER B 1 15 ? 6.785 32.312 10.172 1 98.06 15 SER B O 1
ATOM 2585 N N . GLY B 1 16 ? 6.012 30.469 11.117 1 98 16 GLY B N 1
ATOM 2586 C CA . GLY B 1 16 ? 6.152 30.984 12.461 1 98 16 GLY B CA 1
ATOM 2587 C C . GLY B 1 16 ? 5.09 32 12.82 1 98 16 GLY B C 1
ATOM 2588 O O . GLY B 1 16 ? 5.062 32.531 13.945 1 98 16 GLY B O 1
ATOM 2589 N N . SER B 1 17 ? 4.254 32.344 11.906 1 98.19 17 SER B N 1
ATOM 2590 C CA . SER B 1 17 ? 3.203 33.312 12.188 1 98.19 17 SER B CA 1
ATOM 2591 C C . SER B 1 17 ? 1.895 32.625 12.562 1 98.19 17 SER B C 1
ATOM 2593 O O . SER B 1 17 ? 0.991 32.5 11.727 1 98.19 17 SER B O 1
ATOM 2595 N N . LYS B 1 18 ? 1.778 32.344 13.852 1 98.69 18 LYS B N 1
ATOM 2596 C CA . LYS B 1 18 ? 0.627 31.609 14.336 1 98.69 18 LYS B CA 1
ATOM 2597 C C . LYS B 1 18 ? -0.669 32.375 14.125 1 98.69 18 LYS B C 1
ATOM 2599 O O . LYS B 1 18 ? -1.687 31.797 13.734 1 98.69 18 LYS B O 1
ATOM 2604 N N . ASP B 1 19 ? -0.589 33.688 14.281 1 98.44 19 ASP B N 1
ATOM 2605 C CA . ASP B 1 19 ? -1.785 34.5 14.125 1 98.44 19 ASP B CA 1
ATOM 2606 C C . ASP B 1 19 ? -2.311 34.469 12.695 1 98.44 19 ASP B C 1
ATOM 2608 O O . ASP B 1 19 ? -3.518 34.344 12.477 1 98.44 19 ASP B O 1
ATOM 2612 N N . LYS B 1 20 ? -1.439 34.562 11.75 1 98.75 20 LYS B N 1
ATOM 2613 C CA . LYS B 1 20 ? -1.84 34.5 10.344 1 98.75 20 LYS B CA 1
ATOM 2614 C C . LYS B 1 20 ? -2.395 33.125 9.977 1 98.75 20 LYS B C 1
ATOM 2616 O O . LYS B 1 20 ? -3.404 33.031 9.273 1 98.75 20 LYS B O 1
ATOM 2621 N N . ASN B 1 21 ? -1.749 32.125 10.422 1 98.88 21 ASN B N 1
ATOM 2622 C CA . ASN B 1 21 ? -2.211 30.766 10.109 1 98.88 21 ASN B CA 1
ATOM 2623 C C . ASN B 1 21 ? -3.551 30.469 10.773 1 98.88 21 ASN B C 1
ATOM 2625 O O . ASN B 1 21 ? -4.426 29.844 10.164 1 98.88 21 ASN B O 1
ATOM 2629 N N . LEU B 1 22 ? -3.709 30.922 12 1 98.94 22 LEU B N 1
ATOM 2630 C CA . LEU B 1 22 ? -4.969 30.719 12.703 1 98.94 22 LEU B CA 1
ATOM 2631 C C . LEU B 1 22 ? -6.105 31.469 12.016 1 98.94 22 LEU B C 1
ATOM 2633 O O . LEU B 1 22 ? -7.246 31 12 1 98.94 22 LEU B O 1
ATOM 2637 N N . ALA B 1 23 ? -5.781 32.625 11.477 1 98.81 23 ALA B N 1
ATOM 2638 C CA . ALA B 1 23 ? -6.789 33.375 10.727 1 98.81 23 ALA B CA 1
ATOM 2639 C C . ALA B 1 23 ? -7.242 32.594 9.492 1 98.81 23 ALA B C 1
ATOM 2641 O O . ALA B 1 23 ? -8.43 32.562 9.172 1 98.81 23 ALA B O 1
ATOM 2642 N N . ILE B 1 24 ? -6.336 32 8.789 1 98.81 24 ILE B N 1
ATOM 2643 C CA . ILE B 1 24 ? -6.664 31.188 7.621 1 98.81 24 ILE B CA 1
ATOM 2644 C C . ILE B 1 24 ? -7.461 29.953 8.055 1 98.81 24 ILE B C 1
ATOM 2646 O O . ILE B 1 24 ? -8.453 29.594 7.418 1 98.81 24 ILE B O 1
ATOM 2650 N N . ILE B 1 25 ? -7.02 29.312 9.156 1 98.88 25 ILE B N 1
ATOM 2651 C CA . ILE B 1 25 ? -7.711 28.141 9.703 1 98.88 25 ILE B CA 1
ATOM 2652 C C . ILE B 1 25 ? -9.156 28.516 10.031 1 98.88 25 ILE B C 1
ATOM 2654 O O . ILE B 1 25 ? -10.086 27.766 9.711 1 98.88 25 ILE B O 1
ATOM 2658 N N . HIS B 1 26 ? -9.305 29.688 10.617 1 98.88 26 HIS B N 1
ATOM 2659 C CA . HIS B 1 26 ? -10.656 30.156 10.938 1 98.88 26 HIS B CA 1
ATOM 2660 C C . HIS B 1 26 ? -11.5 30.297 9.68 1 98.88 26 HIS B C 1
ATOM 2662 O O . HIS B 1 26 ? -12.633 29.797 9.633 1 98.88 26 HIS B O 1
ATOM 2668 N N . ARG B 1 27 ? -10.969 30.906 8.68 1 98.88 27 ARG B N 1
ATOM 2669 C CA . ARG B 1 27 ? -11.703 31.125 7.438 1 98.88 27 ARG B CA 1
ATOM 2670 C C . ARG B 1 27 ? -12.039 29.812 6.754 1 98.88 27 ARG B C 1
ATOM 2672 O O . ARG B 1 27 ? -13.172 29.594 6.324 1 98.88 27 ARG B O 1
ATOM 2679 N N . MET B 1 28 ? -11.086 28.938 6.645 1 98.81 28 MET B N 1
ATOM 2680 C CA . MET B 1 28 ? -11.289 27.672 5.953 1 98.81 28 MET B CA 1
ATOM 2681 C C . MET B 1 28 ? -12.234 26.766 6.738 1 98.81 28 MET B C 1
ATOM 2683 O O . MET B 1 28 ? -13.023 26.031 6.152 1 98.81 28 MET B O 1
ATOM 2687 N N . ALA B 1 29 ? -12.125 26.812 8.07 1 98.88 29 ALA B N 1
ATOM 2688 C CA . ALA B 1 29 ? -13.062 26.078 8.906 1 98.88 29 ALA B CA 1
ATOM 2689 C C . ALA B 1 29 ? -14.492 26.594 8.719 1 98.88 29 ALA B C 1
ATOM 2691 O O . ALA B 1 29 ? -15.438 25.812 8.688 1 98.88 29 ALA B O 1
ATOM 2692 N N . SER B 1 30 ? -14.586 27.891 8.656 1 98.88 30 SER B N 1
ATOM 2693 C CA . SER B 1 30 ? -15.891 28.484 8.398 1 98.88 30 SER B CA 1
ATOM 2694 C C . SER B 1 30 ? -16.469 28 7.078 1 98.88 30 SER B C 1
ATOM 2696 O O . SER B 1 30 ? -17.656 27.656 7.004 1 98.88 30 SER B O 1
ATOM 2698 N N . ASP B 1 31 ? -15.664 27.984 6.059 1 98.81 31 ASP B N 1
ATOM 2699 C CA . ASP B 1 31 ? -16.094 27.484 4.758 1 98.81 31 ASP B CA 1
ATOM 2700 C C . ASP B 1 31 ? -16.531 26.031 4.84 1 98.81 31 ASP B C 1
ATOM 2702 O O . ASP B 1 31 ? -17.531 25.641 4.238 1 98.81 31 ASP B O 1
ATOM 2706 N N . ALA B 1 32 ? -15.781 25.188 5.547 1 98.88 32 ALA B N 1
ATOM 2707 C CA . ALA B 1 32 ? -16.109 23.781 5.727 1 98.88 32 ALA B CA 1
ATOM 2708 C C . ALA B 1 32 ? -17.453 23.625 6.43 1 98.88 32 ALA B C 1
ATOM 2710 O O . ALA B 1 32 ? -18.297 22.828 6.004 1 98.88 32 ALA B O 1
ATOM 2711 N N . ALA B 1 33 ? -17.625 24.391 7.488 1 98.75 33 ALA B N 1
ATOM 2712 C CA . ALA B 1 33 ? -18.891 24.344 8.227 1 98.75 33 ALA B CA 1
ATOM 2713 C C . ALA B 1 33 ? -20.062 24.734 7.34 1 98.75 33 ALA B C 1
ATOM 2715 O O . ALA B 1 33 ? -21.125 24.125 7.398 1 98.75 33 ALA B O 1
ATOM 2716 N N . ASN B 1 34 ? -19.844 25.734 6.543 1 98.56 34 ASN B N 1
ATOM 2717 C CA . ASN B 1 34 ? -20.891 26.203 5.637 1 98.56 34 ASN B CA 1
ATOM 2718 C C . ASN B 1 34 ? -21.234 25.156 4.594 1 98.56 34 ASN B C 1
ATOM 2720 O O . ASN B 1 34 ? -22.359 25.141 4.062 1 98.56 34 ASN B O 1
ATOM 2724 N N . ARG B 1 35 ? -20.312 24.25 4.328 1 98.25 35 ARG B N 1
ATOM 2725 C CA . ARG B 1 35 ? -20.547 23.188 3.365 1 98.25 35 ARG B CA 1
ATOM 2726 C C . ARG B 1 35 ? -21.141 21.953 4.047 1 98.25 35 ARG B C 1
ATOM 2728 O O . ARG B 1 35 ? -21.297 20.906 3.418 1 98.25 35 ARG B O 1
ATOM 2735 N N . GLY B 1 36 ? -21.344 22.109 5.301 1 98.31 36 GLY B N 1
ATOM 2736 C CA . GLY B 1 36 ? -22.016 21.047 6.031 1 98.31 36 GLY B CA 1
ATOM 2737 C C . GLY B 1 36 ? -21.062 20.047 6.664 1 98.31 36 GLY B C 1
ATOM 2738 O O . GLY B 1 36 ? -21.484 19.031 7.207 1 98.31 36 GLY B O 1
ATOM 2739 N N . CYS B 1 37 ? -19.812 20.266 6.594 1 98.81 37 CYS B N 1
ATOM 2740 C CA . CYS B 1 37 ? -18.828 19.375 7.227 1 98.81 37 CYS B CA 1
ATOM 2741 C C . CYS B 1 37 ? -18.938 19.469 8.742 1 98.81 37 CYS B C 1
ATOM 2743 O O . CYS B 1 37 ? -19.234 20.516 9.297 1 98.81 37 CYS B O 1
ATOM 2745 N N . LYS B 1 38 ? -18.656 18.328 9.367 1 98.69 38 LYS B N 1
ATOM 2746 C CA . LYS B 1 38 ? -18.641 18.297 10.828 1 98.69 38 LYS B CA 1
ATOM 2747 C C . LYS B 1 38 ? -17.219 18.219 11.359 1 98.69 38 LYS B C 1
ATOM 2749 O O . LYS B 1 38 ? -16.969 18.453 12.547 1 98.69 38 LYS B O 1
ATOM 2754 N N . VAL B 1 39 ? -16.297 17.891 10.492 1 98.94 39 VAL B N 1
ATOM 2755 C CA . VAL B 1 39 ? -14.883 17.812 10.82 1 98.94 39 VAL B CA 1
ATOM 2756 C C . VAL B 1 39 ? -14.055 18.469 9.727 1 98.94 39 VAL B C 1
ATOM 2758 O O . VAL B 1 39 ? -14.344 18.312 8.539 1 98.94 39 VAL B O 1
ATOM 2761 N N . VAL B 1 40 ? -13.086 19.25 10.078 1 98.94 40 VAL B N 1
ATOM 2762 C CA . VAL B 1 40 ? -12.117 19.797 9.133 1 98.94 40 VAL B CA 1
ATOM 2763 C C . VAL B 1 40 ? -10.703 19.516 9.625 1 98.94 40 VAL B C 1
ATOM 2765 O O . VAL B 1 40 ? -10.398 19.703 10.805 1 98.94 40 VAL B O 1
ATOM 2768 N N . ALA B 1 41 ? -9.883 18.969 8.75 1 99 41 ALA B N 1
ATOM 2769 C CA . ALA B 1 41 ? -8.508 18.625 9.078 1 99 41 ALA B CA 1
ATOM 2770 C C . ALA B 1 41 ? -7.516 19.484 8.305 1 99 41 ALA B C 1
ATOM 2772 O O . ALA B 1 41 ? -7.668 19.672 7.094 1 99 41 ALA B O 1
ATOM 2773 N N . PHE B 1 42 ? -6.547 19.984 8.977 1 98.94 42 PHE B N 1
ATOM 2774 C CA . PHE B 1 42 ? -5.473 20.781 8.391 1 98.94 42 PHE B CA 1
ATOM 2775 C C . PHE B 1 42 ? -4.156 20 8.406 1 98.94 42 PHE B C 1
ATOM 2777 O O . PHE B 1 42 ? -4.082 18.906 8.969 1 98.94 42 PHE B O 1
ATOM 2784 N N . HIS B 1 43 ? -3.125 20.562 7.73 1 98.88 43 HIS B N 1
ATOM 2785 C CA . HIS B 1 43 ? -1.883 19.828 7.539 1 98.88 43 HIS B CA 1
ATOM 2786 C C . HIS B 1 43 ? -1.002 19.891 8.781 1 98.88 43 HIS B C 1
ATOM 2788 O O . HIS B 1 43 ? -1.354 20.562 9.758 1 98.88 43 HIS B O 1
ATOM 2794 N N . GLU B 1 44 ? 0.087 19.094 8.812 1 98.88 44 GLU B N 1
ATOM 2795 C CA . GLU B 1 44 ? 1.108 19.047 9.852 1 98.88 44 GLU B CA 1
ATOM 2796 C C . GLU B 1 44 ? 1.649 20.438 10.148 1 98.88 44 GLU B C 1
ATOM 2798 O O . GLU B 1 44 ? 2.006 21.188 9.234 1 98.88 44 GLU B O 1
ATOM 2803 N N . CYS B 1 45 ? 1.61 20.844 11.414 1 98.81 45 CYS B N 1
ATOM 2804 C CA . CYS B 1 45 ? 2.125 22.125 11.883 1 98.81 45 CYS B CA 1
ATOM 2805 C C . CYS B 1 45 ? 1.446 23.281 11.156 1 98.81 45 CYS B C 1
ATOM 2807 O O . CYS B 1 45 ? 2.08 24.297 10.883 1 98.81 45 CYS B O 1
ATOM 2809 N N . SER B 1 46 ? 0.206 23.078 10.906 1 98.88 46 SER B N 1
ATOM 2810 C CA . SER B 1 46 ? -0.549 24.094 10.18 1 98.88 46 SER B CA 1
ATOM 2811 C C . SER B 1 46 ? -0.632 25.406 10.969 1 98.88 46 SER B C 1
ATOM 2813 O O . SER B 1 46 ? -0.823 26.469 10.398 1 98.88 46 SER B O 1
ATOM 2815 N N . VAL B 1 47 ? -0.457 25.328 12.273 1 98.88 47 VAL B N 1
ATOM 2816 C CA . VAL B 1 47 ? -0.536 26.516 13.125 1 98.88 47 VAL B CA 1
ATOM 2817 C C . VAL B 1 47 ? 0.801 27.25 13.117 1 98.88 47 VAL B C 1
ATOM 2819 O O . VAL B 1 47 ? 0.839 28.484 13.023 1 98.88 47 VAL B O 1
ATOM 2822 N N . THR B 1 48 ? 1.891 26.531 13.125 1 98.69 48 THR B N 1
ATOM 2823 C CA . THR B 1 48 ? 3.182 27.156 13.391 1 98.69 48 THR B CA 1
ATOM 2824 C C . THR B 1 48 ? 4 27.266 12.102 1 98.69 48 THR B C 1
ATOM 2826 O O . THR B 1 48 ? 4.961 28.031 12.031 1 98.69 48 THR B O 1
ATOM 2829 N N . GLY B 1 49 ? 3.615 26.5 11.102 1 98.25 49 GLY B N 1
ATOM 2830 C CA . GLY B 1 49 ? 4.578 26.219 10.047 1 98.25 49 GLY B CA 1
ATOM 2831 C C . GLY B 1 49 ? 5.539 25.094 10.398 1 98.25 49 GLY B C 1
ATOM 2832 O O . GLY B 1 49 ? 5.703 24.75 11.57 1 98.25 49 GLY B O 1
ATOM 2833 N N . TYR B 1 50 ? 6.258 24.594 9.422 1 98.31 50 TYR B N 1
ATOM 2834 C CA . TYR B 1 50 ? 7 23.375 9.68 1 98.31 50 TYR B CA 1
ATOM 2835 C C . TYR B 1 50 ? 8.453 23.5 9.227 1 98.31 50 TYR B C 1
ATOM 2837 O O . TYR B 1 50 ? 9.367 23.516 10.055 1 98.31 50 TYR B O 1
ATOM 2845 N N . THR B 1 51 ? 8.742 23.703 7.969 1 97.81 51 THR B N 1
ATOM 2846 C CA . THR B 1 51 ? 10.055 23.531 7.348 1 97.81 51 THR B CA 1
ATOM 2847 C C . THR B 1 51 ? 11.07 24.484 7.953 1 97.81 51 THR B C 1
ATOM 2849 O O . THR B 1 51 ? 12.242 24.141 8.117 1 97.81 51 THR B O 1
ATOM 2852 N N . PHE B 1 52 ? 10.68 25.656 8.305 1 97.81 52 PHE B N 1
ATOM 2853 C CA . PHE B 1 52 ? 11.578 26.672 8.828 1 97.81 52 PHE B CA 1
ATOM 2854 C C . PHE B 1 52 ? 12.18 26.234 10.156 1 97.81 52 PHE B C 1
ATOM 2856 O O . PHE B 1 52 ? 13.219 26.75 10.578 1 97.81 52 PHE B O 1
ATOM 2863 N N . ALA B 1 53 ? 11.516 25.281 10.82 1 97.81 53 ALA B N 1
ATOM 2864 C CA . ALA B 1 53 ? 11.977 24.781 12.109 1 97.81 53 ALA B CA 1
ATOM 2865 C C . ALA B 1 53 ? 13.344 24.125 11.992 1 97.81 53 ALA B C 1
ATOM 2867 O O . ALA B 1 53 ? 14.062 23.969 12.977 1 97.81 53 ALA B O 1
ATOM 2868 N N . SER B 1 54 ? 13.711 23.703 10.812 1 96.44 54 SER B N 1
ATOM 2869 C CA . SER B 1 54 ? 15 23.062 10.586 1 96.44 54 SER B CA 1
ATOM 2870 C C . SER B 1 54 ? 16.156 24.016 10.898 1 96.44 54 SER B C 1
ATOM 2872 O O . SER B 1 54 ? 17.281 23.562 11.148 1 96.44 54 SER B O 1
ATOM 2874 N N . ARG B 1 55 ? 15.883 25.266 10.953 1 96.88 55 ARG B N 1
ATOM 2875 C CA . ARG B 1 55 ? 16.953 26.25 11.125 1 96.88 55 ARG B CA 1
ATOM 2876 C C . ARG B 1 55 ? 16.844 26.938 12.484 1 96.88 55 ARG B C 1
ATOM 2878 O O . ARG B 1 55 ? 17.625 27.844 12.781 1 96.88 55 ARG B O 1
ATOM 2885 N N . LEU B 1 56 ? 15.922 26.562 13.242 1 97.94 56 LEU B N 1
ATOM 2886 C CA . LEU B 1 56 ? 15.734 27.203 14.539 1 97.94 56 LEU B CA 1
ATOM 2887 C C . LEU B 1 56 ? 16.656 26.594 15.594 1 97.94 56 LEU B C 1
ATOM 2889 O O . LEU B 1 56 ? 16.875 25.375 15.594 1 97.94 56 LEU B O 1
ATOM 2893 N N . SER B 1 57 ? 17.141 27.484 16.484 1 98 57 SER B N 1
ATOM 2894 C CA . SER B 1 57 ? 17.781 26.984 17.688 1 98 57 SER B CA 1
ATOM 2895 C C . SER B 1 57 ? 16.766 26.359 18.641 1 98 57 SER B C 1
ATOM 2897 O O . SER B 1 57 ? 15.555 26.516 18.453 1 98 57 SER B O 1
ATOM 2899 N N . LYS B 1 58 ? 17.312 25.625 19.609 1 97.62 58 LYS B N 1
ATOM 2900 C CA . LYS B 1 58 ? 16.438 25.031 20.625 1 97.62 58 LYS B CA 1
ATOM 2901 C C . LYS B 1 58 ? 15.594 26.109 21.312 1 97.62 58 LYS B C 1
ATOM 2903 O O . LYS B 1 58 ? 14.398 25.938 21.516 1 97.62 58 LYS B O 1
ATOM 2908 N N . GLU B 1 59 ? 16.234 27.203 21.609 1 98.19 59 GLU B N 1
ATOM 2909 C CA . GLU B 1 59 ? 15.555 28.297 22.297 1 98.19 59 GLU B CA 1
ATOM 2910 C C . GLU B 1 59 ? 14.445 28.891 21.438 1 98.19 59 GLU B C 1
ATOM 2912 O O . GLU B 1 59 ? 13.352 29.188 21.922 1 98.19 59 GLU B O 1
ATOM 2917 N N . GLU B 1 60 ? 14.734 29.078 20.188 1 98.44 60 GLU B N 1
ATOM 2918 C CA . GLU B 1 60 ? 13.742 29.625 19.266 1 98.44 60 GLU B CA 1
ATOM 2919 C C . GLU B 1 60 ? 12.562 28.672 19.094 1 98.44 60 GLU B C 1
ATOM 2921 O O . GLU B 1 60 ? 11.414 29.125 19.016 1 98.44 60 GLU B O 1
ATOM 2926 N N . LEU B 1 61 ? 12.859 27.422 19 1 98.56 61 LEU B N 1
ATOM 2927 C CA . LEU B 1 61 ? 11.797 26.438 18.859 1 98.56 61 LEU B CA 1
ATOM 2928 C C . LEU B 1 61 ? 10.945 26.359 20.125 1 98.56 61 LEU B C 1
ATOM 2930 O O . LEU B 1 61 ? 9.727 26.188 20.062 1 98.56 61 LEU B O 1
ATOM 2934 N N . LEU B 1 62 ? 11.57 26.469 21.281 1 98.5 62 LEU B N 1
ATOM 2935 C CA . LEU B 1 62 ? 10.852 26.5 22.547 1 98.5 62 LEU B CA 1
ATOM 2936 C C . LEU B 1 62 ? 9.938 27.719 22.625 1 98.5 62 LEU B C 1
ATOM 2938 O O . LEU B 1 62 ? 8.836 27.625 23.172 1 98.5 62 LEU B O 1
ATOM 2942 N N . ASP B 1 63 ? 10.422 28.812 22.125 1 98.12 63 ASP B N 1
ATOM 2943 C CA . ASP B 1 63 ? 9.625 30.047 22.109 1 98.12 63 ASP B CA 1
ATOM 2944 C C . ASP B 1 63 ? 8.406 29.891 21.203 1 98.12 63 ASP B C 1
ATOM 2946 O O . ASP B 1 63 ? 7.348 30.469 21.484 1 98.12 63 ASP B O 1
ATOM 2950 N N . LEU B 1 64 ? 8.609 29.188 20.141 1 98.5 64 LEU B N 1
ATOM 2951 C CA . LEU B 1 64 ? 7.539 28.938 19.172 1 98.5 64 LEU B CA 1
ATOM 2952 C C . LEU B 1 64 ? 6.531 27.938 19.719 1 98.5 64 LEU B C 1
ATOM 2954 O O . LEU B 1 64 ? 5.328 28.062 19.484 1 98.5 64 LEU B O 1
ATOM 2958 N N . ALA B 1 65 ? 7.008 26.953 20.484 1 98.81 65 ALA B N 1
ATOM 2959 C CA . ALA B 1 65 ? 6.199 25.844 20.984 1 98.81 65 ALA B CA 1
ATOM 2960 C C . ALA B 1 65 ? 5.25 26.297 22.078 1 98.81 65 ALA B C 1
ATOM 2962 O O . ALA B 1 65 ? 5.496 27.312 22.734 1 98.81 65 ALA B O 1
ATOM 2963 N N . GLU B 1 66 ? 4.207 25.609 22.172 1 98.81 66 GLU B N 1
ATOM 2964 C CA . GLU B 1 66 ? 3.205 25.922 23.188 1 98.81 66 GLU B CA 1
ATOM 2965 C C . GLU B 1 66 ? 2.846 24.688 24.016 1 98.81 66 GLU B C 1
ATOM 2967 O O . GLU B 1 66 ? 3.012 23.562 23.547 1 98.81 66 GLU B O 1
ATOM 2972 N N . GLU B 1 67 ? 2.363 24.922 25.188 1 98.56 67 GLU B N 1
ATOM 2973 C CA . GLU B 1 67 ? 1.788 23.828 25.953 1 98.56 67 GLU B CA 1
ATOM 2974 C C . GLU B 1 67 ? 0.457 23.375 25.359 1 98.56 67 GLU B C 1
ATOM 2976 O O . GLU B 1 67 ? -0.336 24.188 24.906 1 98.56 67 GLU B O 1
ATOM 2981 N N . VAL B 1 68 ? 0.205 22.141 25.312 1 98.56 68 VAL B N 1
ATOM 2982 C CA . VAL B 1 68 ? -1.056 21.562 24.875 1 98.56 68 VAL B CA 1
ATOM 2983 C C . VAL B 1 68 ? -1.702 20.797 26.016 1 98.56 68 VAL B C 1
ATOM 2985 O O . VAL B 1 68 ? -1.079 19.906 26.609 1 98.56 68 VAL B O 1
ATOM 2988 N N . PRO B 1 69 ? -2.936 21.078 26.469 1 98.06 69 PRO B N 1
ATOM 2989 C CA . PRO B 1 69 ? -3.898 21.875 25.688 1 98.06 69 PRO B CA 1
ATOM 2990 C C . PRO B 1 69 ? -4.027 23.297 26.203 1 98.06 69 PRO B C 1
ATOM 2992 O O . PRO B 1 69 ? -4.973 24.016 25.828 1 98.06 69 PRO B O 1
ATOM 2995 N N . THR B 1 70 ? -3.143 23.766 26.969 1 98.06 70 THR B N 1
ATOM 2996 C CA . THR B 1 70 ? -3.395 25.016 27.688 1 98.06 70 THR B CA 1
ATOM 2997 C C . THR B 1 70 ? -2.834 26.203 26.922 1 98.06 70 THR B C 1
ATOM 2999 O O . THR B 1 70 ? -3.033 27.359 27.312 1 98.06 70 THR B O 1
ATOM 3002 N N . GLY B 1 71 ? -2.205 26.031 25.828 1 98.44 71 GLY B N 1
ATOM 3003 C CA . GLY B 1 71 ? -1.583 27.109 25.078 1 98.44 71 GLY B CA 1
ATOM 3004 C C . GLY B 1 71 ? -2.574 27.922 24.266 1 98.44 71 GLY B C 1
ATOM 3005 O O . GLY B 1 71 ? -3.721 27.5 24.078 1 98.44 71 GLY B O 1
ATOM 3006 N N . PRO B 1 72 ? -2.117 29.125 23.859 1 98.56 72 PRO B N 1
ATOM 3007 C CA . PRO B 1 72 ? -3.025 30.062 23.188 1 98.56 72 PRO B CA 1
ATOM 3008 C C . PRO B 1 72 ? -3.574 29.516 21.875 1 98.56 72 PRO B C 1
ATOM 3010 O O . PRO B 1 72 ? -4.73 29.781 21.531 1 98.56 72 PRO B O 1
ATOM 3013 N N . SER B 1 73 ? -2.779 28.797 21.094 1 98.81 73 SER B N 1
ATOM 3014 C CA . SER B 1 73 ? -3.262 28.297 19.812 1 98.81 73 SER B CA 1
ATOM 3015 C C . SER B 1 73 ? -4.363 27.25 20.016 1 98.81 73 SER B C 1
ATOM 3017 O O . SER B 1 73 ? -5.355 27.25 19.281 1 98.81 73 SER B O 1
ATOM 3019 N N . THR B 1 74 ? -4.156 26.359 21 1 98.81 74 THR B N 1
ATOM 3020 C CA . THR B 1 74 ? -5.215 25.406 21.312 1 98.81 74 THR B CA 1
ATOM 3021 C C . THR B 1 74 ? -6.488 26.125 21.734 1 98.81 74 THR B C 1
ATOM 3023 O O . THR B 1 74 ? -7.586 25.766 21.312 1 98.81 74 THR B O 1
ATOM 3026 N N . GLY B 1 75 ? -6.309 27.125 22.578 1 98.81 75 GLY B N 1
ATOM 3027 C CA . GLY B 1 75 ? -7.457 27.938 22.969 1 98.81 75 GLY B CA 1
ATOM 3028 C C . GLY B 1 75 ? -8.18 28.562 21.797 1 98.81 75 GLY B C 1
ATOM 3029 O O . GLY B 1 75 ? -9.414 28.547 21.75 1 98.81 75 GLY B O 1
ATOM 3030 N N . SER B 1 76 ? -7.445 29.109 20.875 1 98.88 76 SER B N 1
ATOM 3031 C CA . SER B 1 76 ? -8.016 29.719 19.688 1 98.88 76 SER B CA 1
ATOM 3032 C C . SER B 1 76 ? -8.781 28.703 18.859 1 98.88 76 SER B C 1
ATOM 3034 O O . SER B 1 76 ? -9.883 28.984 18.375 1 98.88 76 SER B O 1
ATOM 3036 N N . LEU B 1 77 ? -8.234 27.547 18.672 1 98.94 77 LEU B N 1
ATOM 3037 C CA . LEU B 1 77 ? -8.875 26.5 17.891 1 98.94 77 LEU B CA 1
ATOM 3038 C C . LEU B 1 77 ? -10.18 26.047 18.547 1 98.94 77 LEU B C 1
ATOM 3040 O O . LEU B 1 77 ? -11.172 25.812 17.859 1 98.94 77 LEU B O 1
ATOM 3044 N N . VAL B 1 78 ? -10.148 25.922 19.875 1 98.88 78 VAL B N 1
ATOM 3045 C CA . VAL B 1 78 ? -11.344 25.531 20.609 1 98.88 78 VAL B CA 1
ATOM 3046 C C . VAL B 1 78 ? -12.445 26.562 20.391 1 98.88 78 VAL B C 1
ATOM 3048 O O . VAL B 1 78 ? -13.602 26.203 20.156 1 98.88 78 VAL B O 1
ATOM 3051 N N . GLN B 1 79 ? -12.039 27.828 20.484 1 98.81 79 GLN B N 1
ATOM 3052 C CA . GLN B 1 79 ? -13.016 28.891 20.281 1 98.81 79 GLN B CA 1
ATOM 3053 C C . GLN B 1 79 ? -13.586 28.859 18.859 1 98.81 79 GLN B C 1
ATOM 3055 O O . GLN B 1 79 ? -14.797 29 18.672 1 98.81 79 GLN B O 1
ATOM 3060 N N . ILE B 1 80 ? -12.758 28.688 17.875 1 98.88 80 ILE B N 1
ATOM 3061 C CA . ILE B 1 80 ? -13.211 28.578 16.5 1 98.88 80 ILE B CA 1
ATOM 3062 C C . ILE B 1 80 ? -14.18 27.406 16.344 1 98.88 80 ILE B C 1
ATOM 3064 O O . ILE B 1 80 ? -15.242 27.547 15.742 1 98.88 80 ILE B O 1
ATOM 3068 N N . ALA B 1 81 ? -13.789 26.281 16.891 1 98.88 81 ALA B N 1
ATOM 3069 C CA . ALA B 1 81 ? -14.625 25.078 16.828 1 98.88 81 ALA B CA 1
ATOM 3070 C C . ALA B 1 81 ? -16 25.328 17.422 1 98.88 81 ALA B C 1
ATOM 3072 O O . ALA B 1 81 ? -17.016 24.938 16.844 1 98.88 81 ALA B O 1
ATOM 3073 N N . ARG B 1 82 ? -16.047 26.016 18.562 1 98.69 82 ARG B N 1
ATOM 3074 C CA . ARG B 1 82 ? -17.297 26.328 19.25 1 98.69 82 ARG B CA 1
ATOM 3075 C C . ARG B 1 82 ? -18.156 27.266 18.422 1 98.69 82 ARG B C 1
ATOM 3077 O O . ARG B 1 82 ? -19.359 27.031 18.25 1 98.69 82 ARG B O 1
ATOM 3084 N N . ASP B 1 83 ? -17.547 28.25 17.938 1 98.62 83 ASP B N 1
ATOM 3085 C CA . ASP B 1 83 ? -18.266 29.266 17.188 1 98.62 83 ASP B CA 1
ATOM 3086 C C . ASP B 1 83 ? -18.891 28.672 15.93 1 98.62 83 ASP B C 1
ATOM 3088 O O . ASP B 1 83 ? -19.984 29.078 15.523 1 98.62 83 ASP B O 1
ATOM 3092 N N . LEU B 1 84 ? -18.219 27.734 15.289 1 98.75 84 LEU B N 1
ATOM 3093 C CA . LEU B 1 84 ? -18.625 27.25 13.977 1 98.75 84 LEU B CA 1
ATOM 3094 C C . LEU B 1 84 ? -19.375 25.922 14.086 1 98.75 84 LEU B C 1
ATOM 3096 O O . LEU B 1 84 ? -19.984 25.469 13.117 1 98.75 84 LEU B O 1
ATOM 3100 N N . GLY B 1 85 ? -19.391 25.297 15.281 1 98.56 85 GLY B N 1
ATOM 3101 C CA . GLY B 1 85 ? -20.016 24 15.445 1 98.56 85 GLY B CA 1
ATOM 3102 C C . GLY B 1 85 ? -19.344 22.906 14.625 1 98.56 85 GLY B C 1
ATOM 3103 O O . GLY B 1 85 ? -20.031 22.125 13.953 1 98.56 85 GLY B O 1
ATOM 3104 N N . ILE B 1 86 ? -18.062 22.875 14.609 1 98.81 86 ILE B N 1
ATOM 3105 C CA . ILE B 1 86 ? -17.297 21.938 13.797 1 98.81 86 ILE B CA 1
ATOM 3106 C C . ILE B 1 86 ? -16.094 21.422 14.594 1 98.81 86 ILE B C 1
ATOM 3108 O O . ILE B 1 86 ? -15.578 22.125 15.469 1 98.81 86 ILE B O 1
ATOM 3112 N N . ALA B 1 87 ? -15.664 20.172 14.406 1 98.94 87 ALA B N 1
ATOM 3113 C CA . ALA B 1 87 ? -14.406 19.688 14.953 1 98.94 87 ALA B CA 1
ATOM 3114 C C . ALA B 1 87 ? -13.227 20.094 14.078 1 98.94 87 ALA B C 1
ATOM 3116 O O . ALA B 1 87 ? -13.336 20.109 12.852 1 98.94 87 ALA B O 1
ATOM 3117 N N . ILE B 1 88 ? -12.125 20.406 14.711 1 98.94 88 ILE B N 1
ATOM 3118 C CA . ILE B 1 88 ? -10.945 20.875 13.992 1 98.94 88 ILE B CA 1
ATOM 3119 C C . ILE B 1 88 ? -9.734 20.031 14.383 1 98.94 88 ILE B C 1
ATOM 3121 O O . ILE B 1 88 ? -9.492 19.797 15.57 1 98.94 88 ILE B O 1
ATOM 3125 N N . LEU B 1 89 ? -9.031 19.516 13.43 1 99 89 LEU B N 1
ATOM 3126 C CA . LEU B 1 89 ? -7.715 18.906 13.648 1 99 89 LEU B CA 1
ATOM 3127 C C . LEU B 1 89 ? -6.617 19.781 13.039 1 99 89 LEU B C 1
ATOM 3129 O O . LEU B 1 89 ? -6.719 20.203 11.891 1 99 89 LEU B O 1
ATOM 3133 N N . ALA B 1 90 ? -5.605 20.094 13.773 1 98.94 90 ALA B N 1
ATOM 3134 C CA . ALA B 1 90 ? -4.504 20.953 13.359 1 98.94 90 ALA B CA 1
ATOM 3135 C C . ALA B 1 90 ? -3.219 20.609 14.102 1 98.94 90 ALA B C 1
ATOM 3137 O O . ALA B 1 90 ? -3.244 19.844 15.07 1 98.94 90 ALA B O 1
ATOM 3138 N N . GLY B 1 91 ? -2.105 21.078 13.586 1 98.88 91 GLY B N 1
ATOM 3139 C CA . GLY B 1 91 ? -0.819 20.703 14.156 1 98.88 91 GLY B CA 1
ATOM 3140 C C . GLY B 1 91 ? -0.001 21.906 14.602 1 98.88 91 GLY B C 1
ATOM 3141 O O . GLY B 1 91 ? -0.171 23.016 14.07 1 98.88 91 GLY B O 1
ATOM 3142 N N . LEU B 1 92 ? 0.875 21.766 15.578 1 98.88 92 LEU B N 1
ATOM 3143 C CA . LEU B 1 92 ? 1.774 22.781 16.125 1 98.88 92 LEU B CA 1
ATOM 3144 C C . LEU B 1 92 ? 2.955 22.125 16.844 1 98.88 92 LEU B C 1
ATOM 3146 O O . LEU B 1 92 ? 2.969 20.906 17.031 1 98.88 92 LEU B O 1
ATOM 3150 N N . PHE B 1 93 ? 3.939 22.922 17.172 1 98.88 93 PHE B N 1
ATOM 3151 C CA . PHE B 1 93 ? 4.988 22.453 18.078 1 98.88 93 PHE B CA 1
ATOM 3152 C C . PHE B 1 93 ? 4.547 22.578 19.531 1 98.88 93 PHE B C 1
ATOM 3154 O O . PHE B 1 93 ? 4.035 23.625 19.938 1 98.88 93 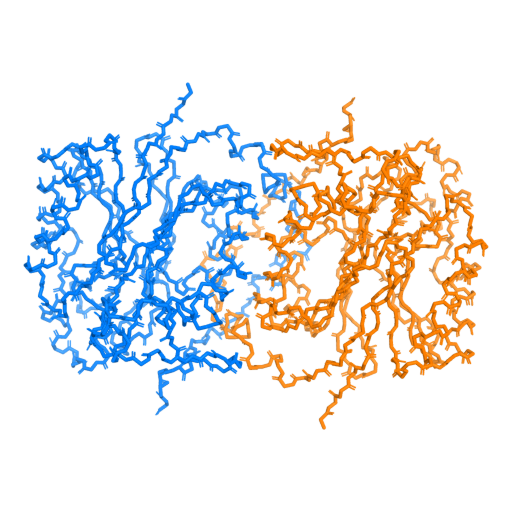PHE B O 1
ATOM 3161 N N . GLU B 1 94 ? 4.715 21.5 20.25 1 98.94 94 GLU B N 1
ATOM 3162 C CA . GLU B 1 94 ? 4.344 21.406 21.672 1 98.94 94 GLU B CA 1
ATOM 3163 C C . GLU B 1 94 ? 5.578 21.422 22.562 1 98.94 94 GLU B C 1
ATOM 3165 O O . GLU B 1 94 ? 6.598 20.812 22.234 1 98.94 94 GLU B O 1
ATOM 3170 N N . LYS B 1 95 ? 5.516 22.125 23.625 1 98.75 95 LYS B N 1
ATOM 3171 C CA . LYS B 1 95 ? 6.504 21.969 24.703 1 98.75 95 LYS B CA 1
ATOM 3172 C C . LYS B 1 95 ? 5.863 21.438 25.969 1 98.75 95 LYS B C 1
ATOM 3174 O O . LYS B 1 95 ? 4.699 21.734 26.25 1 98.75 95 LYS B O 1
ATOM 3179 N N . ASP B 1 96 ? 6.613 20.672 26.656 1 97.56 96 ASP B N 1
ATOM 3180 C CA . ASP B 1 96 ? 6.113 20.188 27.938 1 97.56 96 ASP B CA 1
ATOM 3181 C C . ASP B 1 96 ? 6.832 20.875 29.109 1 97.56 96 ASP B C 1
ATOM 3183 O O . ASP B 1 96 ? 7.582 21.828 28.891 1 97.56 96 ASP B O 1
ATOM 3187 N N . GLU B 1 97 ? 6.535 20.438 30.312 1 95.62 97 GLU B N 1
ATOM 3188 C CA . GLU B 1 97 ? 7.023 21.094 31.516 1 95.62 97 GLU B CA 1
ATOM 3189 C C . GLU B 1 97 ? 8.531 20.938 31.672 1 95.62 97 GLU B C 1
ATOM 3191 O O . GLU B 1 97 ? 9.188 21.719 32.344 1 95.62 97 GLU B O 1
ATOM 3196 N N . ASN B 1 98 ? 9.102 19.953 30.984 1 96.5 98 ASN B N 1
ATOM 3197 C CA . ASN B 1 98 ? 10.523 19.672 31.109 1 96.5 98 ASN B CA 1
ATOM 3198 C C . ASN B 1 98 ? 11.312 20.266 29.938 1 96.5 98 ASN B C 1
ATOM 3200 O O . ASN B 1 98 ? 12.5 19.969 29.766 1 96.5 98 ASN B O 1
ATOM 3204 N N . GLY B 1 99 ? 10.656 20.969 29.125 1 95.94 99 GLY B N 1
ATOM 3205 C CA . GLY B 1 99 ? 11.336 21.594 28 1 95.94 99 GLY B CA 1
ATOM 3206 C C . GLY B 1 99 ? 11.484 20.688 26.797 1 95.94 99 GLY B C 1
ATOM 3207 O O . GLY B 1 99 ? 12.219 21.016 25.859 1 95.94 99 GLY B O 1
ATOM 3208 N N . ARG B 1 100 ? 10.898 19.531 26.797 1 97.75 100 ARG B N 1
ATOM 3209 C CA . ARG B 1 100 ? 10.859 18.703 25.594 1 97.75 100 ARG B CA 1
ATOM 3210 C C . ARG B 1 100 ? 9.891 19.281 24.562 1 97.75 100 ARG B C 1
ATOM 3212 O O . ARG B 1 100 ? 8.836 19.812 24.922 1 97.75 100 ARG B O 1
ATOM 3219 N N . ILE B 1 101 ? 10.312 19.172 23.344 1 98.81 101 ILE B N 1
ATOM 3220 C CA . ILE B 1 101 ? 9.516 19.719 22.266 1 98.81 101 ILE B CA 1
ATOM 3221 C C . ILE B 1 101 ? 9.031 18.594 21.344 1 98.81 101 ILE B C 1
ATOM 3223 O O . ILE B 1 101 ? 9.781 17.656 21.062 1 98.81 101 ILE B O 1
ATOM 3227 N N . TYR B 1 102 ? 7.766 18.688 20.891 1 98.88 102 TYR B N 1
ATOM 3228 C CA . TYR B 1 102 ? 7.152 17.656 20.062 1 98.88 102 TYR B CA 1
ATOM 3229 C C . TYR B 1 102 ? 6.477 18.281 18.844 1 98.88 102 TYR B C 1
ATOM 3231 O O . TYR B 1 102 ? 6.102 19.453 18.859 1 98.88 102 TYR B O 1
ATOM 3239 N N . ASN B 1 103 ? 6.473 17.547 17.734 1 98.88 103 ASN B N 1
ATOM 3240 C CA . ASN B 1 103 ? 5.508 17.781 16.656 1 98.88 103 ASN B CA 1
ATOM 3241 C C . ASN B 1 103 ? 4.16 17.141 16.969 1 98.88 103 ASN B C 1
ATOM 3243 O O . ASN B 1 103 ? 4.031 15.914 16.953 1 98.88 103 ASN B O 1
ATOM 3247 N N . THR B 1 104 ? 3.193 18 17.25 1 98.94 104 THR B N 1
ATOM 3248 C CA . THR B 1 104 ? 1.953 17.516 17.844 1 98.94 104 THR B CA 1
ATOM 3249 C C . THR B 1 104 ? 0.754 17.906 16.984 1 98.94 104 THR B C 1
ATOM 3251 O O . THR B 1 104 ? 0.695 19.016 16.453 1 98.94 104 THR B O 1
ATOM 3254 N N . TYR B 1 105 ? -0.105 16.969 16.766 1 98.94 105 TYR B N 1
ATOM 3255 C CA . TYR B 1 105 ? -1.391 17.172 16.094 1 98.94 105 TYR B CA 1
ATOM 3256 C C . TYR B 1 105 ? -2.541 17.016 17.078 1 98.94 105 TYR B C 1
ATOM 3258 O O . TYR B 1 105 ? -2.518 16.125 17.938 1 98.94 105 TYR B O 1
ATOM 3266 N N . ILE B 1 106 ? -3.535 17.938 17.078 1 98.94 106 ILE B N 1
ATOM 3267 C CA . ILE B 1 106 ? -4.582 17.891 18.094 1 98.94 106 ILE B CA 1
ATOM 3268 C C . ILE B 1 106 ? -5.953 17.891 17.422 1 98.94 106 ILE B C 1
ATOM 3270 O O . ILE B 1 106 ? -6.082 18.281 16.25 1 98.94 106 ILE B O 1
ATOM 3274 N N . CYS B 1 107 ? -6.926 17.391 18.125 1 98.94 107 CYS B N 1
ATOM 3275 C CA . CYS B 1 107 ? -8.336 17.469 17.766 1 98.94 107 CYS B CA 1
ATOM 3276 C C . CYS B 1 107 ? -9.125 18.234 18.828 1 98.94 107 CYS B C 1
ATOM 3278 O O . CYS B 1 107 ? -8.992 17.969 20.016 1 98.94 107 CYS B O 1
ATOM 3280 N N . VAL B 1 108 ? -9.875 19.234 18.406 1 98.88 108 VAL B N 1
ATOM 3281 C CA . VAL B 1 108 ? -10.82 19.938 19.266 1 98.88 108 VAL B CA 1
ATOM 3282 C C . VAL B 1 108 ? -12.219 19.875 18.656 1 98.88 108 VAL B C 1
ATOM 3284 O O . VAL B 1 108 ? -12.367 19.656 17.453 1 98.88 108 VAL B O 1
ATOM 3287 N N . ASP B 1 109 ? -13.18 19.938 19.438 1 98 109 ASP B N 1
ATOM 3288 C CA . ASP B 1 109 ? -14.531 19.984 18.891 1 98 109 ASP B CA 1
ATOM 3289 C C . ASP B 1 109 ? -15.375 21.031 19.609 1 98 109 ASP B C 1
ATOM 3291 O O . ASP B 1 109 ? -14.898 21.703 20.531 1 98 109 ASP B O 1
ATOM 3295 N N . SER B 1 110 ? -16.562 21.281 19.156 1 97.38 110 SER B N 1
ATOM 3296 C CA . SER B 1 110 ? -17.406 22.391 19.578 1 97.38 110 SER B CA 1
ATOM 3297 C C . SER B 1 110 ? -18.031 22.125 20.938 1 97.38 110 SER B C 1
ATOM 3299 O O . SER B 1 110 ? -18.484 23.047 21.625 1 97.38 110 SER B O 1
ATOM 3301 N N . THR B 1 111 ? -18.031 20.953 21.391 1 96.19 111 THR B N 1
ATOM 3302 C CA . THR B 1 111 ? -18.719 20.578 22.609 1 96.19 111 THR B CA 1
ATOM 3303 C C . THR B 1 111 ? -17.734 20.359 23.75 1 96.19 111 THR B C 1
ATOM 3305 O O . THR B 1 111 ? -17.797 21.031 24.781 1 96.19 111 THR B O 1
ATOM 3308 N N . ARG B 1 112 ? -16.75 19.484 23.578 1 96.75 112 ARG B N 1
ATOM 3309 C CA . ARG B 1 112 ? -15.82 19.078 24.625 1 96.75 112 ARG B CA 1
ATOM 3310 C C . ARG B 1 112 ? -14.641 20.047 24.703 1 96.75 112 ARG B C 1
ATOM 3312 O O . ARG B 1 112 ? -13.953 20.109 25.734 1 96.75 112 ARG B O 1
ATOM 3319 N N . GLY B 1 113 ? -14.445 20.766 23.609 1 97.5 113 GLY B N 1
ATOM 3320 C CA . GLY B 1 113 ? -13.203 21.5 23.516 1 97.5 113 GLY B CA 1
ATOM 3321 C C . GLY B 1 113 ? -12.039 20.656 23.031 1 97.5 113 GLY B C 1
ATOM 3322 O O . GLY B 1 113 ? -12.016 20.219 21.875 1 97.5 113 GLY B O 1
ATOM 3323 N N . PHE B 1 114 ? -11.141 20.359 23.984 1 98.56 114 PHE B N 1
ATOM 3324 C CA . PHE B 1 114 ? -10 19.531 23.641 1 98.56 114 PHE B CA 1
ATOM 3325 C C . PHE B 1 114 ? -10.391 18.047 23.641 1 98.56 114 PHE B C 1
ATOM 3327 O O . PHE B 1 114 ? -10.977 17.562 24.609 1 98.56 114 PHE B O 1
ATOM 3334 N N . VAL B 1 115 ? -10.008 17.312 22.547 1 98.75 115 VAL B N 1
ATOM 3335 C CA . VAL B 1 115 ? -10.477 15.945 22.375 1 98.75 115 VAL B CA 1
ATOM 3336 C C . VAL B 1 115 ? -9.297 14.977 22.438 1 98.75 115 VAL B C 1
ATOM 3338 O O . VAL B 1 115 ? -9.352 13.961 23.141 1 98.75 115 VAL B O 1
ATOM 3341 N N . ALA B 1 116 ? -8.227 15.297 21.672 1 98.75 116 ALA B N 1
ATOM 3342 C CA . ALA B 1 116 ? -7.098 14.367 21.594 1 98.75 116 ALA B CA 1
ATOM 3343 C C . ALA B 1 116 ? -5.836 15.078 21.125 1 98.75 116 ALA B C 1
ATOM 3345 O O . ALA B 1 116 ? -5.906 16.156 20.516 1 98.75 116 ALA B O 1
ATOM 3346 N N . LYS B 1 117 ? -4.742 14.578 21.469 1 98.5 117 LYS B N 1
ATOM 3347 C CA . LYS B 1 117 ? -3.455 14.969 20.891 1 98.5 117 LYS B CA 1
ATOM 3348 C C . LYS B 1 117 ? -2.611 13.75 20.547 1 98.5 117 LYS B C 1
ATOM 3350 O O . LYS B 1 117 ? -2.703 12.711 21.203 1 98.5 117 LYS B O 1
ATOM 3355 N N . PHE B 1 118 ? -1.887 13.828 19.547 1 98.88 118 PHE B N 1
ATOM 3356 C CA . PHE B 1 118 ? -0.937 12.82 19.078 1 98.88 118 PHE B CA 1
ATOM 3357 C C . PHE B 1 118 ? 0.417 13.453 18.781 1 98.88 118 PHE B C 1
ATOM 3359 O O . PHE B 1 118 ? 0.498 14.453 18.062 1 98.88 118 PHE B O 1
ATOM 3366 N N . ARG B 1 119 ? 1.456 12.906 19.391 1 98.94 119 ARG B N 1
ATOM 3367 C CA . ARG B 1 119 ? 2.828 13.328 19.141 1 98.94 119 ARG B CA 1
ATOM 3368 C C . ARG B 1 119 ? 3.473 12.461 18.062 1 98.94 119 ARG B C 1
ATOM 3370 O O . ARG B 1 119 ? 3.43 11.227 18.141 1 98.94 119 ARG B O 1
ATOM 3377 N N . LYS B 1 120 ? 4.051 13.094 17.078 1 98.88 120 LYS B N 1
ATOM 3378 C CA . LYS B 1 120 ? 4.691 12.383 15.977 1 98.88 120 LYS B CA 1
ATOM 3379 C C . LYS B 1 120 ? 5.695 11.359 16.5 1 98.88 120 LYS B C 1
ATOM 3381 O O . LYS B 1 120 ? 6.496 11.656 17.375 1 98.88 120 LYS B O 1
ATOM 3386 N N . LEU B 1 121 ? 5.676 10.219 15.906 1 98.69 121 LEU B N 1
ATOM 3387 C CA . LEU B 1 121 ? 6.52 9.117 16.359 1 98.69 121 LEU B CA 1
ATOM 3388 C C . LEU B 1 121 ? 7.914 9.219 15.75 1 98.69 121 LEU B C 1
ATOM 3390 O O . LEU B 1 121 ? 8.898 8.789 16.359 1 98.69 121 LEU B O 1
ATOM 3394 N N . HIS B 1 122 ? 7.98 9.812 14.547 1 98.12 122 HIS B N 1
ATOM 3395 C CA . HIS B 1 122 ? 9.234 9.852 13.805 1 98.12 122 HIS B CA 1
ATOM 3396 C C . HIS B 1 122 ? 9.586 11.281 13.398 1 98.12 122 HIS B C 1
ATOM 3398 O O . HIS B 1 122 ? 9.688 11.586 12.211 1 98.12 122 HIS B O 1
ATOM 3404 N N . PRO B 1 123 ? 9.852 12.125 14.359 1 97.31 123 PRO B N 1
ATOM 3405 C CA . PRO B 1 123 ? 10.203 13.508 14.039 1 97.31 123 PRO B CA 1
ATOM 3406 C C . PRO B 1 123 ? 11.633 13.641 13.508 1 97.31 123 PRO B C 1
ATOM 3408 O O . PRO B 1 123 ? 12.531 12.938 13.969 1 97.31 123 PRO B O 1
ATOM 3411 N N . PHE B 1 124 ? 11.859 14.586 12.508 1 94.44 124 PHE B N 1
ATOM 3412 C CA . PHE B 1 124 ? 13.219 14.664 11.984 1 94.44 124 PHE B CA 1
ATOM 3413 C C . PHE B 1 124 ? 13.539 16.078 11.523 1 94.44 124 PHE B C 1
ATOM 3415 O O . PHE B 1 124 ? 14.68 16.375 11.141 1 94.44 124 PHE B O 1
ATOM 3422 N N . ILE B 1 125 ? 12.617 17.031 11.484 1 95.25 125 ILE B N 1
ATOM 3423 C CA . ILE B 1 125 ? 12.867 18.328 10.883 1 95.25 125 ILE B CA 1
ATOM 3424 C C . ILE B 1 125 ? 13.883 19.109 11.719 1 95.25 125 ILE B C 1
ATOM 3426 O O . ILE B 1 125 ? 14.602 19.953 11.195 1 95.25 125 ILE B O 1
ATOM 3430 N N . SER B 1 126 ? 13.93 18.812 13.016 1 96.69 126 SER B N 1
ATOM 3431 C CA . SER B 1 126 ? 14.844 19.422 13.969 1 96.69 126 SER B CA 1
ATOM 3432 C C . SER B 1 126 ? 15.398 18.391 14.938 1 96.69 126 SER B C 1
ATOM 3434 O O . SER B 1 126 ? 14.68 17.5 15.383 1 96.69 126 SER B O 1
ATOM 3436 N N . PRO B 1 127 ? 16.688 18.516 15.273 1 95.81 127 PRO B N 1
ATOM 3437 C CA . PRO B 1 127 ? 17.266 17.578 16.25 1 95.81 127 PRO B CA 1
ATOM 3438 C C . PRO B 1 127 ? 16.719 17.781 17.656 1 95.81 127 PRO B C 1
ATOM 3440 O O . PRO B 1 127 ? 16.953 16.953 18.531 1 95.81 127 PRO B O 1
ATOM 3443 N N . TYR B 1 128 ? 15.969 18.812 17.859 1 97.75 128 TYR B N 1
ATOM 3444 C CA . TYR B 1 128 ? 15.5 19.156 19.188 1 97.75 128 TYR B CA 1
ATOM 3445 C C . TYR B 1 128 ? 14.109 18.578 19.453 1 97.75 128 TYR B C 1
ATOM 3447 O O . TYR B 1 128 ? 13.586 18.672 20.562 1 97.75 128 TYR B O 1
ATOM 3455 N N . LEU B 1 129 ? 13.539 17.969 18.422 1 98.38 129 LEU B N 1
ATOM 3456 C CA . LEU B 1 129 ? 12.219 17.359 18.594 1 98.38 129 LEU B CA 1
ATOM 3457 C C . LEU B 1 129 ? 12.328 15.992 19.25 1 98.38 129 LEU B C 1
ATOM 3459 O O . LEU B 1 129 ? 13.234 15.219 18.938 1 98.38 129 LEU B O 1
ATOM 3463 N N . SER B 1 130 ? 11.406 15.797 20.172 1 98.12 130 SER B N 1
ATOM 3464 C CA . SER B 1 130 ? 11.281 14.492 20.812 1 98.12 130 SER B CA 1
ATOM 3465 C C . SER B 1 130 ? 10.234 13.633 20.109 1 98.12 130 SER B C 1
ATOM 3467 O O . SER B 1 130 ? 9.266 14.156 19.547 1 98.12 130 SER B O 1
ATOM 3469 N N . ALA B 1 131 ? 10.469 12.344 20.156 1 98.25 131 ALA B N 1
ATOM 3470 C CA . ALA B 1 131 ? 9.547 11.406 19.531 1 98.25 131 ALA B CA 1
ATOM 3471 C C . ALA B 1 131 ? 8.383 11.086 20.469 1 98.25 131 ALA B C 1
ATOM 3473 O O . ALA B 1 131 ? 8.562 10.961 21.672 1 98.25 131 ALA B O 1
ATOM 3474 N N . GLY B 1 132 ? 7.18 11.031 19.844 1 98.19 132 GLY B N 1
ATOM 3475 C CA . GLY B 1 132 ? 6.082 10.43 20.578 1 98.19 132 GLY B CA 1
ATOM 3476 C C . GLY B 1 132 ? 6.297 8.953 20.875 1 98.19 132 GLY B C 1
ATOM 3477 O O . GLY B 1 132 ? 7.191 8.328 20.297 1 98.19 132 GLY B O 1
ATOM 3478 N N . ASN B 1 133 ? 5.402 8.383 21.797 1 97.06 133 ASN B N 1
ATOM 3479 C CA . ASN B 1 133 ? 5.652 7.004 22.203 1 97.06 133 ASN B CA 1
ATOM 3480 C C . ASN B 1 133 ? 4.355 6.215 22.344 1 97.06 133 ASN B C 1
ATOM 3482 O O . ASN B 1 133 ? 4.324 5.168 22.984 1 97.06 133 ASN B O 1
ATOM 3486 N N . GLU B 1 134 ? 3.299 6.762 21.734 1 96.88 134 GLU B N 1
ATOM 3487 C CA . GLU B 1 134 ? 2.051 6.016 21.859 1 96.88 134 GLU B CA 1
ATOM 3488 C C . GLU B 1 134 ? 1.116 6.309 20.688 1 96.88 134 GLU B C 1
ATOM 3490 O O . GLU B 1 134 ? 1.243 7.344 20.031 1 96.88 134 GLU B O 1
ATOM 3495 N N . TYR B 1 135 ? 0.259 5.305 20.5 1 98.31 135 TYR B N 1
ATOM 3496 C CA . TYR B 1 135 ? -0.855 5.52 19.594 1 98.31 135 TYR B CA 1
ATOM 3497 C C . TYR B 1 135 ? -2.045 6.141 20.312 1 98.31 135 TYR B C 1
ATOM 3499 O O . TYR B 1 135 ? -2.213 5.953 21.516 1 98.31 135 TYR B O 1
ATOM 3507 N N . VAL B 1 136 ? -2.805 6.922 19.594 1 98 136 VAL B N 1
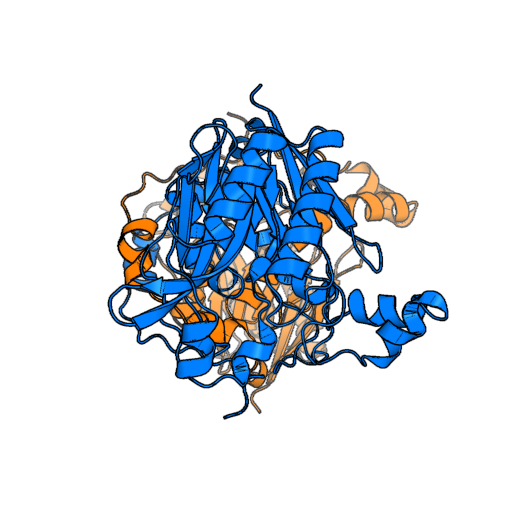ATOM 3508 C CA . VAL B 1 136 ? -3.996 7.547 20.156 1 98 136 VAL B CA 1
ATOM 3509 C C . VAL B 1 136 ? -5.211 7.227 19.281 1 98 136 VAL B C 1
ATOM 3511 O O . VAL B 1 136 ? -5.223 7.531 18.094 1 98 136 VAL B O 1
ATOM 3514 N N . VAL B 1 137 ? -6.148 6.535 19.797 1 98.5 137 VAL B N 1
ATOM 3515 C CA . VAL B 1 137 ? -7.457 6.324 19.188 1 98.5 137 VAL B CA 1
ATOM 3516 C C . VAL B 1 137 ? -8.539 6.973 20.047 1 98.5 137 VAL B C 1
ATOM 3518 O O . VAL B 1 137 ? -8.57 6.781 21.266 1 98.5 137 VAL B O 1
ATOM 3521 N N . PHE B 1 138 ? -9.391 7.77 19.453 1 98.44 138 PHE B N 1
ATOM 3522 C CA . PHE B 1 138 ? -10.367 8.555 20.203 1 98.44 138 PHE B CA 1
ATOM 3523 C C . PHE B 1 138 ? -11.703 8.602 19.484 1 98.44 138 PHE B C 1
ATOM 3525 O O . PHE B 1 138 ? -11.766 8.367 18.281 1 98.44 138 PHE B O 1
ATOM 3532 N N . ASP B 1 139 ? -12.75 8.875 20.219 1 98.25 139 ASP B N 1
ATOM 3533 C CA . ASP B 1 139 ? -14.102 9 19.672 1 98.25 139 ASP B CA 1
ATOM 3534 C C . ASP B 1 139 ? -14.359 10.414 19.172 1 98.25 139 ASP B C 1
ATOM 3536 O O . ASP B 1 139 ? -14.047 11.391 19.844 1 98.25 139 ASP B O 1
ATOM 3540 N N . LEU B 1 140 ? -14.797 10.547 17.969 1 98.12 140 LEU B N 1
ATOM 3541 C CA . LEU B 1 140 ? -15.195 11.812 17.359 1 98.12 140 LEU B CA 1
ATOM 3542 C C . LEU B 1 140 ? -16.516 11.672 16.609 1 98.12 140 LEU B C 1
ATOM 3544 O O . LEU B 1 140 ? -16.547 11.086 15.531 1 98.12 140 LEU B O 1
ATOM 3548 N N . LEU B 1 141 ? -17.594 12.148 17.203 1 97.44 141 LEU B N 1
ATOM 3549 C CA . LEU B 1 141 ? -18.922 12.172 16.578 1 97.44 141 LEU B CA 1
ATOM 3550 C C . LEU B 1 141 ? -19.359 10.766 16.203 1 97.44 141 LEU B C 1
ATOM 3552 O O . LEU B 1 141 ? -19.875 10.555 15.094 1 97.44 141 LEU B O 1
ATOM 3556 N N . GLY B 1 142 ? -19.062 9.82 17.031 1 97.12 142 GLY B N 1
ATOM 3557 C CA . GLY B 1 142 ? -19.531 8.453 16.844 1 97.12 142 GLY B CA 1
ATOM 3558 C C . GLY B 1 142 ? -18.562 7.605 16.047 1 97.12 142 GLY B C 1
ATOM 3559 O O . GLY B 1 142 ? -18.844 6.445 15.75 1 97.12 142 GLY B O 1
ATOM 3560 N N . TRP B 1 143 ? -17.453 8.172 15.703 1 98.38 143 TRP B N 1
ATOM 3561 C CA . TRP B 1 143 ? -16.422 7.469 14.953 1 98.38 143 TRP B CA 1
ATOM 3562 C C . TRP B 1 143 ? -15.164 7.285 15.789 1 98.38 143 TRP B C 1
ATOM 3564 O O . TRP B 1 143 ? -14.781 8.18 16.547 1 98.38 143 TRP B O 1
ATOM 3574 N N . LYS B 1 144 ? -14.547 6.137 15.688 1 98.69 144 LYS B N 1
ATOM 3575 C CA . LYS B 1 144 ? -13.219 5.941 16.266 1 98.69 144 LYS B CA 1
ATOM 3576 C C . LYS B 1 144 ? -12.133 6.449 15.312 1 98.69 144 LYS B C 1
ATOM 3578 O O . LYS B 1 144 ? -12 5.961 14.188 1 98.69 144 LYS B O 1
ATOM 3583 N N . CYS B 1 145 ? -11.367 7.395 15.812 1 98.81 145 CYS B N 1
ATOM 3584 C CA . CYS B 1 145 ? -10.398 8.07 14.953 1 98.81 145 CYS B CA 1
ATOM 3585 C C . CYS B 1 145 ? -8.984 7.875 15.477 1 98.81 145 CYS B C 1
ATOM 3587 O O . CYS B 1 145 ? -8.773 7.652 16.672 1 98.81 145 CYS B O 1
ATOM 3589 N N . GLY B 1 146 ? -8.008 7.809 14.555 1 98.88 146 GLY B N 1
ATOM 3590 C CA . GLY B 1 146 ? -6.59 7.863 14.859 1 98.88 146 GLY B CA 1
ATOM 3591 C C . GLY B 1 146 ? -5.863 8.977 14.125 1 98.88 146 GLY B C 1
ATOM 3592 O O . GLY B 1 146 ? -6.434 9.617 13.242 1 98.88 146 GLY B O 1
ATOM 3593 N N . ILE B 1 147 ? -4.648 9.266 14.578 1 98.94 147 ILE B N 1
ATOM 3594 C CA . ILE B 1 147 ? -3.781 10.258 13.945 1 98.94 147 ILE B CA 1
ATOM 3595 C C . ILE B 1 147 ? -2.393 9.664 13.727 1 98.94 147 ILE B C 1
ATOM 3597 O O . ILE B 1 147 ? -1.846 9 14.617 1 98.94 147 ILE B O 1
ATOM 3601 N N . LEU B 1 148 ? -1.867 9.773 12.547 1 98.94 148 LEU B N 1
ATOM 3602 C CA . LEU B 1 148 ? -0.472 9.5 12.219 1 98.94 148 LEU B CA 1
ATOM 3603 C C . LEU B 1 148 ? 0.119 10.633 11.391 1 98.94 148 LEU B C 1
ATOM 3605 O O . LEU B 1 148 ? -0.414 10.977 10.328 1 98.94 148 LEU B O 1
ATOM 3609 N N . ILE B 1 149 ? 1.212 11.203 11.844 1 98.94 149 ILE B N 1
ATOM 3610 C CA . ILE B 1 149 ? 1.728 12.422 11.227 1 98.94 149 ILE B CA 1
ATOM 3611 C C . ILE B 1 149 ? 2.805 12.062 10.203 1 98.94 149 ILE B C 1
ATOM 3613 O O . ILE B 1 149 ? 3.855 11.523 10.562 1 98.94 149 ILE B O 1
ATOM 3617 N N . CYS B 1 150 ? 2.553 12.336 8.961 1 98.44 150 CYS B N 1
ATOM 3618 C CA . CYS B 1 150 ? 3.523 12.328 7.871 1 98.44 150 CYS B CA 1
ATOM 3619 C C . CYS B 1 150 ? 4.297 11.016 7.84 1 98.44 150 CYS B C 1
ATOM 3621 O O . CYS B 1 150 ? 3.707 9.945 7.676 1 98.44 150 CYS B O 1
ATOM 3623 N N . TYR B 1 151 ? 5.574 10.969 8.164 1 97.94 151 TYR B N 1
ATOM 3624 C CA . TYR B 1 151 ? 6.48 9.82 8.094 1 97.94 151 TYR B CA 1
ATOM 3625 C C . TYR B 1 151 ? 5.914 8.633 8.852 1 97.94 151 TYR B C 1
ATOM 3627 O O . TYR B 1 151 ? 6.145 7.48 8.477 1 97.94 151 TYR B O 1
ATOM 3635 N N . ASP B 1 152 ? 5.164 8.891 9.891 1 98.75 152 ASP B N 1
ATOM 3636 C CA . ASP B 1 152 ? 4.555 7.824 10.672 1 98.75 152 ASP B CA 1
ATOM 3637 C C . ASP B 1 152 ? 3.762 6.871 9.773 1 98.75 152 ASP B C 1
ATOM 3639 O O . ASP B 1 152 ? 3.656 5.68 10.07 1 98.75 152 ASP B O 1
ATOM 3643 N N . ASN B 1 153 ? 3.189 7.395 8.656 1 98.75 153 ASN B N 1
ATOM 3644 C CA . ASN B 1 153 ? 2.334 6.605 7.777 1 98.75 153 ASN B CA 1
ATOM 3645 C C . ASN B 1 153 ? 3.158 5.742 6.824 1 98.75 153 ASN B C 1
ATOM 3647 O O . ASN B 1 153 ? 2.629 4.82 6.203 1 98.75 153 ASN B O 1
ATOM 3651 N N . ASN B 1 154 ? 4.434 6.039 6.66 1 97.88 154 ASN B N 1
ATOM 3652 C CA . ASN B 1 154 ? 5.285 5.254 5.77 1 97.88 154 ASN B CA 1
ATOM 3653 C C . ASN B 1 154 ? 5.809 3.998 6.461 1 97.88 154 ASN B C 1
ATOM 3655 O O . ASN B 1 154 ? 6.262 3.064 5.797 1 97.88 154 ASN B O 1
ATOM 3659 N N . VAL B 1 155 ? 5.832 4.043 7.797 1 98.25 155 VAL B N 1
ATOM 3660 C CA . VAL B 1 155 ? 6.047 2.824 8.57 1 98.25 155 VAL B CA 1
ATOM 3661 C C . VAL B 1 155 ? 4.723 2.082 8.742 1 98.25 155 VAL B C 1
ATOM 3663 O O . VAL B 1 155 ? 3.938 2.398 9.633 1 98.25 155 VAL B O 1
ATOM 3666 N N . VAL B 1 156 ? 4.516 1.073 7.965 1 98.5 156 VAL B N 1
ATOM 3667 C CA . VAL B 1 156 ? 3.186 0.509 7.758 1 98.5 156 VAL B CA 1
ATOM 3668 C C . VAL B 1 156 ? 2.688 -0.125 9.055 1 98.5 156 VAL B C 1
ATOM 3670 O O . VAL B 1 156 ? 1.479 -0.238 9.273 1 98.5 156 VAL B O 1
ATOM 3673 N N . GLU B 1 157 ? 3.592 -0.519 9.969 1 98.44 157 GLU B N 1
ATOM 3674 C CA . GLU B 1 157 ? 3.195 -1.078 11.258 1 98.44 157 GLU B CA 1
ATOM 3675 C C . GLU B 1 157 ? 2.365 -0.08 12.062 1 98.44 157 GLU B C 1
ATOM 3677 O O . GLU B 1 157 ? 1.436 -0.468 12.773 1 98.44 157 GLU B O 1
ATOM 3682 N N . ASN B 1 158 ? 2.73 1.216 11.93 1 98.81 158 ASN B N 1
ATOM 3683 C CA . ASN B 1 158 ? 1.975 2.244 12.633 1 98.81 158 ASN B CA 1
ATOM 3684 C C . ASN B 1 158 ? 0.522 2.291 12.172 1 98.81 158 ASN B C 1
ATOM 3686 O O . ASN B 1 158 ? -0.393 2.398 12.984 1 98.81 158 ASN B O 1
ATOM 3690 N N . VAL B 1 159 ? 0.302 2.219 10.891 1 98.94 159 VAL B N 1
ATOM 3691 C CA . VAL B 1 159 ? -1.042 2.299 10.32 1 98.94 159 VAL B CA 1
ATOM 3692 C C . VAL B 1 159 ? -1.846 1.063 10.719 1 98.94 159 VAL B C 1
ATOM 3694 O O . VAL B 1 159 ? -2.988 1.177 11.172 1 98.94 159 VAL B O 1
ATOM 3697 N N . ARG B 1 160 ? -1.244 -0.11 10.57 1 98.75 160 ARG B N 1
ATOM 3698 C CA . ARG B 1 160 ? -1.9 -1.362 10.938 1 98.75 160 ARG B CA 1
ATOM 3699 C C . ARG B 1 160 ? -2.268 -1.377 12.414 1 98.75 160 ARG B C 1
ATOM 3701 O O . ARG B 1 160 ? -3.396 -1.718 12.773 1 98.75 160 ARG B O 1
ATOM 3708 N N . ALA B 1 161 ? -1.303 -0.967 13.25 1 98.69 161 ALA B N 1
ATOM 3709 C CA . ALA B 1 161 ? -1.554 -0.952 14.695 1 98.69 161 ALA B CA 1
ATOM 3710 C C . ALA B 1 161 ? -2.711 -0.018 15.039 1 98.69 161 ALA B C 1
ATOM 3712 O O . ALA B 1 161 ? -3.6 -0.38 15.812 1 98.69 161 ALA B O 1
ATOM 3713 N N . THR B 1 162 ? -2.719 1.168 14.438 1 98.88 162 THR B N 1
ATOM 3714 C CA . THR B 1 162 ? -3.775 2.141 14.695 1 98.88 162 THR B CA 1
ATOM 3715 C C . THR B 1 162 ? -5.133 1.585 14.266 1 98.88 162 THR B C 1
ATOM 3717 O O . THR B 1 162 ? -6.125 1.736 14.984 1 98.88 162 THR B O 1
ATOM 3720 N N . ALA B 1 163 ? -5.16 0.89 13.148 1 98.81 163 ALA B N 1
ATOM 3721 C CA . ALA B 1 163 ? -6.391 0.268 12.664 1 98.81 163 ALA B CA 1
ATOM 3722 C C . ALA B 1 163 ? -6.824 -0.874 13.586 1 98.81 163 ALA B C 1
ATOM 3724 O O . ALA B 1 163 ? -8.008 -1.01 13.898 1 98.81 163 ALA B O 1
ATOM 3725 N N . LEU B 1 164 ? -5.863 -1.689 14.023 1 98.31 164 LEU B N 1
ATOM 3726 C CA . LEU B 1 164 ? -6.172 -2.83 14.875 1 98.31 164 LEU B CA 1
ATOM 3727 C C . LEU B 1 164 ? -6.656 -2.367 16.25 1 98.31 164 LEU B C 1
ATOM 3729 O O . LEU B 1 164 ? -7.391 -3.088 16.922 1 98.31 164 LEU B O 1
ATOM 3733 N N . LEU B 1 165 ? -6.25 -1.155 16.609 1 98.44 165 LEU B N 1
ATOM 3734 C CA . LEU B 1 165 ? -6.719 -0.58 17.859 1 98.44 165 LEU B CA 1
ATOM 3735 C C . LEU B 1 165 ? -8.141 -0.051 17.719 1 98.44 165 LEU B C 1
ATOM 3737 O O . LEU B 1 165 ? -8.734 0.419 18.688 1 98.44 165 LEU B O 1
ATOM 3741 N N . GLY B 1 166 ? -8.664 -0.006 16.484 1 98.31 166 GLY B N 1
ATOM 3742 C CA . GLY B 1 166 ? -10.094 0.238 16.312 1 98.31 166 GLY B CA 1
ATOM 3743 C C . GLY B 1 166 ? -10.391 1.461 15.469 1 98.31 166 GLY B C 1
ATOM 3744 O O . GLY B 1 166 ? -11.562 1.782 15.227 1 98.31 166 GLY B O 1
ATOM 3745 N N . ALA B 1 167 ? -9.383 2.123 14.977 1 98.81 167 ALA B N 1
ATOM 3746 C CA . ALA B 1 167 ? -9.625 3.34 14.211 1 98.81 167 ALA B CA 1
ATOM 3747 C C . ALA B 1 167 ? -10.445 3.043 12.953 1 98.81 167 ALA B C 1
ATOM 3749 O O . ALA B 1 167 ? -10.164 2.08 12.242 1 98.81 167 ALA B O 1
ATOM 3750 N N . GLU B 1 168 ? -11.438 3.826 12.727 1 98.81 168 GLU B N 1
ATOM 3751 C CA . GLU B 1 168 ? -12.273 3.793 11.531 1 98.81 168 GLU B CA 1
ATOM 3752 C C . GLU B 1 168 ? -11.852 4.867 10.531 1 98.81 168 GLU B C 1
ATOM 3754 O O . GLU B 1 168 ? -12.031 4.699 9.328 1 98.81 168 GLU B O 1
ATOM 3759 N N . ILE B 1 169 ? -11.352 5.945 11.047 1 98.94 169 ILE B N 1
ATOM 3760 C CA . ILE B 1 169 ? -10.773 7.055 10.297 1 98.94 169 ILE B CA 1
ATOM 3761 C C . ILE B 1 169 ? -9.383 7.367 10.828 1 98.94 169 ILE B C 1
ATOM 3763 O O . ILE B 1 169 ? -9.18 7.48 12.039 1 98.94 169 ILE B O 1
ATOM 3767 N N . ILE B 1 170 ? -8.43 7.414 9.969 1 99 170 ILE B N 1
ATOM 3768 C CA . ILE B 1 170 ? -7.109 7.879 10.375 1 99 170 ILE B CA 1
ATOM 3769 C C . ILE B 1 170 ? -6.789 9.203 9.688 1 99 170 ILE B C 1
ATOM 3771 O O . ILE B 1 170 ? -6.75 9.281 8.461 1 99 170 ILE B O 1
ATOM 3775 N N . PHE B 1 171 ? -6.625 10.258 10.469 1 99 171 PHE B N 1
ATOM 3776 C CA . PHE B 1 171 ? -6.129 11.531 9.961 1 99 171 PHE B CA 1
ATOM 3777 C C . PHE B 1 171 ? -4.621 11.484 9.75 1 99 171 PHE B C 1
ATOM 3779 O O . PHE B 1 171 ? -3.879 11.078 10.648 1 99 171 PHE B O 1
ATOM 3786 N N . MET B 1 172 ? -4.18 11.859 8.547 1 98.94 172 MET B N 1
ATOM 3787 C CA . MET B 1 172 ? -2.773 11.797 8.164 1 98.94 172 MET B CA 1
ATOM 3788 C C . MET B 1 172 ? -2.266 13.156 7.711 1 98.94 172 MET B C 1
ATOM 3790 O O . MET B 1 172 ? -2.01 13.367 6.523 1 98.94 172 MET B O 1
ATOM 3794 N N . PRO B 1 173 ? -2.002 14.062 8.664 1 98.94 173 PRO B N 1
ATOM 3795 C CA . PRO B 1 173 ? -1.446 15.367 8.289 1 98.94 173 PRO B CA 1
ATOM 3796 C C . PRO B 1 173 ? 0.012 15.273 7.844 1 98.94 173 PRO B C 1
ATOM 3798 O O . PRO B 1 173 ? 0.809 14.57 8.461 1 98.94 173 PRO B O 1
ATOM 3801 N N . HIS B 1 174 ? 0.35 16.016 6.781 1 98.88 174 HIS B N 1
ATOM 3802 C CA . HIS B 1 174 ? 1.684 15.945 6.195 1 98.88 174 HIS B CA 1
ATOM 3803 C C . HIS B 1 174 ? 2.221 17.328 5.859 1 98.88 174 HIS B C 1
ATOM 3805 O O . HIS B 1 174 ? 1.454 18.297 5.777 1 98.88 174 HIS B O 1
ATOM 3811 N N . VAL B 1 175 ? 3.424 17.484 5.746 1 98.69 175 VAL B N 1
ATOM 3812 C CA . VAL B 1 175 ? 4.184 18.391 4.887 1 98.69 175 VAL B CA 1
ATOM 3813 C C . VAL B 1 175 ? 5.148 17.578 4.016 1 98.69 175 VAL B C 1
ATOM 3815 O O . VAL B 1 175 ? 6.262 17.266 4.441 1 98.69 175 VAL B O 1
ATOM 3818 N N . THR B 1 176 ? 4.637 17.25 2.809 1 97.56 176 THR B N 1
ATOM 3819 C CA . THR B 1 176 ? 5.422 16.266 2.072 1 97.56 176 THR B CA 1
ATOM 3820 C C . THR B 1 176 ? 5.426 16.578 0.581 1 97.56 176 THR B C 1
ATOM 3822 O O . THR B 1 176 ? 4.82 17.562 0.148 1 97.56 176 THR B O 1
ATOM 3825 N N . MET B 1 177 ? 6.145 15.758 -0.257 1 96.69 177 MET B N 1
ATOM 3826 C CA . MET B 1 177 ? 6.289 15.789 -1.71 1 96.69 177 MET B CA 1
ATOM 3827 C C . MET B 1 177 ? 7.121 17 -2.148 1 96.69 177 MET B C 1
ATOM 3829 O O . MET B 1 177 ? 7.305 17.938 -1.381 1 96.69 177 MET B O 1
ATOM 3833 N N . CYS B 1 178 ? 7.672 16.875 -3.299 1 97.19 178 CYS B N 1
ATOM 3834 C CA . CYS B 1 178 ? 8.523 17.906 -3.893 1 97.19 178 CYS B CA 1
ATOM 3835 C C . CYS B 1 178 ? 9.766 18.141 -3.045 1 97.19 178 CYS B C 1
ATOM 3837 O O . CYS B 1 178 ? 10.156 19.297 -2.818 1 97.19 178 CYS B O 1
ATOM 3839 N N . THR B 1 179 ? 10.258 17.062 -2.471 1 94.31 179 THR B N 1
ATOM 3840 C CA . THR B 1 179 ? 11.477 17.094 -1.679 1 94.31 179 THR B CA 1
ATOM 3841 C C . THR B 1 179 ? 12.492 16.094 -2.221 1 94.31 179 THR B C 1
ATOM 3843 O O . THR B 1 179 ? 12.125 15.125 -2.898 1 94.31 179 THR B O 1
ATOM 3846 N N . PRO B 1 180 ? 13.742 16.328 -1.952 1 90.5 180 PRO B N 1
ATOM 3847 C CA . PRO B 1 180 ? 14.75 15.391 -2.438 1 90.5 180 PRO B CA 1
ATOM 3848 C C . PRO B 1 180 ? 14.609 14 -1.815 1 90.5 180 PRO B C 1
ATOM 3850 O O . PRO B 1 180 ? 14.156 13.875 -0.675 1 90.5 180 PRO B O 1
ATOM 3853 N N . SER B 1 181 ? 14.93 13.07 -2.568 1 88 181 SER B N 1
ATOM 3854 C CA . SER B 1 181 ? 15.047 11.672 -2.176 1 88 181 SER B CA 1
ATOM 3855 C C . SER B 1 181 ? 16.047 10.93 -3.064 1 88 181 SER B C 1
ATOM 3857 O O . SER B 1 181 ? 16.484 11.461 -4.09 1 88 181 SER B O 1
ATOM 3859 N N . THR B 1 182 ? 16.453 9.797 -2.615 1 90.06 182 THR B N 1
ATOM 3860 C CA . THR B 1 182 ? 17.344 8.977 -3.428 1 90.06 182 THR B CA 1
ATOM 3861 C C . THR B 1 182 ? 16.578 8.344 -4.59 1 90.06 182 THR B C 1
ATOM 3863 O O . THR B 1 182 ? 17.188 7.785 -5.504 1 90.06 182 THR B O 1
ATOM 3866 N N . ARG B 1 183 ? 15.336 8.445 -4.617 1 88.5 183 ARG B N 1
ATOM 3867 C CA . ARG B 1 183 ? 14.547 7.953 -5.746 1 88.5 183 ARG B CA 1
ATOM 3868 C C . ARG B 1 183 ? 14.789 8.797 -6.992 1 88.5 183 ARG B C 1
ATOM 3870 O O . ARG B 1 183 ? 14.711 10.023 -6.945 1 88.5 183 ARG B O 1
ATOM 3877 N N . PRO B 1 184 ? 14.953 8.156 -8.133 1 89.38 184 PRO B N 1
ATOM 3878 C CA . PRO B 1 184 ? 15.094 8.922 -9.367 1 89.38 184 PRO B CA 1
ATOM 3879 C C . PRO B 1 184 ? 13.859 9.773 -9.672 1 89.38 184 PRO B C 1
ATOM 3881 O O . PRO B 1 184 ? 12.727 9.312 -9.492 1 89.38 184 PRO B O 1
ATOM 3884 N N . GLY B 1 185 ? 14.094 10.977 -9.992 1 89.75 185 GLY B N 1
ATOM 3885 C CA . GLY B 1 185 ? 13 11.859 -10.391 1 89.75 185 GLY B CA 1
ATOM 3886 C C . GLY B 1 185 ? 12.414 12.641 -9.227 1 89.75 185 GLY B C 1
ATOM 3887 O O . GLY B 1 185 ? 11.5 13.438 -9.406 1 89.75 185 GLY B O 1
ATOM 3888 N N . ALA B 1 186 ? 12.969 12.391 -8.062 1 91.12 186 ALA B N 1
ATOM 3889 C CA . ALA B 1 186 ? 12.555 13.172 -6.902 1 91.12 186 ALA B CA 1
ATOM 3890 C C . ALA B 1 186 ? 13.312 14.492 -6.828 1 91.12 186 ALA B C 1
ATOM 3892 O O . ALA B 1 186 ? 14.297 14.695 -7.551 1 91.12 186 ALA B O 1
ATOM 3893 N N . GLY B 1 187 ? 12.758 15.406 -6.062 1 94.19 187 GLY B N 1
ATOM 3894 C CA . GLY B 1 187 ? 13.461 16.672 -5.891 1 94.19 187 GLY B CA 1
ATOM 3895 C C . GLY B 1 187 ? 12.523 17.844 -5.695 1 94.19 187 GLY B C 1
ATOM 3896 O O . GLY B 1 187 ? 11.305 17.703 -5.816 1 94.19 187 GLY B O 1
ATOM 3897 N N . PHE B 1 188 ? 13.172 18.938 -5.516 1 96.5 188 PHE B N 1
ATOM 3898 C CA . PHE B 1 188 ? 12.43 20.188 -5.332 1 96.5 188 PHE B CA 1
ATOM 3899 C C . PHE B 1 188 ? 11.797 20.625 -6.641 1 96.5 188 PHE B C 1
ATOM 3901 O O . PHE B 1 188 ? 12.273 20.281 -7.723 1 96.5 188 PHE B O 1
ATOM 3908 N N . VAL B 1 189 ? 10.719 21.25 -6.527 1 98.06 189 VAL B N 1
ATOM 3909 C CA . VAL B 1 189 ? 10.125 21.953 -7.652 1 98.06 189 VAL B CA 1
ATOM 3910 C C . VAL B 1 189 ? 10.547 23.422 -7.625 1 98.06 189 VAL B C 1
ATOM 3912 O O . VAL B 1 189 ? 10.594 24.047 -6.559 1 98.06 189 VAL B O 1
ATOM 3915 N N . ASP B 1 190 ? 10.852 23.969 -8.734 1 97.81 190 ASP B N 1
ATOM 3916 C CA . ASP B 1 190 ? 11.305 25.344 -8.859 1 97.81 190 ASP B CA 1
ATOM 3917 C C . ASP B 1 190 ? 10.25 26.312 -8.344 1 97.81 190 ASP B C 1
ATOM 3919 O O . ASP B 1 190 ? 9.156 26.406 -8.914 1 97.81 190 ASP B O 1
ATOM 3923 N N . PRO B 1 191 ? 10.609 27.141 -7.355 1 97.88 191 PRO B N 1
ATOM 3924 C CA . PRO B 1 191 ? 9.656 28.109 -6.797 1 97.88 191 PRO B CA 1
ATOM 3925 C C . PRO B 1 191 ? 9.156 29.109 -7.836 1 97.88 191 PRO B C 1
ATOM 3927 O O . PRO B 1 191 ? 8.062 29.656 -7.691 1 97.88 191 PRO B O 1
ATOM 3930 N N . LEU B 1 192 ? 9.883 29.281 -8.859 1 98.12 192 LEU B N 1
ATOM 3931 C CA . LEU B 1 192 ? 9.469 30.219 -9.898 1 98.12 192 LEU B CA 1
ATOM 3932 C C . LEU B 1 192 ? 8.188 29.734 -10.578 1 98.12 192 LEU B C 1
ATOM 3934 O O . LEU B 1 192 ? 7.391 30.547 -11.055 1 98.12 192 LEU B O 1
ATOM 3938 N N . LEU B 1 193 ? 8.07 28.406 -10.609 1 98.38 193 LEU B N 1
ATOM 3939 C CA . LEU B 1 193 ? 6.844 27.875 -11.195 1 98.38 193 LEU B CA 1
ATOM 3940 C C . LEU B 1 193 ? 5.625 28.281 -10.375 1 98.38 193 LEU B C 1
ATOM 3942 O O . LEU B 1 193 ? 4.543 28.484 -10.922 1 98.38 193 LEU B O 1
ATOM 3946 N N . TRP B 1 194 ? 5.758 28.438 -9.109 1 98.38 194 TRP B N 1
ATOM 3947 C CA . TRP B 1 194 ? 4.676 28.844 -8.219 1 98.38 194 TRP B CA 1
ATOM 3948 C C . TRP B 1 194 ? 4.367 30.328 -8.406 1 98.38 194 TRP B C 1
ATOM 3950 O O . TRP B 1 194 ? 3.199 30.719 -8.484 1 98.38 194 TRP B O 1
ATOM 3960 N N . THR B 1 195 ? 5.441 31.078 -8.5 1 97.88 195 THR B N 1
ATOM 3961 C CA . THR B 1 195 ? 5.281 32.5 -8.695 1 97.88 195 THR B CA 1
ATOM 3962 C C . THR B 1 195 ? 4.551 32.812 -10.008 1 97.88 195 THR B C 1
ATOM 3964 O O . THR B 1 195 ? 3.756 33.75 -10.086 1 97.88 195 THR B O 1
ATOM 3967 N N . ASN B 1 196 ? 4.836 31.938 -10.961 1 97.81 196 ASN B N 1
ATOM 3968 C CA . ASN B 1 196 ? 4.309 32.156 -12.305 1 97.81 196 ASN B CA 1
ATOM 3969 C C . ASN B 1 196 ? 3.064 31.328 -12.57 1 97.81 196 ASN B C 1
ATOM 3971 O O . ASN B 1 196 ? 2.676 31.141 -13.719 1 97.81 196 ASN B O 1
ATOM 3975 N N . ARG B 1 197 ? 2.486 30.797 -11.508 1 97.69 197 ARG B N 1
ATOM 3976 C CA . ARG B 1 197 ? 1.484 29.734 -11.656 1 97.69 197 ARG B CA 1
ATOM 3977 C C . ARG B 1 197 ? 0.28 30.25 -12.445 1 97.69 197 ARG B C 1
ATOM 3979 O O . ARG B 1 197 ? -0.375 29.469 -13.148 1 97.69 197 ARG B O 1
ATOM 3986 N N . ASP B 1 198 ? -0.03 31.562 -12.43 1 97.5 198 ASP B N 1
ATOM 3987 C CA . ASP B 1 198 ? -1.17 32.094 -13.172 1 97.5 198 ASP B CA 1
ATOM 3988 C C . ASP B 1 198 ? -0.879 32.156 -14.672 1 97.5 198 ASP B C 1
ATOM 3990 O O . ASP B 1 198 ? -1.773 31.922 -15.484 1 97.5 198 ASP B O 1
ATOM 3994 N N . GLN B 1 199 ? 0.323 32.375 -14.961 1 97.81 199 GLN B N 1
ATOM 3995 C CA . GLN B 1 199 ? 0.725 32.5 -16.359 1 97.81 199 GLN B CA 1
ATOM 3996 C C . GLN B 1 199 ? 1.015 31.141 -16.969 1 97.81 199 GLN B C 1
ATOM 3998 O O . GLN B 1 199 ? 0.801 30.938 -18.172 1 97.81 199 GLN B O 1
ATOM 4003 N N . ASP B 1 200 ? 1.497 30.25 -16.172 1 97.81 200 ASP B N 1
ATOM 4004 C CA . ASP B 1 200 ? 1.875 28.938 -16.672 1 97.81 200 ASP B CA 1
ATOM 4005 C C . ASP B 1 200 ? 1.49 27.844 -15.68 1 97.81 200 ASP B C 1
ATOM 4007 O O . ASP B 1 200 ? 2.359 27.156 -15.133 1 97.81 200 ASP B O 1
ATOM 4011 N N . PRO B 1 201 ? 0.241 27.641 -15.562 1 98 201 PRO B N 1
ATOM 4012 C CA . PRO B 1 201 ? -0.194 26.578 -14.648 1 98 201 PRO B CA 1
ATOM 4013 C C . PRO B 1 201 ? 0.149 25.188 -15.164 1 98 201 PRO B C 1
ATOM 4015 O O . PRO B 1 201 ? 0.243 24.234 -14.375 1 98 201 PRO B O 1
ATOM 4018 N N . THR B 1 202 ? 0.391 25.078 -16.438 1 98.19 202 THR B N 1
ATOM 4019 C CA . THR B 1 202 ? 0.613 23.781 -17.078 1 98.19 202 THR B CA 1
ATOM 4020 C C . THR B 1 202 ? 1.933 23.172 -16.609 1 98.19 202 THR B C 1
ATOM 4022 O O . THR B 1 202 ? 1.976 22 -16.203 1 98.19 202 THR B O 1
ATOM 4025 N N . SER B 1 203 ? 2.994 23.984 -16.656 1 98.25 203 SER B N 1
ATOM 4026 C CA . SER B 1 203 ? 4.305 23.5 -16.234 1 98.25 203 SER B CA 1
ATOM 4027 C C . SER B 1 203 ? 4.316 23.141 -14.75 1 98.25 203 SER B C 1
ATOM 4029 O O . SER B 1 203 ? 4.941 22.156 -14.352 1 98.25 203 SER B O 1
ATOM 4031 N N . LEU B 1 204 ? 3.627 23.938 -13.992 1 98.5 204 LEU B N 1
ATOM 4032 C CA . LEU B 1 204 ? 3.555 23.656 -12.562 1 98.5 204 LEU B CA 1
ATOM 4033 C C . LEU B 1 204 ? 2.799 22.359 -12.297 1 98.5 204 LEU B C 1
ATOM 4035 O O . LEU B 1 204 ? 3.256 21.516 -11.523 1 98.5 204 LEU B O 1
ATOM 4039 N N . ARG B 1 205 ? 1.688 22.172 -12.969 1 98.38 205 ARG B N 1
ATOM 4040 C CA . ARG B 1 205 ? 0.882 20.969 -12.789 1 98.38 205 ARG B CA 1
ATOM 4041 C C . ARG B 1 205 ? 1.651 19.734 -13.219 1 98.38 205 ARG B C 1
ATOM 4043 O O . ARG B 1 205 ? 1.492 18.656 -12.625 1 98.38 205 ARG B O 1
ATOM 4050 N N . ALA B 1 206 ? 2.422 19.875 -14.25 1 98.12 206 ALA B N 1
ATOM 4051 C CA . ALA B 1 206 ? 3.229 18.75 -14.703 1 98.12 206 ALA B CA 1
ATOM 4052 C C . ALA B 1 206 ? 4.184 18.281 -13.602 1 98.12 206 ALA B C 1
ATOM 4054 O O . ALA B 1 206 ? 4.355 17.078 -13.391 1 98.12 206 ALA B O 1
ATOM 4055 N N . GLU B 1 207 ? 4.801 19.219 -12.875 1 97.94 207 GLU B N 1
ATOM 4056 C CA . GLU B 1 207 ? 5.68 18.875 -11.758 1 97.94 207 GLU B CA 1
ATOM 4057 C C . GLU B 1 207 ? 4.891 18.312 -10.586 1 97.94 207 GLU B C 1
ATOM 4059 O O . GLU B 1 207 ? 5.27 17.281 -10.016 1 97.94 207 GLU B O 1
ATOM 4064 N N . PHE B 1 208 ? 3.775 18.938 -10.281 1 98.44 208 PHE B N 1
ATOM 4065 C CA . PHE B 1 208 ? 2.977 18.578 -9.117 1 98.44 208 PHE B CA 1
ATOM 4066 C C . PHE B 1 208 ? 2.381 17.188 -9.281 1 98.44 208 PHE B C 1
ATOM 4068 O O . PHE B 1 208 ? 2.283 16.422 -8.312 1 98.44 208 PHE B O 1
ATOM 4075 N N . ASN B 1 209 ? 2.033 16.844 -10.516 1 97.81 209 ASN B N 1
ATOM 4076 C CA . ASN B 1 209 ? 1.356 15.586 -10.781 1 97.81 209 ASN B CA 1
ATOM 4077 C C . ASN B 1 209 ? 2.352 14.469 -11.07 1 97.81 209 ASN B C 1
ATOM 4079 O O . ASN B 1 209 ? 1.976 13.297 -11.125 1 97.81 209 ASN B O 1
ATOM 4083 N N . GLY B 1 210 ? 3.613 14.805 -11.242 1 96.94 210 GLY B N 1
ATOM 4084 C CA . GLY B 1 210 ? 4.633 13.852 -11.648 1 96.94 210 GLY B CA 1
ATOM 4085 C C . GLY B 1 210 ? 5.254 13.102 -10.484 1 96.94 210 GLY B C 1
ATOM 4086 O O . GLY B 1 210 ? 4.629 12.953 -9.438 1 96.94 210 GLY B O 1
ATOM 4087 N N . LEU B 1 211 ? 6.465 12.648 -10.688 1 95.44 211 LEU B N 1
ATOM 4088 C CA . LEU B 1 211 ? 7.16 11.766 -9.75 1 95.44 211 LEU B CA 1
ATOM 4089 C C . LEU B 1 211 ? 7.602 12.531 -8.508 1 95.44 211 LEU B C 1
ATOM 4091 O O . LEU B 1 211 ? 7.82 11.938 -7.453 1 95.44 211 LEU B O 1
ATOM 4095 N N . LYS B 1 212 ? 7.684 13.859 -8.617 1 96.88 212 LYS B N 1
ATOM 4096 C CA . LYS B 1 212 ? 8.062 14.672 -7.465 1 96.88 212 LYS B CA 1
ATOM 4097 C C . LYS B 1 212 ? 6.883 14.859 -6.516 1 96.88 212 LYS B C 1
ATOM 4099 O O . LYS B 1 212 ? 7.062 15.258 -5.363 1 96.88 212 LYS B O 1
ATOM 4104 N N . GLY B 1 213 ? 5.695 14.648 -7.094 1 97.25 213 GLY B N 1
ATOM 4105 C CA . GLY B 1 213 ? 4.5 14.961 -6.328 1 97.25 213 GLY B CA 1
ATOM 4106 C C . GLY B 1 213 ? 3.518 13.805 -6.266 1 97.25 213 GLY B C 1
ATOM 4107 O O . GLY B 1 213 ? 3.82 12.758 -5.691 1 97.25 213 GLY B O 1
ATOM 4108 N N . ARG B 1 214 ? 2.406 13.922 -6.961 1 98.06 214 ARG B N 1
ATOM 4109 C CA . ARG B 1 214 ? 1.228 13.078 -6.797 1 98.06 214 ARG B CA 1
ATOM 4110 C C . ARG B 1 214 ? 1.535 11.633 -7.172 1 98.06 214 ARG B C 1
ATOM 4112 O O . ARG B 1 214 ? 1.027 10.703 -6.543 1 98.06 214 ARG B O 1
ATOM 4119 N N . GLN B 1 215 ? 2.303 11.414 -8.195 1 97.25 215 GLN B N 1
ATOM 4120 C CA . GLN B 1 215 ? 2.596 10.047 -8.625 1 97.25 215 GLN B CA 1
ATOM 4121 C C . GLN B 1 215 ? 3.307 9.266 -7.523 1 97.25 215 GLN B C 1
ATOM 4123 O O . GLN B 1 215 ? 3.076 8.07 -7.359 1 97.25 215 GLN B O 1
ATOM 4128 N N . TRP B 1 216 ? 4.16 9.93 -6.805 1 97.19 216 TRP B N 1
ATOM 4129 C CA . TRP B 1 216 ? 4.812 9.273 -5.676 1 97.19 216 TRP B CA 1
ATOM 4130 C C . TRP B 1 216 ? 3.801 8.906 -4.598 1 97.19 216 TRP B C 1
ATOM 4132 O O . TRP B 1 216 ? 3.814 7.785 -4.078 1 97.19 216 TRP B O 1
ATOM 4142 N N . LEU B 1 217 ? 2.924 9.82 -4.32 1 98.06 217 LEU B N 1
ATOM 4143 C CA . LEU B 1 217 ? 1.917 9.656 -3.277 1 98.06 217 LEU B CA 1
ATOM 4144 C C . LEU B 1 217 ? 1.007 8.477 -3.582 1 98.06 217 LEU B C 1
ATOM 4146 O O . LEU B 1 217 ? 0.675 7.695 -2.686 1 98.06 217 LEU B O 1
ATOM 4150 N N . MET B 1 218 ? 0.654 8.297 -4.82 1 97.69 218 MET B N 1
ATOM 4151 C CA . MET B 1 218 ? -0.312 7.285 -5.238 1 97.69 218 MET B CA 1
ATOM 4152 C C . MET B 1 218 ? 0.293 5.891 -5.148 1 97.69 218 MET B C 1
ATOM 4154 O O . MET B 1 218 ? -0.431 4.895 -5.172 1 97.69 218 MET B O 1
ATOM 4158 N N . LYS B 1 219 ? 1.574 5.789 -4.918 1 96.06 219 LYS B N 1
ATOM 4159 C CA . LYS B 1 219 ? 2.232 4.488 -4.801 1 96.06 219 LYS B CA 1
ATOM 4160 C C . LYS B 1 219 ? 1.897 3.822 -3.471 1 96.06 219 LYS B C 1
ATOM 4162 O O . LYS B 1 219 ? 1.971 2.596 -3.35 1 96.06 219 LYS B O 1
ATOM 4167 N N . TRP B 1 220 ? 1.514 4.68 -2.521 1 98.38 220 TRP B N 1
ATOM 4168 C CA . TRP B 1 220 ? 1.436 4.031 -1.217 1 98.38 220 TRP B CA 1
ATOM 4169 C C . TRP B 1 220 ? 0.185 4.469 -0.464 1 98.38 220 TRP B C 1
ATOM 4171 O O . TRP B 1 220 ? -0.373 3.705 0.327 1 98.38 220 TRP B O 1
ATOM 4181 N N . LEU B 1 221 ? -0.314 5.676 -0.679 1 98.81 221 LEU B N 1
ATOM 4182 C CA . LEU B 1 221 ? -1.376 6.211 0.166 1 98.81 221 LEU B CA 1
ATOM 4183 C C . LEU B 1 221 ? -2.65 5.387 0.023 1 98.81 221 LEU B C 1
ATOM 4185 O O . LEU B 1 221 ? -3.279 5.031 1.022 1 98.81 221 LEU B O 1
ATOM 4189 N N . PRO B 1 222 ? -3.105 5.023 -1.211 1 98.81 222 PRO B N 1
ATOM 4190 C CA . PRO B 1 222 ? -4.324 4.219 -1.331 1 98.81 222 PRO B CA 1
ATOM 4191 C C . PRO B 1 222 ? -4.242 2.908 -0.549 1 98.81 222 PRO B C 1
ATOM 4193 O O . PRO B 1 222 ? -5.246 2.459 0.013 1 98.81 222 PRO B O 1
ATOM 4196 N N . ALA B 1 223 ? -3.086 2.359 -0.479 1 98.88 223 ALA B N 1
ATOM 4197 C CA . ALA B 1 223 ? -2.906 1.086 0.213 1 98.88 223 ALA B CA 1
ATOM 4198 C C . ALA B 1 223 ? -3.104 1.246 1.717 1 98.88 223 ALA B C 1
ATOM 4200 O O . ALA B 1 223 ? -3.502 0.301 2.402 1 98.88 223 ALA B O 1
ATOM 4201 N N . ARG B 1 224 ? -2.773 2.477 2.268 1 98.94 224 ARG B N 1
ATOM 4202 C CA . ARG B 1 224 ? -3.025 2.701 3.688 1 98.94 224 ARG B CA 1
ATOM 4203 C C . ARG B 1 224 ? -4.5 2.508 4.02 1 98.94 224 ARG B C 1
ATOM 4205 O O . ARG B 1 224 ? -4.836 1.894 5.035 1 98.94 224 ARG B O 1
ATOM 4212 N N . ALA B 1 225 ? -5.344 3.014 3.166 1 98.94 225 ALA B N 1
ATOM 4213 C CA . ALA B 1 225 ? -6.785 2.863 3.359 1 98.94 225 ALA B CA 1
ATOM 4214 C C . ALA B 1 225 ? -7.234 1.438 3.051 1 98.94 225 ALA B C 1
ATOM 4216 O O . ALA B 1 225 ? -7.89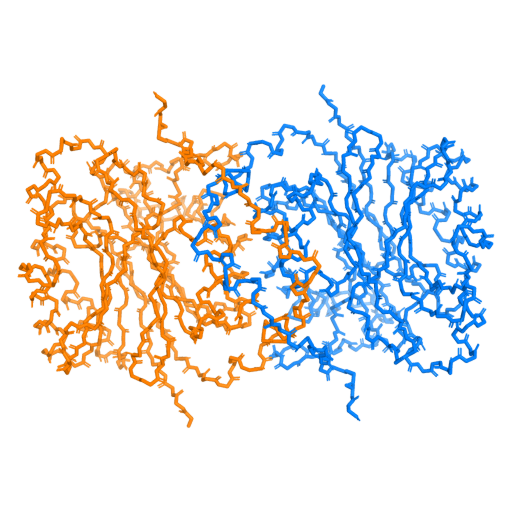5 0.798 3.873 1 98.94 225 ALA B O 1
ATOM 4217 N N . TYR B 1 226 ? -6.84 0.915 1.957 1 98.56 226 TYR B N 1
ATOM 4218 C CA . TYR B 1 226 ? -7.281 -0.359 1.398 1 98.56 226 TYR B CA 1
ATOM 4219 C C . TYR B 1 226 ? -6.918 -1.515 2.324 1 98.56 226 TYR B C 1
ATOM 4221 O O . TYR B 1 226 ? -7.773 -2.34 2.658 1 98.56 226 TYR B O 1
ATOM 4229 N N . ASP B 1 227 ? -5.68 -1.56 2.75 1 98.69 227 ASP B N 1
ATOM 4230 C CA . ASP B 1 227 ? -5.156 -2.703 3.492 1 98.69 227 ASP B CA 1
ATOM 4231 C C . ASP B 1 227 ? -5.766 -2.771 4.891 1 98.69 227 ASP B C 1
ATOM 4233 O O . ASP B 1 227 ? -5.773 -3.834 5.52 1 98.69 227 ASP B O 1
ATOM 4237 N N . ASN B 1 228 ? -6.246 -1.607 5.355 1 98.88 228 ASN B N 1
ATOM 4238 C CA . ASN B 1 228 ? -6.68 -1.527 6.746 1 98.88 228 ASN B CA 1
ATOM 4239 C C . ASN B 1 228 ? -8.188 -1.324 6.855 1 98.88 228 ASN B C 1
ATOM 4241 O O . ASN B 1 228 ? -8.734 -1.298 7.957 1 98.88 228 ASN B O 1
ATOM 4245 N N . ALA B 1 229 ? -8.875 -1.172 5.695 1 98.5 229 ALA B N 1
ATOM 4246 C CA . ALA B 1 229 ? -10.312 -0.909 5.652 1 98.5 229 ALA B CA 1
ATOM 4247 C C . ALA B 1 229 ? -10.68 0.281 6.535 1 98.5 229 ALA B C 1
ATOM 4249 O O . ALA B 1 229 ? -11.547 0.174 7.402 1 98.5 229 ALA B O 1
ATOM 4250 N N . VAL B 1 230 ? -10.008 1.386 6.273 1 98.94 230 VAL B N 1
ATOM 4251 C CA . VAL B 1 230 ? -10.289 2.607 7.02 1 98.94 230 VAL B CA 1
ATOM 4252 C C . VAL B 1 230 ? -10.391 3.789 6.059 1 98.94 230 VAL B C 1
ATOM 4254 O O . VAL B 1 230 ? -9.898 3.727 4.93 1 98.94 230 VAL B O 1
ATOM 4257 N N . TYR B 1 231 ? -11.062 4.824 6.5 1 98.94 231 TYR B N 1
ATOM 4258 C CA . TYR B 1 231 ? -10.977 6.102 5.801 1 98.94 231 TYR B CA 1
ATOM 4259 C C . TYR B 1 231 ? -9.664 6.805 6.105 1 98.94 231 TYR B C 1
ATOM 4261 O O . TYR B 1 231 ? -9.18 6.77 7.238 1 98.94 231 TYR B O 1
ATOM 4269 N N . VAL B 1 232 ? -9.125 7.398 5.117 1 98.94 232 VAL B N 1
ATOM 4270 C CA . VAL B 1 232 ? -7.906 8.188 5.27 1 98.94 232 VAL B CA 1
ATOM 4271 C C . VAL B 1 232 ? -8.188 9.648 4.918 1 98.94 232 VAL B C 1
ATOM 4273 O O . VAL B 1 232 ? -8.742 9.938 3.855 1 98.94 232 VAL B O 1
ATOM 4276 N N . VAL B 1 233 ? -7.883 10.516 5.809 1 99 233 VAL B N 1
ATOM 4277 C CA . VAL B 1 233 ? -7.941 11.953 5.555 1 99 233 VAL B CA 1
ATOM 4278 C C . VAL B 1 233 ? -6.527 12.516 5.453 1 99 233 VAL B C 1
ATOM 4280 O O . VAL B 1 233 ? -5.879 12.773 6.473 1 99 233 VAL B O 1
ATOM 4283 N N . PHE B 1 234 ? -6.109 12.656 4.262 1 99 234 PHE B N 1
ATOM 4284 C CA . PHE B 1 234 ? -4.77 13.148 3.967 1 99 234 PHE B CA 1
ATOM 4285 C C . PHE B 1 234 ? -4.781 14.664 3.783 1 99 234 PHE B C 1
ATOM 4287 O O . PHE B 1 234 ? -5.492 15.188 2.918 1 99 234 PHE B O 1
ATOM 4294 N N . SER B 1 235 ? -4 15.414 4.566 1 98.94 235 SER B N 1
ATOM 4295 C CA . SER B 1 235 ? -3.891 16.859 4.438 1 98.94 235 SER B CA 1
ATOM 4296 C C . SER B 1 235 ? -2.445 17.297 4.203 1 98.94 235 SER B C 1
ATOM 4298 O O . SER B 1 235 ? -1.532 16.812 4.883 1 98.94 235 SER B O 1
ATOM 4300 N N . ASN B 1 236 ? -2.223 18.125 3.275 1 98.94 236 ASN B N 1
ATOM 4301 C CA . ASN B 1 236 ? -0.919 18.625 2.857 1 98.94 236 ASN B CA 1
ATOM 4302 C C . ASN B 1 236 ? -0.992 20.078 2.424 1 98.94 236 ASN B C 1
ATOM 4304 O O . ASN B 1 236 ? -1.974 20.5 1.81 1 98.94 236 ASN B O 1
ATOM 4308 N N . PRO B 1 237 ? 0.006 20.875 2.76 1 98.75 237 PRO B N 1
ATOM 4309 C CA . PRO B 1 237 ? -0.041 22.281 2.326 1 98.75 237 PRO B CA 1
ATOM 4310 C C . PRO B 1 237 ? 0.203 22.438 0.827 1 98.75 237 PRO B C 1
ATOM 4312 O O . PRO B 1 237 ? 0.731 21.531 0.183 1 98.75 237 PRO B O 1
ATOM 4315 N N . ILE B 1 238 ? -0.181 23.562 0.355 1 98.81 238 ILE B N 1
ATOM 4316 C CA . ILE B 1 238 ? 0.16 23.969 -1.003 1 98.81 238 ILE B CA 1
ATOM 4317 C C . ILE B 1 238 ? 0.953 25.281 -0.964 1 98.81 238 ILE B C 1
ATOM 4319 O O . ILE B 1 238 ? 0.797 26.078 -0.04 1 98.81 238 ILE B O 1
ATOM 4323 N N . GLY B 1 239 ? 1.787 25.453 -1.973 1 98.56 239 GLY B N 1
ATOM 4324 C CA . GLY B 1 239 ? 2.586 26.672 -2.021 1 98.56 239 GLY B CA 1
ATOM 4325 C C . GLY B 1 239 ? 3.891 26.562 -1.253 1 98.56 239 GLY B C 1
ATOM 4326 O O . GLY B 1 239 ? 4.375 25.453 -1.001 1 98.56 239 GLY B O 1
ATOM 4327 N N . MET B 1 240 ? 4.422 27.688 -0.974 1 98.06 240 MET B N 1
ATOM 4328 C CA . MET B 1 240 ? 5.73 27.688 -0.324 1 98.06 240 MET B CA 1
ATOM 4329 C C . MET B 1 240 ? 5.605 27.375 1.162 1 98.06 240 MET B C 1
ATOM 4331 O O . MET B 1 240 ? 4.816 28 1.871 1 98.06 240 MET B O 1
ATOM 4335 N N . ASP B 1 241 ? 6.258 26.406 1.613 1 97.56 241 ASP B N 1
ATOM 4336 C CA . ASP B 1 241 ? 6.566 26.188 3.021 1 97.56 241 ASP B CA 1
ATOM 4337 C C . ASP B 1 241 ? 8.023 26.531 3.326 1 97.56 241 ASP B C 1
ATOM 4339 O O . ASP B 1 241 ? 8.906 25.672 3.254 1 97.56 241 ASP B O 1
ATOM 4343 N N . ASP B 1 242 ? 8.141 27.719 3.732 1 96.75 242 ASP B N 1
ATOM 4344 C CA . ASP B 1 242 ? 9.477 28.297 3.855 1 96.75 242 ASP B CA 1
ATOM 4345 C C . ASP B 1 242 ? 10.203 28.281 2.512 1 96.75 242 ASP B C 1
ATOM 4347 O O . ASP B 1 242 ? 9.797 28.984 1.576 1 96.75 242 ASP B O 1
ATOM 4351 N N . ASP B 1 243 ? 11.211 27.469 2.254 1 95.75 243 ASP B N 1
ATOM 4352 C CA . ASP B 1 243 ? 11.992 27.5 1.022 1 95.75 243 ASP B CA 1
ATOM 4353 C C . ASP B 1 243 ? 11.664 26.312 0.127 1 95.75 243 ASP B C 1
ATOM 4355 O O . ASP B 1 243 ? 12.367 26.047 -0.85 1 95.75 243 ASP B O 1
ATOM 4359 N N . GLN B 1 244 ? 10.633 25.578 0.53 1 96.5 244 GLN B N 1
ATOM 4360 C CA . GLN B 1 244 ? 10.258 24.391 -0.237 1 96.5 244 GLN B CA 1
ATOM 4361 C C . GLN B 1 244 ? 8.836 24.5 -0.765 1 96.5 244 GLN B C 1
ATOM 4363 O O . GLN B 1 244 ? 7.91 24.828 -0.013 1 96.5 244 GLN B O 1
ATOM 4368 N N . LEU B 1 245 ? 8.719 24.219 -2.025 1 98.19 245 LEU B N 1
ATOM 4369 C CA . LEU B 1 245 ? 7.391 24.219 -2.635 1 98.19 245 LEU B CA 1
ATOM 4370 C C . LEU B 1 245 ? 6.672 22.906 -2.383 1 98.19 245 LEU B C 1
ATOM 4372 O O . LEU B 1 245 ? 7.27 21.828 -2.51 1 98.19 245 LEU B O 1
ATOM 4376 N N . LYS B 1 246 ? 5.438 22.953 -1.936 1 98.44 246 LYS B N 1
ATOM 4377 C CA . LYS B 1 246 ? 4.586 21.797 -1.707 1 98.44 246 LYS B CA 1
ATOM 4378 C C . LYS B 1 246 ? 3.381 21.812 -2.645 1 98.44 246 LYS B C 1
ATOM 4380 O O . LYS B 1 246 ? 2.85 22.875 -2.971 1 98.44 246 LYS B O 1
ATOM 4385 N N . ASN B 1 247 ? 2.885 20.656 -3.016 1 98.44 247 ASN B N 1
ATOM 4386 C CA . ASN B 1 247 ? 1.962 20.578 -4.145 1 98.44 247 ASN B CA 1
ATOM 4387 C C . ASN B 1 247 ? 0.536 20.297 -3.682 1 98.44 247 ASN B C 1
ATOM 4389 O O . ASN B 1 247 ? -0.348 20.047 -4.5 1 98.44 247 ASN B O 1
ATOM 4393 N N . GLY B 1 248 ? 0.294 20.328 -2.4 1 98.44 248 GLY B N 1
ATOM 4394 C CA . GLY B 1 248 ? -1.057 20.062 -1.93 1 98.44 248 GLY B CA 1
ATOM 4395 C C . GLY B 1 248 ? -1.479 18.625 -2.1 1 98.44 248 GLY B C 1
ATOM 4396 O O . GLY B 1 248 ? -0.783 17.703 -1.646 1 98.44 248 GLY B O 1
ATOM 4397 N N . CYS B 1 249 ? -2.609 18.359 -2.779 1 97.94 249 CYS B N 1
ATOM 4398 C CA . CYS B 1 249 ? -3.18 17.047 -3.031 1 97.94 249 CYS B CA 1
ATOM 4399 C C . CYS B 1 249 ? -3.914 16.516 -1.801 1 97.94 249 CYS B C 1
ATOM 4401 O O . CYS B 1 249 ? -3.988 15.312 -1.582 1 97.94 249 CYS B O 1
ATOM 4403 N N . SER B 1 250 ? -4.309 17.469 -0.914 1 98.94 250 SER B N 1
ATOM 4404 C CA . SER B 1 250 ? -5.152 16.984 0.175 1 98.94 250 SER B CA 1
ATOM 4405 C C . SER B 1 250 ? -6.332 16.188 -0.357 1 98.94 250 SER B C 1
ATOM 4407 O O . SER B 1 250 ? -6.93 16.547 -1.373 1 98.94 250 SER B O 1
ATOM 4409 N N . MET B 1 251 ? -6.629 15.047 0.327 1 98.94 251 MET B N 1
ATOM 4410 C CA . MET B 1 251 ? -7.652 14.164 -0.225 1 98.94 251 MET B CA 1
ATOM 4411 C C . MET B 1 251 ? -8.227 13.25 0.856 1 98.94 251 MET B C 1
ATOM 4413 O O . MET B 1 251 ? -7.691 13.188 1.967 1 98.94 251 MET B O 1
ATOM 4417 N N . ILE B 1 252 ? -9.328 12.656 0.515 1 98.94 252 ILE B N 1
ATOM 4418 C CA . ILE B 1 252 ? -9.992 11.695 1.38 1 98.94 252 ILE B CA 1
ATOM 4419 C C . ILE B 1 252 ? -10.195 10.375 0.628 1 98.94 252 ILE B C 1
ATOM 4421 O O . ILE B 1 252 ? -10.672 10.367 -0.507 1 98.94 252 ILE B O 1
ATOM 4425 N N . LEU B 1 253 ? -9.758 9.289 1.238 1 98.88 253 LEU B N 1
ATOM 4426 C CA . LEU B 1 253 ? -9.898 7.961 0.649 1 98.88 253 LEU B CA 1
ATOM 4427 C C . LEU B 1 253 ? -10.844 7.098 1.472 1 98.88 253 LEU B C 1
ATOM 4429 O O . LEU B 1 253 ? -10.867 7.191 2.701 1 98.88 253 LEU B O 1
ATOM 4433 N N . ASP B 1 254 ? -11.57 6.246 0.806 1 98.69 254 ASP B N 1
ATOM 4434 C CA . ASP B 1 254 ? -12.461 5.336 1.52 1 98.69 254 ASP B CA 1
ATOM 4435 C C . ASP B 1 254 ? -11.789 3.986 1.761 1 98.69 254 ASP B C 1
ATOM 4437 O O . ASP B 1 254 ? -10.648 3.775 1.353 1 98.69 254 ASP B O 1
ATOM 4441 N N . PRO B 1 255 ? -12.469 3.072 2.441 1 98.69 255 PRO B N 1
ATOM 4442 C CA . PRO B 1 255 ? -11.867 1.794 2.824 1 98.69 255 PRO B CA 1
ATOM 4443 C C . PRO B 1 255 ? -11.539 0.91 1.623 1 98.69 255 PRO B C 1
ATOM 4445 O O . PRO B 1 255 ? -10.812 -0.078 1.757 1 98.69 255 PRO B O 1
ATOM 4448 N N . PHE B 1 256 ? -12.047 1.223 0.423 1 98.06 256 PHE B N 1
ATOM 4449 C CA . PHE B 1 256 ? -11.719 0.475 -0.786 1 98.06 256 PHE B CA 1
ATOM 4450 C C . PHE B 1 256 ? -10.438 1.003 -1.421 1 98.06 256 PHE B C 1
ATOM 4452 O O . PHE B 1 256 ? -9.969 0.458 -2.42 1 98.06 256 PHE B O 1
ATOM 4459 N N . GLY B 1 257 ? -9.883 2.082 -0.843 1 97.94 257 GLY B N 1
ATOM 4460 C CA . GLY B 1 257 ? -8.695 2.711 -1.403 1 97.94 257 GLY B CA 1
ATOM 4461 C C . GLY B 1 257 ? -9.016 3.707 -2.504 1 97.94 257 GLY B C 1
ATOM 4462 O O . GLY B 1 257 ? -8.117 4.152 -3.221 1 97.94 257 GLY B O 1
ATOM 4463 N N . ASP B 1 258 ? -10.258 4.062 -2.67 1 97.75 258 ASP B N 1
ATOM 4464 C CA . ASP B 1 258 ? -10.68 4.996 -3.707 1 97.75 258 ASP B CA 1
ATOM 4465 C C . ASP B 1 258 ? -10.625 6.438 -3.203 1 97.75 258 ASP B C 1
ATOM 4467 O O . ASP B 1 258 ? -10.977 6.711 -2.055 1 97.75 258 ASP B O 1
ATOM 4471 N N . ILE B 1 259 ? -10.234 7.309 -4.066 1 98.38 259 ILE B N 1
ATOM 4472 C CA . ILE B 1 259 ? -10.25 8.734 -3.758 1 98.38 259 ILE B CA 1
ATOM 4473 C C . ILE B 1 259 ? -11.672 9.273 -3.881 1 98.38 259 ILE B C 1
ATOM 4475 O O . ILE B 1 259 ? -12.258 9.266 -4.969 1 98.38 259 ILE B O 1
ATOM 4479 N N . LEU B 1 260 ? -12.188 9.703 -2.793 1 98.56 260 LEU B N 1
ATOM 4480 C CA . LEU B 1 260 ? -13.523 10.273 -2.807 1 98.56 260 LEU B CA 1
ATOM 4481 C C . LEU B 1 260 ? -13.492 11.727 -3.281 1 98.56 260 LEU B C 1
ATOM 4483 O O . LEU B 1 260 ? -14.414 12.18 -3.965 1 98.56 260 LEU B O 1
ATOM 4487 N N . SER B 1 261 ? -12.516 12.43 -2.828 1 98.81 261 SER B N 1
ATOM 4488 C CA . SER B 1 261 ? -12.305 13.836 -3.15 1 98.81 261 SER B CA 1
ATOM 4489 C C . SER B 1 261 ? -10.836 14.227 -3.027 1 98.81 261 SER B C 1
ATOM 4491 O O . SER B 1 261 ? -10.125 13.711 -2.166 1 98.81 261 SER B O 1
ATOM 4493 N N . GLU B 1 262 ? -10.383 15.109 -3.885 1 98.81 262 GLU B N 1
ATOM 4494 C CA . GLU B 1 262 ? -8.992 15.547 -3.906 1 98.81 262 GLU B CA 1
ATOM 4495 C C . GLU B 1 262 ? -8.883 17.016 -4.312 1 98.81 262 GLU B C 1
ATOM 4497 O O . GLU B 1 262 ? -9.594 17.469 -5.215 1 98.81 262 GLU B O 1
ATOM 4502 N N . CYS B 1 263 ? -8.023 17.734 -3.637 1 98.69 263 CYS B N 1
ATOM 4503 C CA . CYS B 1 263 ? -7.75 19.109 -4.02 1 98.69 263 CYS B CA 1
ATOM 4504 C C . CYS B 1 263 ? -6.957 19.172 -5.324 1 98.69 263 CYS B C 1
ATOM 4506 O O . CYS B 1 263 ? -5.973 18.453 -5.488 1 98.69 263 CYS B O 1
ATOM 4508 N N . SER B 1 264 ? -7.316 20.062 -6.242 1 94.88 264 SER B N 1
ATOM 4509 C CA . SER B 1 264 ? -6.621 20.156 -7.52 1 94.88 264 SER B CA 1
ATOM 4510 C C . SER B 1 264 ? -6.316 21.609 -7.867 1 94.88 264 SER B C 1
ATOM 4512 O O . SER B 1 264 ? -5.605 21.891 -8.836 1 94.88 264 SER B O 1
ATOM 4514 N N . VAL B 1 265 ? -6.801 22.547 -7.039 1 96.81 265 VAL B N 1
ATOM 4515 C CA . VAL B 1 265 ? -6.594 23.969 -7.293 1 96.81 265 VAL B CA 1
ATOM 4516 C C . VAL B 1 265 ? -5.184 24.375 -6.871 1 96.81 265 VAL B C 1
ATOM 4518 O O . VAL B 1 265 ? -4.656 23.875 -5.879 1 96.81 265 VAL B O 1
ATOM 4521 N N . LEU B 1 266 ? -4.633 25.281 -7.66 1 98.06 266 LEU B N 1
ATOM 4522 C CA . LEU B 1 266 ? -3.322 25.812 -7.301 1 98.06 266 LEU B CA 1
ATOM 4523 C C . LEU B 1 266 ? -3.455 26.953 -6.297 1 98.06 266 LEU B C 1
ATOM 4525 O O . LEU B 1 266 ? -3.107 28.094 -6.598 1 98.06 266 LEU B O 1
ATOM 4529 N N . GLY B 1 267 ? -3.871 26.688 -5.141 1 98.12 267 GLY B N 1
ATOM 4530 C CA . GLY B 1 267 ? -4.145 27.594 -4.043 1 98.12 267 GLY B CA 1
ATOM 4531 C C . GLY B 1 267 ? -4.965 26.953 -2.934 1 98.12 267 GLY B C 1
ATOM 4532 O O . GLY B 1 267 ? -5.012 25.734 -2.809 1 98.12 267 GLY B O 1
ATOM 4533 N N . GLU B 1 268 ? -5.543 27.781 -2.107 1 98.25 268 GLU B N 1
ATOM 4534 C CA . GLU B 1 268 ? -6.402 27.281 -1.037 1 98.25 268 GLU B CA 1
ATOM 4535 C C . GLU B 1 268 ? -7.547 26.438 -1.593 1 98.25 268 GLU B C 1
ATOM 4537 O O . GLU B 1 268 ? -8.188 26.828 -2.57 1 98.25 268 GLU B O 1
ATOM 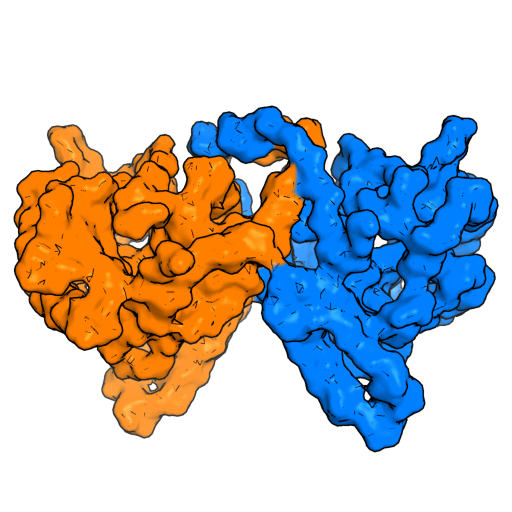4542 N N . ASP B 1 269 ? -7.676 25.266 -1.039 1 98.31 269 ASP B N 1
ATOM 4543 C CA . ASP B 1 269 ? -8.711 24.344 -1.479 1 98.31 269 ASP B CA 1
ATOM 4544 C C . ASP B 1 269 ? -9.07 23.344 -0.374 1 98.31 269 ASP B C 1
ATOM 4546 O O . ASP B 1 269 ? -8.398 23.297 0.66 1 98.31 269 ASP B O 1
ATOM 4550 N N . MET B 1 270 ? -10.211 22.688 -0.479 1 98.5 270 MET B N 1
ATOM 4551 C CA . MET B 1 270 ? -10.57 21.641 0.472 1 98.5 270 MET B CA 1
ATOM 4552 C C . MET B 1 270 ? -11.211 20.453 -0.242 1 98.5 270 MET B C 1
ATOM 4554 O O . MET B 1 270 ? -12.039 20.641 -1.142 1 98.5 270 MET B O 1
ATOM 4558 N N . ALA B 1 271 ? -10.828 19.234 0.051 1 98.88 271 ALA B N 1
ATOM 4559 C CA . ALA B 1 271 ? -11.492 18 -0.34 1 98.88 271 ALA B CA 1
ATOM 4560 C C . ALA B 1 271 ? -12.578 17.625 0.657 1 98.88 271 ALA B C 1
ATOM 4562 O O . ALA B 1 271 ? -12.312 17.469 1.851 1 98.88 271 ALA B O 1
ATOM 4563 N N . VAL B 1 272 ? -13.797 17.484 0.129 1 98.88 272 VAL B N 1
ATOM 4564 C CA . VAL B 1 272 ? -14.93 17.203 1.004 1 98.88 272 VAL B CA 1
ATOM 4565 C C . VAL B 1 272 ? -15.555 15.852 0.629 1 98.88 272 VAL B C 1
ATOM 4567 O O . VAL B 1 272 ? -15.773 15.57 -0.551 1 98.88 272 VAL B O 1
ATOM 4570 N N . ALA B 1 273 ? -15.812 15.016 1.63 1 98.81 273 ALA B N 1
ATOM 4571 C CA . ALA B 1 273 ? -16.453 13.727 1.372 1 98.81 273 ALA B CA 1
ATOM 4572 C C . ALA B 1 273 ? -17.344 13.312 2.539 1 98.81 273 ALA B C 1
ATOM 4574 O O . ALA B 1 273 ? -17.125 13.742 3.676 1 98.81 273 ALA B O 1
ATOM 4575 N N . THR B 1 274 ? -18.328 12.539 2.209 1 98.62 274 THR B N 1
ATOM 4576 C CA . THR B 1 274 ? -19.172 11.906 3.219 1 98.62 274 THR B CA 1
ATOM 4577 C C . THR B 1 274 ? -18.75 10.461 3.449 1 98.62 274 THR B C 1
ATOM 4579 O O . THR B 1 274 ? -18.688 9.664 2.508 1 98.62 274 THR B O 1
ATOM 4582 N N . CYS B 1 275 ? -18.469 10.164 4.68 1 98.31 275 CYS B N 1
ATOM 4583 C CA . CYS B 1 275 ? -18.047 8.82 5.059 1 98.31 275 CYS B CA 1
ATOM 4584 C C . CYS B 1 275 ? -19.219 8 5.566 1 98.31 275 CYS B C 1
ATOM 4586 O O . CYS B 1 275 ? -20.078 8.508 6.293 1 98.31 275 CYS B O 1
ATOM 4588 N N . SER B 1 276 ? -19.234 6.75 5.16 1 97.38 276 SER B N 1
ATOM 4589 C CA . SER B 1 276 ? -20.25 5.812 5.617 1 97.38 276 SER B CA 1
ATOM 4590 C C . SER B 1 276 ? -19.625 4.594 6.285 1 97.38 276 SER B C 1
ATOM 4592 O O . SER B 1 276 ? -18.703 3.994 5.746 1 97.38 276 SER B O 1
ATOM 4594 N N . LYS B 1 277 ? -20.203 4.18 7.367 1 96.94 277 LYS B N 1
ATOM 4595 C CA . LYS B 1 277 ? -19.578 3.135 8.172 1 96.94 277 LYS B CA 1
ATOM 4596 C C . LYS B 1 277 ? -19.672 1.779 7.477 1 96.94 277 LYS B C 1
ATOM 4598 O O . LYS B 1 277 ? -18.859 0.885 7.738 1 96.94 277 LYS B O 1
ATOM 4603 N N . ASP B 1 278 ? -20.641 1.585 6.617 1 95.25 278 ASP B N 1
ATOM 4604 C CA . ASP B 1 278 ? -20.844 0.286 5.984 1 95.25 278 ASP B CA 1
ATOM 4605 C C . ASP B 1 278 ? -19.609 -0.143 5.195 1 95.25 278 ASP B C 1
ATOM 4607 O O . ASP B 1 278 ? -19.297 -1.333 5.117 1 95.25 278 ASP B O 1
ATOM 4611 N N . LYS B 1 279 ? -18.891 0.796 4.652 1 96.56 279 LYS B N 1
ATOM 4612 C CA . LYS B 1 279 ? -17.734 0.486 3.809 1 96.56 279 LYS B CA 1
ATOM 4613 C C . LYS B 1 279 ? -16.609 -0.156 4.621 1 96.56 279 LYS B C 1
ATOM 4615 O O . LYS B 1 279 ? -15.781 -0.874 4.074 1 96.56 279 LYS B O 1
ATOM 4620 N N . LEU B 1 280 ? -16.609 0.154 5.891 1 97.81 280 LEU B N 1
ATOM 4621 C CA . LEU B 1 280 ? -15.562 -0.39 6.758 1 97.81 280 LEU B CA 1
ATOM 4622 C C . LEU B 1 280 ? -15.602 -1.915 6.766 1 97.81 280 LEU B C 1
ATOM 4624 O O . LEU B 1 280 ? -14.562 -2.568 6.766 1 97.81 280 LEU B O 1
ATOM 4628 N N . GLN B 1 281 ? -16.797 -2.484 6.688 1 95.31 281 GLN B N 1
ATOM 4629 C CA . GLN B 1 281 ? -16.953 -3.932 6.754 1 95.31 281 GLN B CA 1
ATOM 4630 C C . GLN B 1 281 ? -17 -4.543 5.355 1 95.31 281 GLN B C 1
ATOM 4632 O O . GLN B 1 281 ? -16.672 -5.719 5.176 1 95.31 281 GLN B O 1
ATOM 4637 N N . LEU B 1 282 ? -17.375 -3.75 4.402 1 95.06 282 LEU B N 1
ATOM 4638 C CA . LEU B 1 282 ? -17.516 -4.258 3.043 1 95.06 282 LEU B CA 1
ATOM 4639 C C . LEU B 1 282 ? -16.172 -4.324 2.344 1 95.06 282 LEU B C 1
ATOM 4641 O O . LEU B 1 282 ? -15.969 -5.145 1.444 1 95.06 282 LEU B O 1
ATOM 4645 N N . ALA B 1 283 ? -15.211 -3.527 2.768 1 96.44 283 ALA B N 1
ATOM 4646 C CA . ALA B 1 283 ? -13.914 -3.43 2.111 1 96.44 283 ALA B CA 1
ATOM 4647 C C . ALA B 1 283 ? -13.086 -4.695 2.326 1 96.44 283 ALA B C 1
ATOM 4649 O O . ALA B 1 283 ? -13.195 -5.344 3.373 1 96.44 283 ALA B O 1
ATOM 4650 N N . GLY B 1 284 ? -12.289 -5.008 1.323 1 95.06 284 GLY B N 1
ATOM 4651 C CA . GLY B 1 284 ? -11.43 -6.18 1.401 1 95.06 284 GLY B CA 1
ATOM 4652 C C . GLY B 1 284 ? -10.477 -6.145 2.58 1 95.06 284 GLY B C 1
ATOM 4653 O O . GLY B 1 284 ? -10.156 -7.184 3.158 1 95.06 284 GLY B O 1
ATOM 4654 N N . GLY B 1 285 ? -10.023 -4.969 2.926 1 96.88 285 GLY B N 1
ATOM 4655 C CA . GLY B 1 285 ? -9.117 -4.82 4.051 1 96.88 285 GLY B CA 1
ATOM 4656 C C . GLY B 1 285 ? -9.68 -5.363 5.352 1 96.88 285 GLY B C 1
ATOM 4657 O O . GLY B 1 285 ? -8.93 -5.781 6.234 1 96.88 285 GLY B O 1
ATOM 4658 N N . PHE B 1 286 ? -11 -5.352 5.504 1 97 286 PHE B N 1
ATOM 4659 C CA . PHE B 1 286 ? -11.633 -5.945 6.672 1 97 286 PHE B CA 1
ATOM 4660 C C . PHE B 1 286 ? -11.375 -7.449 6.727 1 97 286 PHE B C 1
ATOM 4662 O O . PHE B 1 286 ? -10.984 -7.98 7.77 1 97 286 PHE B O 1
ATOM 4669 N N . ARG B 1 287 ? -11.5 -8.062 5.605 1 95.56 287 ARG B N 1
ATOM 4670 C CA . ARG B 1 287 ? -11.289 -9.508 5.523 1 95.56 287 ARG B CA 1
ATOM 4671 C C . ARG B 1 287 ? -9.812 -9.852 5.684 1 95.56 287 ARG B C 1
ATOM 4673 O O . ARG B 1 287 ? -9.469 -10.898 6.246 1 95.56 287 ARG B O 1
ATOM 4680 N N . TYR B 1 288 ? -8.969 -9.016 5.145 1 96.62 288 TYR B N 1
ATOM 4681 C CA . TYR B 1 288 ? -7.535 -9.266 5.27 1 96.62 288 TYR B CA 1
ATOM 4682 C C . TYR B 1 288 ? -7.094 -9.164 6.723 1 96.62 288 TYR B C 1
ATOM 4684 O O . TYR B 1 288 ? -6.27 -9.961 7.184 1 96.62 288 TYR B O 1
ATOM 4692 N N . ARG B 1 289 ? -7.652 -8.203 7.434 1 96.81 289 ARG B N 1
ATOM 4693 C CA . ARG B 1 289 ? -7.363 -8.109 8.859 1 96.81 289 ARG B CA 1
ATOM 4694 C C . ARG B 1 289 ? -7.848 -9.344 9.609 1 96.81 289 ARG B C 1
ATOM 4696 O O . ARG B 1 289 ? -7.164 -9.844 10.5 1 96.81 289 ARG B O 1
ATOM 4703 N N . GLN B 1 290 ? -8.984 -9.844 9.203 1 96.12 290 GLN B N 1
ATOM 4704 C CA . GLN B 1 290 ? -9.547 -11.023 9.844 1 96.12 290 GLN B CA 1
ATOM 4705 C C . GLN B 1 290 ? -8.719 -12.266 9.523 1 96.12 290 GLN B C 1
ATOM 4707 O O . GLN B 1 290 ? -8.656 -13.203 10.328 1 96.12 290 GLN B O 1
ATOM 4712 N N . ALA B 1 291 ? -8.039 -12.258 8.414 1 96.75 291 ALA B N 1
ATOM 4713 C CA . ALA B 1 291 ? -7.328 -13.438 7.93 1 96.75 291 ALA B CA 1
ATOM 4714 C C . ALA B 1 291 ? -5.926 -13.508 8.523 1 96.75 291 ALA B C 1
ATOM 4716 O O . ALA B 1 291 ? -5.18 -14.453 8.25 1 96.75 291 ALA B O 1
ATOM 4717 N N . ARG B 1 292 ? -5.559 -12.55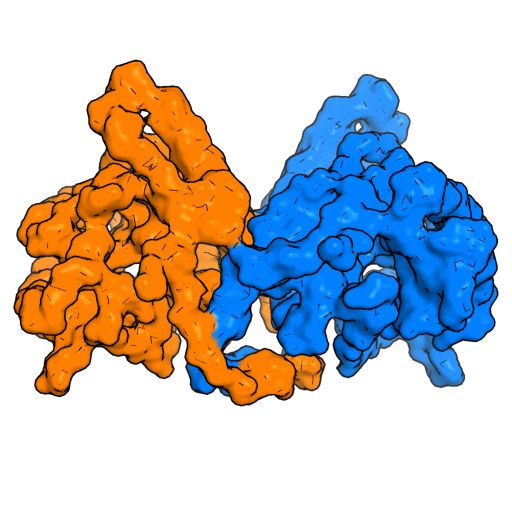5 9.344 1 97.31 292 ARG B N 1
ATOM 4718 C CA . ARG B 1 292 ? -4.219 -12.5 9.922 1 97.31 292 ARG B CA 1
ATOM 4719 C C . ARG B 1 292 ? -3.906 -13.766 10.703 1 97.31 292 ARG B C 1
ATOM 4721 O O . ARG B 1 292 ? -4.789 -14.344 11.352 1 97.31 292 ARG B O 1
ATOM 4728 N N . ARG B 1 293 ? -2.662 -14.172 10.594 1 97.25 293 ARG B N 1
ATOM 4729 C CA . ARG B 1 293 ? -2.117 -15.312 11.328 1 97.25 293 ARG B CA 1
ATOM 4730 C C . ARG B 1 293 ? -0.866 -14.914 12.102 1 97.25 293 ARG B C 1
ATOM 4732 O O . ARG B 1 293 ? 0.245 -15.32 11.75 1 97.25 293 ARG B O 1
ATOM 4739 N N . PRO B 1 294 ? -1.055 -14.211 13.211 1 96.56 294 PRO B N 1
ATOM 4740 C CA . PRO B 1 294 ? 0.086 -13.648 13.938 1 96.56 294 PRO B CA 1
ATOM 4741 C C . PRO B 1 294 ? 1.127 -14.703 14.312 1 96.56 294 PRO B C 1
ATOM 4743 O O . PRO B 1 294 ? 2.318 -14.391 14.398 1 96.56 294 PRO B O 1
ATOM 4746 N N . GLU B 1 295 ? 0.749 -15.945 14.477 1 95.75 295 GLU B N 1
ATOM 4747 C CA . GLU B 1 295 ? 1.694 -16.984 14.867 1 95.75 295 GLU B CA 1
ATOM 4748 C C . GLU B 1 295 ? 2.793 -17.156 13.82 1 95.75 295 GLU B C 1
ATOM 4750 O O . GLU B 1 295 ? 3.871 -17.672 14.117 1 95.75 295 GLU B O 1
ATOM 4755 N N . LEU B 1 296 ? 2.531 -16.719 12.609 1 96.94 296 LEU B N 1
ATOM 4756 C CA . LEU B 1 296 ? 3.508 -16.891 11.539 1 96.94 296 LEU B CA 1
ATOM 4757 C C . LEU B 1 296 ? 4.57 -15.789 11.594 1 96.94 296 LEU B C 1
ATOM 4759 O O . LEU B 1 296 ? 5.707 -16 11.164 1 96.94 296 LEU B O 1
ATOM 4763 N N . TYR B 1 297 ? 4.188 -14.539 12.109 1 96.88 297 TYR B N 1
ATOM 4764 C CA . TYR B 1 297 ? 5.098 -13.422 11.875 1 96.88 297 TYR B CA 1
ATOM 4765 C C . TYR B 1 297 ? 5.332 -12.641 13.164 1 96.88 297 TYR B C 1
ATOM 4767 O O . TYR B 1 297 ? 6.102 -11.672 13.172 1 96.88 297 TYR B O 1
ATOM 4775 N N . ARG B 1 298 ? 4.715 -12.969 14.281 1 94.94 298 ARG B N 1
ATOM 4776 C CA . ARG B 1 298 ? 4.836 -12.172 15.5 1 94.94 298 ARG B CA 1
ATOM 4777 C C . ARG B 1 298 ? 6.289 -12.062 15.945 1 94.94 298 ARG B C 1
ATOM 4779 O O . ARG B 1 298 ? 6.746 -10.984 16.328 1 94.94 298 ARG B O 1
ATOM 4786 N N . ASN B 1 299 ? 7.059 -13.141 15.797 1 94.75 299 ASN B N 1
ATOM 4787 C CA . ASN B 1 299 ? 8.445 -13.117 16.25 1 94.75 299 ASN B CA 1
ATOM 4788 C C . ASN B 1 299 ? 9.344 -12.391 15.25 1 94.75 299 ASN B C 1
ATOM 4790 O O . ASN B 1 299 ? 10.469 -12.016 15.586 1 94.75 299 ASN B O 1
ATOM 4794 N N . ILE B 1 300 ? 8.836 -12.234 14.078 1 96.44 300 ILE B N 1
ATOM 4795 C CA . ILE B 1 300 ? 9.602 -11.547 13.047 1 96.44 300 ILE B CA 1
ATOM 4796 C C . ILE B 1 300 ? 9.375 -10.039 13.156 1 96.44 300 ILE B C 1
ATOM 4798 O O . ILE B 1 300 ? 10.328 -9.266 13.297 1 96.44 300 ILE B O 1
ATOM 4802 N N . ILE B 1 301 ? 8.164 -9.594 13.203 1 95.56 301 ILE B N 1
ATOM 4803 C CA . ILE B 1 301 ? 7.793 -8.18 13.18 1 95.56 301 ILE B CA 1
ATOM 4804 C C . ILE B 1 301 ? 8.047 -7.559 14.547 1 95.56 301 ILE B C 1
ATOM 4806 O O . ILE B 1 301 ? 8.422 -6.387 14.641 1 95.56 301 ILE B O 1
ATOM 4810 N N . ALA B 1 302 ? 8.008 -8.383 15.594 1 93.06 302 ALA B N 1
ATOM 4811 C CA . ALA B 1 302 ? 8.133 -7.871 16.953 1 93.06 302 ALA B CA 1
ATOM 4812 C C . ALA B 1 302 ? 9.586 -7.938 17.438 1 93.06 302 ALA B C 1
ATOM 4814 O O . ALA B 1 302 ? 9.898 -7.512 18.547 1 93.06 302 ALA B O 1
ATOM 4815 N N . SER B 1 303 ? 10.414 -8.492 16.594 1 91 303 SER B N 1
ATOM 4816 C CA . SER B 1 303 ? 11.797 -8.641 17.016 1 91 303 SER B CA 1
ATOM 4817 C C . SER B 1 303 ? 12.422 -7.293 17.359 1 91 303 SER B C 1
ATOM 4819 O O . SER B 1 303 ? 12.055 -6.27 16.781 1 91 303 SER B O 1
ATOM 4821 N N . ASP B 1 304 ? 13.375 -7.367 18.281 1 87.31 304 ASP B N 1
ATOM 4822 C CA . ASP B 1 304 ? 14.07 -6.141 18.656 1 87.31 304 ASP B CA 1
ATOM 4823 C C . ASP B 1 304 ? 14.734 -5.496 17.438 1 87.31 304 ASP B C 1
ATOM 4825 O O . ASP B 1 304 ? 15.242 -6.191 16.562 1 87.31 304 ASP B O 1
ATOM 4829 N N . HIS B 1 305 ? 14.578 -4.27 17.453 1 88.56 305 HIS B N 1
ATOM 4830 C CA . HIS B 1 305 ? 15.117 -3.482 16.359 1 88.56 305 HIS B CA 1
ATOM 4831 C C . HIS B 1 305 ? 15.648 -2.139 16.844 1 88.56 305 HIS B C 1
ATOM 4833 O O . HIS B 1 305 ? 14.969 -1.437 17.594 1 88.56 305 HIS B O 1
ATOM 4839 N N . ASN B 1 306 ? 16.906 -1.855 16.422 1 85.06 306 ASN B N 1
ATOM 4840 C CA . ASN B 1 306 ? 17.438 -0.521 16.672 1 85.06 306 ASN B CA 1
ATOM 4841 C C . ASN B 1 306 ? 17 0.473 15.602 1 85.06 306 ASN B C 1
ATOM 4843 O O . ASN B 1 306 ? 17.594 0.553 14.531 1 85.06 306 ASN B O 1
ATOM 4847 N N . SER B 1 307 ? 16.031 1.236 15.977 1 87.06 307 SER B N 1
ATOM 4848 C CA . SER B 1 307 ? 15.422 2.172 15.039 1 87.06 307 SER B CA 1
ATOM 4849 C C . SER B 1 307 ? 16.406 3.254 14.617 1 87.06 307 SER B C 1
ATOM 4851 O O . SER B 1 307 ? 17.172 3.77 15.438 1 87.06 307 SER B O 1
ATOM 4853 N N . SER B 1 308 ? 16.422 3.471 13.305 1 82 308 SER B N 1
ATOM 4854 C CA . SER B 1 308 ? 17.234 4.543 12.734 1 82 308 SER B CA 1
ATOM 4855 C C . SER B 1 308 ? 16.438 5.371 11.734 1 82 308 SER B C 1
ATOM 4857 O O . SER B 1 308 ? 15.891 4.832 10.766 1 82 308 SER B O 1
ATOM 4859 N N . LEU B 1 309 ? 16.375 6.617 12.094 1 82.38 309 LEU B N 1
ATOM 4860 C CA . LEU B 1 309 ? 15.656 7.555 11.242 1 82.38 309 LEU B CA 1
ATOM 4861 C C . LEU B 1 309 ? 16.625 8.359 10.383 1 82.38 309 LEU B C 1
ATOM 4863 O O . LEU B 1 309 ? 17.406 9.164 10.906 1 82.38 309 LEU B O 1
ATOM 4867 N N . ASN B 1 310 ? 16.703 8.055 9.031 1 79.06 310 ASN B N 1
ATOM 4868 C CA . ASN B 1 310 ? 17.562 8.75 8.07 1 79.06 310 ASN B CA 1
ATOM 4869 C C . ASN B 1 310 ? 16.766 9.344 6.926 1 79.06 310 ASN B C 1
ATOM 4871 O O . ASN B 1 310 ? 16.219 8.617 6.094 1 79.06 310 ASN B O 1
ATOM 4875 N N . VAL B 1 311 ? 16.688 10.664 6.988 1 71.62 311 VAL B N 1
ATOM 4876 C CA . VAL B 1 311 ? 15.945 11.375 5.949 1 71.62 311 VAL B CA 1
ATOM 4877 C C . VAL B 1 311 ? 16.922 11.945 4.918 1 71.62 311 VAL B C 1
ATOM 4879 O O . VAL B 1 311 ? 17.828 12.711 5.266 1 71.62 311 VAL B O 1
ATOM 4882 N N . SER B 1 312 ? 16.781 11.57 3.701 1 56.47 312 SER B N 1
ATOM 4883 C CA . SER B 1 312 ? 17.766 11.797 2.646 1 56.47 312 SER B CA 1
ATOM 4884 C C . SER B 1 312 ? 18.031 13.289 2.447 1 56.47 312 SER B C 1
ATOM 4886 O O . SER B 1 312 ? 19.156 13.695 2.145 1 56.47 312 SER B O 1
ATOM 4888 N N . TRP B 1 313 ? 16.953 14.039 2.607 1 54.84 313 TRP B N 1
ATOM 4889 C CA . TRP B 1 313 ? 17.125 15.438 2.234 1 54.84 313 TRP B CA 1
ATOM 4890 C C . TRP B 1 313 ? 17.641 16.25 3.414 1 54.84 313 TRP B C 1
ATOM 4892 O O . TRP B 1 313 ? 17.938 17.438 3.268 1 54.84 313 TRP B O 1
ATOM 4902 N N . LEU B 1 314 ? 17.625 15.609 4.531 1 61.84 314 LEU B N 1
ATOM 4903 C CA . LEU B 1 314 ? 18.141 16.328 5.691 1 61.84 314 LEU B CA 1
ATOM 4904 C C . LEU B 1 314 ? 19.656 16.203 5.801 1 61.84 314 LEU B C 1
ATOM 4906 O O . LEU B 1 314 ? 20.188 15.102 5.676 1 61.84 314 LEU B O 1
ATOM 4910 N N . GLY B 1 315 ? 20.438 16.734 4.855 1 47.78 315 GLY B N 1
ATOM 4911 C CA . GLY B 1 315 ? 21.891 16.766 4.777 1 47.78 315 GLY B CA 1
ATOM 4912 C C . GLY B 1 315 ? 22.562 16.281 6.047 1 47.78 315 GLY B C 1
ATOM 4913 O O . GLY B 1 315 ? 21.984 16.391 7.137 1 47.78 315 GLY B O 1
ATOM 4914 N N . LYS B 1 316 ? 23.469 15.234 6.004 1 43.44 316 LYS B N 1
ATOM 4915 C CA . LYS B 1 316 ? 24.422 14.82 7.027 1 43.44 316 LYS B CA 1
ATOM 4916 C C . LYS B 1 316 ? 25.203 16 7.566 1 43.44 316 LYS B C 1
ATOM 4918 O O . LYS B 1 316 ? 25.609 16.891 6.805 1 43.44 316 LYS B O 1
#

Solvent-accessible surface area (backbone atoms only — not comparable to full-atom values): 31077 Å² total; per-residue (Å²): 129,75,66,47,34,38,30,14,27,21,40,61,50,41,73,66,34,41,68,62,22,46,50,51,49,47,52,53,47,48,52,38,35,75,72,61,22,48,34,37,34,36,15,44,19,44,33,32,33,55,62,56,50,52,73,48,50,67,68,54,47,56,69,69,23,32,42,81,74,80,18,70,67,50,47,50,50,25,50,49,13,41,75,56,61,20,27,40,32,42,12,30,47,27,32,51,96,84,70,50,29,29,52,28,38,34,34,25,24,44,80,78,26,76,74,49,68,39,42,25,60,65,63,69,67,35,92,66,49,42,60,34,84,66,88,49,71,44,81,54,97,91,36,36,28,27,66,38,46,41,64,33,58,57,29,56,63,52,50,50,34,45,33,74,73,53,26,45,32,37,41,34,22,17,80,59,53,22,45,53,49,72,46,86,68,40,20,68,52,66,62,64,40,65,76,39,29,86,83,39,46,64,67,38,46,52,49,36,53,27,62,22,22,46,50,49,49,56,35,40,55,28,26,61,15,20,51,48,13,15,30,31,40,32,10,12,35,18,44,49,42,66,93,40,37,25,66,34,59,7,19,33,29,36,14,73,25,45,76,69,24,62,32,80,63,98,50,72,39,62,12,59,45,74,44,56,63,66,43,36,68,45,13,65,11,36,39,29,59,38,42,39,56,30,90,73,35,31,74,60,63,38,36,88,60,84,56,40,84,72,59,73,62,59,72,133,128,74,65,48,34,37,29,16,28,20,40,61,50,42,72,66,34,40,68,61,22,46,52,50,49,47,51,53,46,47,52,37,36,75,70,62,23,46,33,37,34,37,14,43,19,42,35,30,34,56,62,57,49,53,75,49,50,68,67,54,45,56,68,70,23,33,43,80,74,80,18,71,67,50,48,50,50,25,50,47,13,41,76,58,61,21,26,40,33,41,12,29,46,27,32,52,97,83,68,49,28,29,53,28,39,36,33,26,23,43,81,79,26,76,72,48,68,40,42,25,59,63,62,70,67,33,94,67,48,42,60,33,84,64,87,50,73,44,80,57,96,90,35,36,29,26,66,38,46,41,65,32,57,56,29,56,64,53,49,50,34,46,34,74,72,54,25,46,32,35,40,32,22,17,80,59,54,23,46,52,48,72,47,89,68,39,21,69,52,65,62,63,40,64,76,37,30,89,83,40,46,64,65,37,47,53,49,36,52,28,61,22,23,46,48,49,49,56,35,40,54,29,25,60,14,20,52,48,12,15,30,31,39,32,10,13,35,18,44,48,42,66,94,40,35,24,64,35,59,7,19,33,30,38,14,74,26,45,76,70,24,61,32,81,63,98,50,73,39,62,11,59,44,74,44,56,62,67,44,35,70,44,12,64,11,36,40,31,60,37,43,38,57,30,90,72,34,31,76,59,63,39,36,90,61,83,57,39,86,71,59,73,62,58,73,133

Nearest PDB structures (foldseek):
  6lei-assembly1_A  TM=8.189E-01  e=2.225E-24  Nitratireductor indicus C115
  6led-assembly1_A  TM=8.013E-01  e=1.014E-23  Nitratireductor indicus C115
  6lcg-assembly1_B  TM=7.994E-01  e=2.231E-23  Nitratireductor indicus C115
  2ggl-assembly1_A  TM=7.830E-01  e=1.148E-22  Agrobacterium tumefaciens
  2ggk-assembly1_D  TM=7.744E-01  e=1.651E-22  Agrobacterium tumefaciens

pLDDT: mean 96.54, std 6.89, range [39.66, 99.0]

Secondary structure (DSSP, 8-state):
--EEEEEEEE----TT-HHHHHHHHHHHHHHHHHTT-SEEE--TTTTT-SGGGGG--HHHHHHH-B-TTTSHHHHHHHHHHHHHT-EEEEEEEEE-TTS-EEEEEEEEETTTEEEEEEE-SS--S-TTBPPP----EEEETTEEEEE--GGGGTSHHHHHHHHHTT-SEEEEE---SSS--SSTT--PPPHHHHHTTTT-HHHHHHHHHSTTTHHHHTTTHHHHHHHHT-EEEEE--EEEETTEEEE---EEE-TTS-EEEE--SSSSEEEEEEEETHHHHHSHHHHHHHT--HHHHHHHHTS--------TTS--/--EEEEEEEE----TT-HHHHHHHHHHHHHHHHHTT-SEEE--TTTTT-SGGGGG--HHHHHHH-B-TTTSHHHHHHHHHHHHHT-EEEEEEEEE-TTS-EEEEEEEEETTTEEEEEEE-SS--S-TTEEPP----EEEETTEEEEE--GGGGTSHHHHHHHHHTT-SEEEEE---SSS--SSTT--PPPHHHHHTTTT-HHHHHHHHHSTTTHHHHTTTHHHHHHHHT-EEEEE--EEEETTEEEE---EEE-TTS-EEEE--SSSSEEEEEEEETHHHHHSHHHHHHHT--HHHHHHHHTS--------TTS--